Protein AF-A0A966FXX8-F1 (afdb_monomer)

Sequence (445 aa):
MIKAQSLPMSRIPSRKSSFISQIFFTVIFYITLFLYMYPSYINAGVAQNERGQVFLSGISIIVLIVAGGTAFFFDEEFRRLLSGKIAIIYGAVVFIYLLIGWRVYGNSLDIIKGDILVLQSPILGLAMFRLIVKSCYPKLQLLVLIIAATFLVYYSMSQAGVRLHLAAAGIEDRSIDLIGFPWSALLMIPSGIAIGILSRSGWIWAISIWGSILVHVYSVSFLAATRSSTLAILAVVASAILSLSYRVDNGVITNQLSFLRLRRLIPIFFLLCTLLFFAIFSDFIFNLISFLENSLLFGRFFGDGSAQQSSEARIQEATEMIESLQGIDWLLGRGIGANFRSFMAPQAPWPHIGILTFLLKGGLVLFIPCVYVLYIKFPRLFIKAVLKPKTLEPRKRTAILTVLPGVFGWATLLLLSGGYSSSDFFGVGFGLGAYLHIRKYGLNL

Organism: NCBI:txid2685956

pLDDT: mean 79.27, std 18.17, range [28.53, 97.56]

Structure (mmCIF, N/CA/C/O backbone):
data_AF-A0A966FXX8-F1
#
_entry.id   AF-A0A966FXX8-F1
#
loop_
_atom_site.group_PDB
_atom_site.id
_atom_site.type_symbol
_atom_site.label_atom_id
_atom_site.label_alt_id
_atom_site.label_comp_id
_atom_site.label_asym_id
_atom_site.label_entity_id
_atom_site.label_seq_id
_atom_site.pdbx_PDB_ins_code
_atom_site.Cartn_x
_atom_site.Cartn_y
_atom_site.Cartn_z
_atom_site.occupancy
_atom_site.B_iso_or_equiv
_atom_site.auth_seq_id
_atom_site.auth_comp_id
_atom_site.auth_asym_id
_atom_site.auth_atom_id
_atom_site.pdbx_PDB_model_num
ATOM 1 N N . MET A 1 1 ? -48.045 7.776 15.914 1.00 35.38 1 MET A N 1
ATOM 2 C CA . MET A 1 1 ? -47.199 7.052 16.892 1.00 35.38 1 MET A CA 1
ATOM 3 C C . MET A 1 1 ? -47.258 5.567 16.576 1.00 35.38 1 MET A C 1
ATOM 5 O O . MET A 1 1 ? -48.242 4.929 16.910 1.00 35.38 1 MET A O 1
ATOM 9 N N . ILE A 1 2 ? -46.249 5.028 15.889 1.00 30.06 2 ILE A N 1
ATOM 10 C CA . ILE A 1 2 ? -46.131 3.587 15.622 1.00 30.06 2 ILE A CA 1
ATOM 11 C C . ILE A 1 2 ? -44.774 3.154 16.177 1.00 30.06 2 ILE A C 1
ATOM 13 O O . ILE A 1 2 ? -43.730 3.625 15.729 1.00 30.06 2 ILE A O 1
ATOM 17 N N . LYS A 1 3 ? -44.814 2.318 17.221 1.00 28.53 3 LYS A N 1
ATOM 18 C CA . LYS A 1 3 ? -43.656 1.661 17.835 1.00 28.53 3 LYS A CA 1
ATOM 19 C C . LYS A 1 3 ? -43.031 0.728 16.797 1.00 28.53 3 LYS A C 1
ATOM 21 O O . LYS A 1 3 ? -43.619 -0.294 16.460 1.00 28.53 3 LYS A O 1
ATOM 26 N N . ALA A 1 4 ? -41.834 1.059 16.323 1.00 30.41 4 ALA A N 1
ATOM 27 C CA . ALA A 1 4 ? -40.998 0.110 15.603 1.00 30.41 4 ALA A CA 1
ATOM 28 C C . ALA A 1 4 ? -40.466 -0.919 16.613 1.00 30.41 4 ALA A C 1
ATOM 30 O O . ALA A 1 4 ? -39.622 -0.605 17.453 1.00 30.41 4 ALA A O 1
ATOM 31 N N . GLN A 1 5 ? -41.015 -2.131 16.562 1.00 29.33 5 GLN A N 1
ATOM 32 C CA . GLN A 1 5 ? -40.501 -3.284 17.290 1.00 29.33 5 GLN A CA 1
ATOM 33 C C . GLN A 1 5 ? -39.084 -3.597 16.795 1.00 29.33 5 GLN A C 1
ATOM 35 O O . GLN A 1 5 ? -38.845 -3.827 15.610 1.00 29.33 5 GLN A O 1
ATOM 40 N N . SER A 1 6 ? -38.133 -3.573 17.724 1.00 31.42 6 SER A N 1
ATOM 41 C CA . SER A 1 6 ? -36.760 -4.012 17.522 1.00 31.42 6 SER A CA 1
ATOM 42 C C . SER A 1 6 ? -36.736 -5.508 17.211 1.00 31.42 6 SER A C 1
ATOM 44 O O . SER A 1 6 ? -37.062 -6.325 18.073 1.00 31.42 6 SER A O 1
ATOM 46 N N . LEU A 1 7 ? -36.330 -5.866 15.993 1.00 28.88 7 LEU A N 1
ATOM 47 C CA . LEU A 1 7 ? -36.025 -7.248 15.633 1.00 28.88 7 LEU A CA 1
ATOM 48 C C . LEU A 1 7 ? -34.879 -7.783 16.516 1.00 28.88 7 LEU A C 1
ATOM 50 O O . LEU A 1 7 ? -33.909 -7.058 16.767 1.00 28.88 7 LEU A O 1
ATOM 54 N N . PRO A 1 8 ? -34.970 -9.034 16.997 1.00 30.59 8 PRO A N 1
ATOM 55 C CA . PRO A 1 8 ? -33.995 -9.600 17.912 1.00 30.59 8 PRO A CA 1
ATOM 56 C C . PRO A 1 8 ? -32.646 -9.789 17.214 1.00 30.59 8 PRO A C 1
ATOM 58 O O . PRO A 1 8 ? -32.549 -10.356 16.126 1.00 30.59 8 PRO A O 1
ATOM 61 N N . MET A 1 9 ? -31.588 -9.323 17.881 1.00 38.69 9 MET A N 1
ATOM 62 C CA . MET A 1 9 ? -30.204 -9.658 17.563 1.00 38.69 9 MET A CA 1
ATOM 63 C C . MET A 1 9 ? -30.049 -11.180 17.517 1.00 38.69 9 MET A C 1
ATOM 65 O O . MET A 1 9 ? -30.000 -11.834 18.561 1.00 38.69 9 MET A O 1
ATOM 69 N N . SER A 1 10 ? -29.891 -11.745 16.321 1.00 29.09 10 SER A N 1
ATOM 70 C CA . SER A 1 10 ? -29.322 -13.079 16.169 1.00 29.09 10 SER A CA 1
ATOM 71 C C . SER A 1 10 ? -27.875 -13.020 16.669 1.00 29.09 10 SER A C 1
ATOM 73 O O . SER A 1 10 ? -26.962 -12.595 15.954 1.00 29.09 10 SER A O 1
ATOM 75 N N . ARG A 1 11 ? -27.668 -13.398 17.934 1.00 35.06 11 ARG A N 1
ATOM 76 C CA . ARG A 1 11 ? -26.350 -13.705 18.489 1.00 35.06 11 ARG A CA 1
ATOM 77 C C . ARG A 1 11 ? -25.789 -14.896 17.717 1.00 35.06 11 ARG A C 1
ATOM 79 O O . ARG A 1 11 ? -26.070 -16.042 18.042 1.00 35.06 11 ARG A O 1
ATOM 86 N N . ILE A 1 12 ? -24.989 -14.622 16.693 1.00 32.03 12 ILE A N 1
ATOM 87 C CA . ILE A 1 12 ? -24.067 -15.615 16.146 1.00 32.03 12 ILE A CA 1
ATOM 88 C C . ILE A 1 12 ? -22.945 -15.753 17.184 1.00 32.03 12 ILE A C 1
ATOM 90 O O . ILE A 1 12 ? -22.321 -14.739 17.515 1.00 32.03 12 ILE A O 1
ATOM 94 N N . PRO A 1 13 ? -22.679 -16.948 17.737 1.00 30.30 13 PRO A N 1
ATOM 95 C CA . PRO A 1 13 ? -21.610 -17.122 18.704 1.00 30.30 13 PRO A CA 1
ATOM 96 C C . PRO A 1 13 ? -20.274 -16.971 17.974 1.00 30.30 13 PRO A C 1
ATOM 98 O O . PRO A 1 13 ? -19.799 -17.887 17.306 1.00 30.30 13 PRO A O 1
ATOM 101 N N . SER A 1 14 ? -19.640 -15.803 18.085 1.00 38.03 14 SER A N 1
ATOM 102 C CA . SER A 1 14 ? -18.220 -15.696 17.775 1.00 38.03 14 SER A CA 1
ATOM 103 C C . SER A 1 14 ? -17.489 -16.529 18.824 1.00 38.03 14 SER A C 1
ATOM 105 O O . SER A 1 14 ? -17.418 -16.112 19.983 1.00 38.03 14 SER A O 1
ATOM 107 N N . ARG A 1 15 ? -16.973 -17.710 18.458 1.00 39.81 15 ARG A N 1
ATOM 108 C CA . ARG A 1 15 ? -15.966 -18.405 19.271 1.00 39.81 15 ARG A CA 1
ATOM 109 C C . ARG A 1 15 ? -14.888 -17.369 19.596 1.00 39.81 15 ARG A C 1
ATOM 111 O O . ARG A 1 15 ? -14.165 -16.941 18.696 1.00 39.81 15 ARG A O 1
ATOM 118 N N . LYS A 1 16 ? -14.835 -16.896 20.848 1.00 52.88 16 LYS A N 1
ATOM 119 C CA . LYS A 1 16 ? -13.712 -16.087 21.327 1.00 52.88 16 LYS A CA 1
ATOM 120 C C . LYS A 1 16 ? -12.468 -16.925 21.052 1.00 52.88 16 LYS A C 1
ATOM 122 O O . LYS A 1 16 ? -12.408 -18.075 21.482 1.00 52.88 16 LYS A O 1
ATOM 127 N N . SER A 1 17 ? -11.540 -16.380 20.270 1.00 62.06 17 SER A N 1
ATOM 128 C CA . SER A 1 17 ? -10.228 -16.992 20.079 1.00 62.06 17 SER A CA 1
ATOM 129 C C . SER A 1 17 ? -9.659 -17.313 21.456 1.00 62.06 17 SER A C 1
ATOM 131 O O . SER A 1 17 ? -9.682 -16.444 22.329 1.00 62.06 17 SER A O 1
ATOM 133 N N . SER A 1 18 ? -9.182 -18.539 21.672 1.00 81.25 18 SER A N 1
ATOM 134 C CA . SER A 1 18 ? -8.476 -18.844 22.914 1.00 81.25 18 SER A CA 1
ATOM 135 C C . SER A 1 18 ? -7.235 -17.955 23.005 1.00 81.25 18 SER A C 1
ATOM 137 O O . SER A 1 18 ? -6.638 -17.601 21.983 1.00 81.25 18 SER A O 1
ATOM 139 N N . PHE A 1 19 ? -6.840 -17.589 24.222 1.00 86.81 19 PHE A N 1
ATOM 140 C CA . PHE A 1 19 ? -5.639 -16.785 24.459 1.00 86.81 19 PHE A CA 1
ATOM 141 C C . PHE A 1 19 ? -4.386 -17.432 23.837 1.00 86.81 19 PHE A C 1
ATOM 143 O O . PHE A 1 19 ? -3.578 -16.756 23.210 1.00 86.81 19 PHE A O 1
ATOM 150 N N . ILE A 1 20 ? -4.297 -18.766 23.893 1.00 88.38 20 ILE A N 1
ATOM 151 C CA . ILE A 1 20 ? -3.238 -19.559 23.248 1.00 88.38 20 ILE A CA 1
ATOM 152 C C . ILE A 1 20 ? -3.205 -19.315 21.732 1.00 88.38 20 ILE A C 1
ATOM 154 O O . ILE A 1 20 ? -2.139 -19.096 21.162 1.00 88.38 20 ILE A O 1
ATOM 158 N N . SER A 1 21 ? -4.367 -19.291 21.073 1.00 87.81 21 SER A N 1
ATOM 159 C CA . SER A 1 21 ? -4.440 -18.999 19.640 1.00 87.81 21 SER A CA 1
ATOM 160 C C . SER A 1 21 ? -3.991 -17.570 19.326 1.00 87.81 21 SER A C 1
ATOM 162 O O . SER A 1 21 ? -3.327 -17.364 18.315 1.00 87.81 21 SER A O 1
ATOM 164 N N . GLN A 1 22 ? -4.292 -16.595 20.188 1.00 91.38 22 GLN A N 1
ATOM 165 C CA . GLN A 1 22 ? -3.844 -15.210 20.000 1.00 91.38 22 GLN A CA 1
ATOM 166 C C . GLN A 1 22 ? -2.323 -15.073 20.155 1.00 91.38 22 GLN A C 1
ATOM 168 O O . GLN A 1 22 ? -1.694 -14.360 19.370 1.00 91.38 22 GLN A O 1
ATOM 173 N N . ILE A 1 23 ? -1.718 -15.788 21.113 1.00 93.75 23 ILE A N 1
ATOM 174 C CA . ILE A 1 23 ? -0.256 -15.859 21.260 1.00 93.75 23 ILE A CA 1
ATOM 175 C C . ILE A 1 23 ? 0.360 -16.458 19.999 1.00 93.75 23 ILE A C 1
ATOM 177 O O . ILE A 1 23 ? 1.288 -15.877 19.444 1.00 93.75 23 ILE A O 1
ATOM 181 N N . PHE A 1 24 ? -0.190 -17.570 19.507 1.00 94.19 24 PHE A N 1
ATOM 182 C CA . PHE A 1 24 ? 0.279 -18.208 18.280 1.00 94.19 24 PHE A CA 1
ATOM 183 C C . PHE A 1 24 ? 0.273 -17.235 17.089 1.00 94.19 24 PHE A C 1
ATOM 185 O O . PHE A 1 24 ? 1.308 -17.044 16.454 1.00 94.19 24 PHE A O 1
ATOM 192 N N . PHE A 1 25 ? -0.838 -16.534 16.836 1.00 94.12 25 PHE A N 1
ATOM 193 C CA . PHE A 1 25 ? -0.900 -15.523 15.771 1.00 94.12 25 PHE A CA 1
ATOM 194 C C . PHE A 1 25 ? 0.092 -14.372 15.977 1.00 94.12 25 PHE A C 1
ATOM 196 O O . PHE A 1 25 ? 0.684 -13.898 15.009 1.00 94.12 25 PHE A O 1
ATOM 203 N N . THR A 1 26 ? 0.312 -13.964 17.229 1.00 95.81 26 THR A N 1
ATOM 204 C CA . THR A 1 26 ? 1.283 -12.920 17.580 1.00 95.81 26 THR A CA 1
ATOM 205 C C . THR A 1 26 ? 2.710 -13.353 17.238 1.00 95.81 26 THR A C 1
ATOM 207 O O . THR A 1 26 ? 3.446 -12.599 16.608 1.00 95.81 26 THR A O 1
ATOM 210 N N . VAL A 1 27 ? 3.100 -14.578 17.599 1.00 96.19 27 VAL A N 1
ATOM 211 C CA . VAL A 1 27 ? 4.426 -15.133 17.285 1.00 96.19 27 VAL A CA 1
ATOM 212 C C . VAL A 1 27 ? 4.619 -15.242 15.773 1.00 96.19 27 VAL A C 1
ATOM 214 O O . VAL A 1 27 ? 5.633 -14.780 15.251 1.00 96.19 27 VAL A O 1
ATOM 217 N N . ILE A 1 28 ? 3.626 -15.771 15.053 1.00 96.56 28 ILE A N 1
ATOM 218 C CA . ILE A 1 28 ? 3.689 -15.885 13.590 1.00 96.56 28 ILE A CA 1
ATOM 219 C C . ILE A 1 28 ? 3.787 -14.510 12.924 1.00 96.56 28 ILE A C 1
ATOM 221 O O . ILE A 1 28 ? 4.537 -14.363 11.960 1.00 96.56 28 ILE A O 1
ATOM 225 N N . PHE A 1 29 ? 3.094 -13.491 13.441 1.00 96.31 29 PHE A N 1
ATOM 226 C CA . PHE A 1 29 ? 3.241 -12.114 12.967 1.00 96.31 29 PHE A CA 1
ATOM 227 C C . PHE A 1 29 ? 4.694 -11.628 13.075 1.00 96.31 29 PHE A C 1
ATOM 229 O O . PHE A 1 29 ? 5.241 -11.156 12.081 1.00 96.31 29 PHE A O 1
ATOM 236 N N . TYR A 1 30 ? 5.341 -11.784 14.235 1.00 96.19 30 TYR A N 1
ATOM 237 C CA . TYR A 1 30 ? 6.730 -11.345 14.419 1.00 96.19 30 TYR A CA 1
ATOM 238 C C . TYR A 1 30 ? 7.717 -12.129 13.549 1.00 96.19 30 TYR A C 1
ATOM 240 O O . TYR A 1 30 ? 8.594 -11.518 12.944 1.00 96.19 30 TYR A O 1
ATOM 248 N N . ILE A 1 31 ? 7.546 -13.452 13.425 1.00 94.56 31 ILE A N 1
ATOM 249 C CA . ILE A 1 31 ? 8.362 -14.284 12.524 1.00 94.56 31 ILE A CA 1
ATOM 250 C C . ILE A 1 31 ? 8.197 -13.813 11.077 1.00 94.56 31 ILE A C 1
ATOM 252 O O . ILE A 1 31 ? 9.183 -13.612 10.375 1.00 94.56 31 ILE A O 1
ATOM 256 N N . THR A 1 32 ? 6.957 -13.590 10.638 1.00 93.31 32 THR A N 1
ATOM 257 C CA . THR A 1 32 ? 6.663 -13.116 9.280 1.00 93.31 32 THR A CA 1
ATOM 258 C C . THR A 1 32 ? 7.295 -11.752 9.032 1.00 93.31 32 THR A C 1
ATOM 260 O O . THR A 1 32 ? 7.940 -11.559 8.005 1.00 93.31 32 THR A O 1
ATOM 263 N N . LEU A 1 33 ? 7.125 -10.807 9.962 1.00 91.88 33 LEU A N 1
ATOM 264 C CA . LEU A 1 33 ? 7.682 -9.463 9.843 1.00 91.88 33 LEU A CA 1
ATOM 265 C C . LEU A 1 33 ? 9.211 -9.504 9.772 1.00 91.88 33 LEU A C 1
ATOM 267 O O . LEU A 1 33 ? 9.793 -8.867 8.898 1.00 91.88 33 LEU A O 1
ATOM 271 N N . PHE A 1 34 ? 9.847 -10.291 10.643 1.00 90.75 34 PHE A N 1
ATOM 272 C CA . PHE A 1 34 ? 11.293 -10.485 10.636 1.00 90.75 34 PHE A CA 1
ATOM 273 C C . PHE A 1 34 ? 11.770 -11.063 9.303 1.00 90.75 34 PHE A C 1
ATOM 275 O O . PHE A 1 34 ? 12.624 -10.463 8.659 1.00 90.75 34 PHE A O 1
ATOM 282 N N . LEU A 1 35 ? 11.182 -12.172 8.846 1.00 88.75 35 LEU A N 1
ATOM 283 C CA . LEU A 1 35 ? 11.551 -12.804 7.577 1.00 88.75 35 LEU A CA 1
ATOM 284 C C . LEU A 1 35 ? 11.335 -11.870 6.383 1.00 88.75 35 LEU A C 1
ATOM 286 O O . LEU A 1 35 ? 12.125 -11.886 5.448 1.00 88.75 35 LEU A O 1
ATOM 290 N N . TYR A 1 36 ? 10.292 -11.041 6.413 1.00 85.94 36 TYR A N 1
ATOM 291 C CA . TYR A 1 36 ? 10.010 -10.102 5.333 1.00 85.94 36 TYR A CA 1
ATOM 292 C C . TYR A 1 36 ? 11.007 -8.938 5.295 1.00 85.94 36 TYR A C 1
ATOM 294 O O . T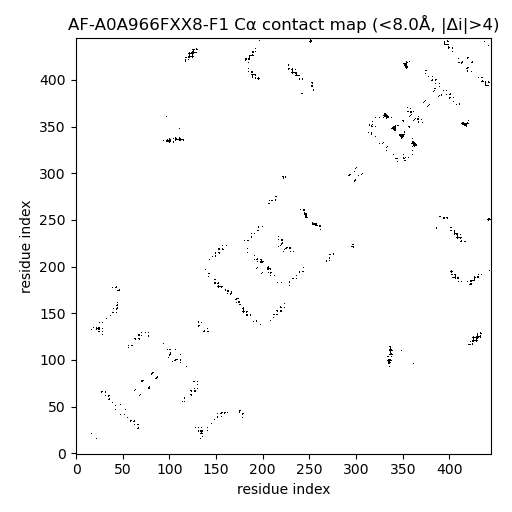YR A 1 36 ? 11.413 -8.507 4.219 1.00 85.94 36 TYR A O 1
ATOM 302 N N . MET A 1 37 ? 11.435 -8.450 6.460 1.00 83.62 37 MET A N 1
ATOM 303 C CA . MET A 1 37 ? 12.336 -7.301 6.575 1.00 83.62 37 MET A CA 1
ATOM 304 C C . MET A 1 37 ? 13.818 -7.649 6.491 1.00 83.62 37 MET A C 1
ATOM 306 O O . MET A 1 37 ? 14.593 -6.875 5.933 1.00 83.62 37 MET A O 1
ATOM 310 N N . TYR A 1 38 ? 14.221 -8.790 7.047 1.00 82.94 38 TYR A N 1
ATOM 311 C CA . TYR A 1 38 ? 15.615 -9.220 7.169 1.00 82.94 38 TYR A CA 1
ATOM 312 C C . TYR A 1 38 ? 16.427 -9.107 5.864 1.00 82.94 38 TYR A C 1
ATOM 314 O O . TYR A 1 38 ? 17.530 -8.556 5.903 1.00 82.94 38 TYR A O 1
ATOM 322 N N . PRO A 1 39 ? 15.903 -9.512 4.689 1.00 78.62 39 PRO A N 1
ATOM 323 C CA . PRO A 1 39 ? 16.652 -9.425 3.439 1.00 78.62 39 PRO A CA 1
ATOM 324 C C . PRO A 1 39 ? 16.899 -7.978 3.027 1.00 78.62 39 PRO A C 1
ATOM 326 O O . PRO A 1 39 ? 17.986 -7.633 2.574 1.00 78.62 39 PRO A O 1
ATOM 329 N N . SER A 1 40 ? 15.890 -7.123 3.180 1.00 78.19 40 SER A N 1
ATOM 330 C CA . SER A 1 40 ? 16.012 -5.701 2.882 1.00 78.19 40 SER A CA 1
ATOM 331 C C . SER A 1 40 ? 16.921 -4.994 3.879 1.00 78.19 40 SER A C 1
ATOM 333 O O . SER A 1 4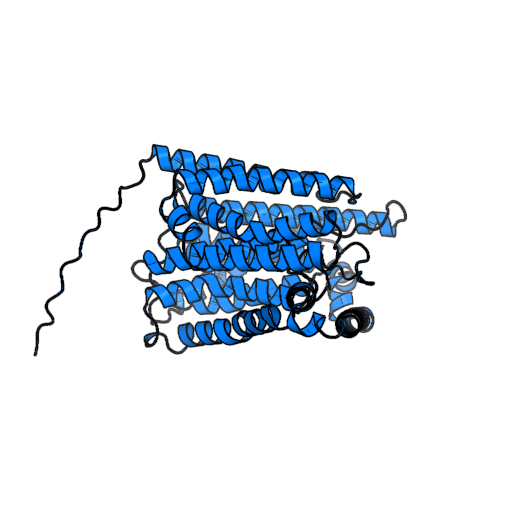0 ? 17.627 -4.081 3.484 1.00 78.19 40 SER A O 1
ATOM 335 N N . TYR A 1 41 ? 16.944 -5.427 5.140 1.00 76.38 41 TYR A N 1
ATOM 336 C CA . TYR A 1 41 ? 17.827 -4.866 6.158 1.00 76.38 41 TYR A CA 1
ATOM 337 C C . TYR A 1 41 ? 19.303 -5.168 5.876 1.00 76.38 41 TYR A C 1
ATOM 339 O O . TYR A 1 41 ? 20.114 -4.251 5.885 1.00 76.38 41 TYR A O 1
ATOM 347 N N . ILE A 1 42 ? 19.653 -6.421 5.561 1.00 74.94 42 ILE A N 1
ATOM 348 C CA . ILE A 1 42 ? 21.048 -6.792 5.250 1.00 74.94 42 ILE A CA 1
ATOM 349 C C . ILE A 1 42 ? 21.540 -6.121 3.972 1.00 74.94 42 ILE A C 1
ATOM 351 O O . ILE A 1 42 ? 22.700 -5.734 3.878 1.00 74.94 42 ILE A O 1
ATOM 355 N N . ASN A 1 43 ? 20.663 -6.003 2.978 1.00 69.38 43 ASN A N 1
ATOM 356 C CA . ASN A 1 43 ? 21.027 -5.407 1.700 1.00 69.38 43 ASN A CA 1
ATOM 357 C C . ASN A 1 43 ? 20.872 -3.880 1.694 1.00 69.38 43 ASN A C 1
ATOM 359 O O . ASN A 1 43 ? 21.164 -3.261 0.672 1.00 69.38 43 ASN A O 1
ATOM 363 N N . ALA A 1 44 ? 20.401 -3.267 2.787 1.00 67.50 44 ALA A N 1
ATOM 364 C CA . ALA A 1 44 ? 20.231 -1.822 2.869 1.00 67.50 44 ALA A CA 1
ATOM 365 C C . ALA A 1 44 ? 21.584 -1.139 2.675 1.00 67.50 44 ALA A C 1
ATOM 367 O O . ALA A 1 44 ? 22.563 -1.444 3.353 1.00 67.50 44 ALA A O 1
ATOM 368 N N . GLY A 1 45 ? 21.636 -0.232 1.705 1.00 54.69 45 GLY A N 1
ATOM 369 C CA . GLY A 1 45 ? 22.873 0.429 1.330 1.00 54.69 45 GLY A CA 1
ATOM 370 C C . GLY A 1 45 ? 23.869 -0.450 0.578 1.00 54.69 45 GLY A C 1
ATOM 371 O O . GLY A 1 45 ? 24.934 0.052 0.296 1.00 54.69 45 GLY A O 1
ATOM 372 N N . VAL A 1 46 ? 23.592 -1.704 0.206 1.00 59.06 46 VAL A N 1
ATOM 373 C CA . VAL A 1 46 ? 24.497 -2.497 -0.651 1.00 59.06 46 VAL A CA 1
ATOM 374 C C . VAL A 1 46 ? 24.170 -2.229 -2.123 1.00 59.06 46 VAL A C 1
ATOM 376 O O . VAL A 1 46 ? 23.011 -2.333 -2.527 1.00 59.06 46 VAL A O 1
ATOM 379 N N . ALA A 1 47 ? 25.180 -1.915 -2.947 1.00 52.34 47 ALA A N 1
ATOM 380 C CA . ALA A 1 47 ? 25.021 -1.845 -4.401 1.00 52.34 47 ALA A CA 1
ATOM 381 C C . ALA A 1 47 ? 24.543 -3.213 -4.916 1.00 52.34 47 ALA A C 1
ATOM 383 O O . ALA A 1 47 ? 25.260 -4.211 -4.818 1.00 52.34 47 ALA A O 1
ATOM 384 N N . GLN A 1 48 ? 23.295 -3.294 -5.382 1.00 51.97 48 GLN A N 1
ATOM 385 C CA . GLN A 1 48 ? 22.741 -4.569 -5.821 1.00 51.97 48 GLN A CA 1
ATOM 386 C C . GLN A 1 48 ? 23.369 -5.004 -7.142 1.00 51.97 48 GLN A C 1
ATOM 388 O O . GLN A 1 48 ? 23.044 -4.473 -8.199 1.00 51.97 48 GLN A O 1
ATOM 393 N N . ASN A 1 49 ? 24.185 -6.051 -7.072 1.00 47.25 49 ASN A N 1
ATOM 394 C CA . ASN A 1 49 ? 24.454 -6.916 -8.215 1.00 47.25 49 ASN A CA 1
ATOM 395 C C . ASN A 1 49 ? 23.290 -7.918 -8.352 1.00 47.25 49 ASN A C 1
ATOM 397 O O . ASN A 1 49 ? 22.608 -8.209 -7.367 1.00 47.25 49 ASN A O 1
ATOM 401 N N . GLU A 1 50 ? 23.082 -8.499 -9.537 1.00 40.88 50 GLU A N 1
ATOM 402 C CA . GLU A 1 50 ? 21.959 -9.403 -9.881 1.00 40.88 50 GLU A CA 1
ATOM 403 C C . GLU A 1 50 ? 21.661 -10.506 -8.832 1.00 40.88 50 GLU A C 1
ATOM 405 O O . GLU A 1 50 ? 20.509 -10.892 -8.624 1.00 40.88 50 GLU A O 1
ATOM 410 N N . ARG A 1 51 ? 22.674 -10.962 -8.075 1.00 32.97 51 ARG A N 1
ATOM 411 C CA . ARG A 1 51 ? 22.530 -11.926 -6.961 1.00 32.97 51 ARG A CA 1
ATOM 412 C C . ARG A 1 51 ? 21.628 -11.437 -5.813 1.00 32.97 51 ARG A C 1
ATOM 414 O O . ARG A 1 51 ? 20.975 -12.258 -5.170 1.00 32.97 51 ARG A O 1
ATOM 421 N N . GLY A 1 52 ? 21.547 -10.128 -5.568 1.00 40.12 52 GLY A N 1
ATOM 422 C CA . GLY A 1 52 ? 20.680 -9.536 -4.540 1.00 40.12 52 GLY A CA 1
ATOM 423 C C . GLY A 1 52 ? 19.186 -9.665 -4.862 1.00 40.12 52 GLY A C 1
ATOM 424 O O . GLY A 1 52 ? 18.376 -9.887 -3.962 1.00 40.12 52 GLY A O 1
ATOM 425 N N . GLN A 1 53 ? 18.817 -9.626 -6.147 1.00 45.72 53 GLN A N 1
ATOM 426 C CA . GLN A 1 53 ? 17.426 -9.787 -6.593 1.00 45.72 53 GLN A CA 1
ATOM 427 C C . GLN A 1 53 ? 16.931 -11.241 -6.452 1.00 45.72 53 GLN A C 1
ATOM 429 O O . GLN A 1 53 ? 15.782 -11.486 -6.067 1.00 45.72 53 GLN A O 1
ATOM 434 N N . VAL A 1 54 ? 17.810 -12.225 -6.679 1.00 40.19 54 VAL A N 1
ATOM 435 C CA . VAL A 1 54 ? 17.509 -13.660 -6.497 1.00 40.19 54 VAL A CA 1
ATOM 436 C C . VAL A 1 54 ? 17.307 -14.017 -5.014 1.00 40.19 54 VAL A C 1
ATOM 438 O O . VAL A 1 54 ? 16.423 -14.800 -4.672 1.00 40.19 54 VAL A O 1
ATOM 441 N N . PHE A 1 55 ? 18.059 -13.397 -4.101 1.00 40.62 55 PHE A N 1
ATOM 442 C CA . PHE A 1 55 ? 17.885 -13.608 -2.658 1.00 40.62 55 PHE A CA 1
ATOM 443 C C . PHE A 1 55 ? 16.585 -12.976 -2.119 1.00 40.62 55 PHE A C 1
ATOM 445 O O . PHE A 1 55 ? 15.853 -13.600 -1.348 1.00 40.62 55 PHE A O 1
ATOM 452 N N . LEU A 1 56 ? 16.247 -11.762 -2.574 1.00 47.50 56 LEU A N 1
ATOM 453 C CA . LEU A 1 56 ? 15.016 -11.055 -2.192 1.00 47.50 56 LEU A CA 1
ATOM 454 C C . LEU A 1 56 ? 13.742 -11.776 -2.659 1.00 47.50 56 LEU A C 1
ATOM 456 O O . LEU A 1 56 ? 12.739 -11.807 -1.941 1.00 47.50 56 LEU A O 1
ATOM 460 N N . SER A 1 57 ? 13.787 -12.393 -3.840 1.00 48.41 57 SER A N 1
ATOM 461 C CA . SER A 1 57 ? 12.663 -13.158 -4.387 1.00 48.41 57 SER A CA 1
ATOM 462 C C . SER A 1 57 ? 12.390 -14.453 -3.613 1.00 48.41 57 SER A C 1
ATOM 464 O O . SER A 1 57 ? 11.233 -14.717 -3.280 1.00 48.41 57 SER A O 1
ATOM 466 N N . GLY A 1 58 ? 13.421 -15.216 -3.233 1.00 48.44 58 GLY A N 1
ATOM 467 C CA . GLY A 1 58 ? 13.259 -16.463 -2.470 1.00 48.44 58 GLY A CA 1
ATOM 468 C C . GLY A 1 58 ? 12.61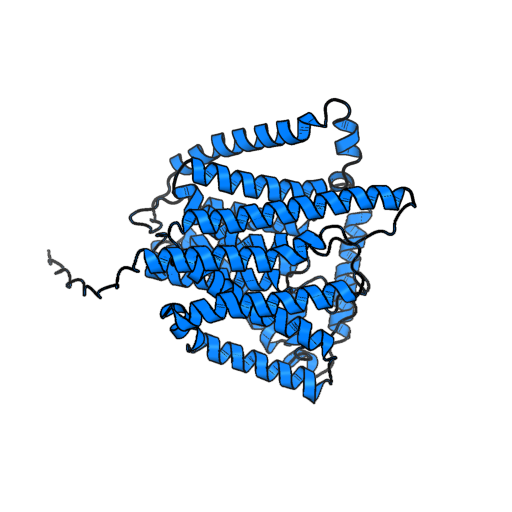5 -16.273 -1.090 1.00 48.44 58 GLY A C 1
ATOM 469 O O . GLY A 1 58 ? 11.753 -17.054 -0.683 1.00 48.44 58 GLY A O 1
ATOM 470 N N . ILE A 1 59 ? 12.959 -15.195 -0.385 1.00 58.59 59 ILE A N 1
ATOM 471 C CA . ILE A 1 59 ? 12.459 -14.959 0.978 1.00 58.59 59 ILE A CA 1
ATOM 472 C C . ILE A 1 59 ? 11.000 -14.490 0.973 1.00 58.59 59 ILE A C 1
ATOM 474 O O . ILE A 1 59 ? 10.227 -14.863 1.855 1.00 58.59 59 ILE A O 1
ATOM 478 N N . SER A 1 60 ? 10.566 -13.786 -0.075 1.00 65.69 60 SER A N 1
ATOM 479 C CA . SER A 1 60 ? 9.160 -13.393 -0.233 1.00 65.69 60 SER A CA 1
ATOM 480 C C . SER A 1 60 ? 8.195 -14.590 -0.343 1.00 65.69 60 SER A C 1
ATOM 482 O O . SER A 1 60 ? 7.072 -14.520 0.160 1.00 65.69 60 SER A O 1
ATOM 484 N N . ILE A 1 61 ? 8.642 -15.716 -0.916 1.00 74.12 61 ILE A N 1
ATOM 485 C CA . ILE A 1 61 ? 7.854 -16.956 -1.014 1.00 74.12 61 ILE A CA 1
ATOM 486 C C . ILE A 1 61 ? 7.733 -17.625 0.358 1.00 74.12 61 ILE A C 1
ATOM 488 O O . ILE A 1 61 ? 6.639 -18.023 0.752 1.00 74.12 61 ILE A O 1
ATOM 492 N N . ILE A 1 62 ? 8.829 -17.705 1.119 1.00 82.25 62 ILE A N 1
ATOM 493 C CA . ILE A 1 62 ? 8.818 -18.265 2.480 1.00 82.25 62 ILE A CA 1
ATOM 494 C C . ILE A 1 62 ? 7.870 -17.459 3.375 1.00 82.25 62 ILE A C 1
ATOM 496 O O . ILE A 1 62 ? 7.042 -18.030 4.081 1.00 82.25 62 ILE A O 1
ATOM 500 N N . VAL A 1 63 ? 7.941 -16.129 3.299 1.00 84.69 63 VAL A N 1
ATOM 501 C CA . VAL A 1 63 ? 7.057 -15.215 4.036 1.00 84.69 63 VAL A CA 1
ATOM 502 C C . VAL A 1 63 ? 5.587 -15.464 3.680 1.00 84.69 63 VAL A C 1
ATOM 504 O O . VAL A 1 63 ? 4.741 -15.538 4.574 1.00 84.69 63 VAL A O 1
ATOM 507 N N . LEU A 1 64 ? 5.275 -15.651 2.392 1.00 86.62 64 LEU A N 1
ATOM 508 C CA . LEU A 1 64 ? 3.926 -16.002 1.945 1.00 86.62 64 LEU A CA 1
ATOM 509 C C . LEU A 1 64 ? 3.477 -17.370 2.472 1.00 86.62 64 LEU A C 1
ATOM 511 O O . LEU A 1 64 ? 2.335 -17.492 2.905 1.00 86.62 64 LEU A O 1
ATOM 515 N N . ILE A 1 65 ? 4.344 -18.383 2.476 1.00 89.12 65 ILE A N 1
ATOM 516 C CA . ILE A 1 65 ? 4.013 -19.713 3.008 1.00 89.12 65 ILE A CA 1
ATOM 517 C C . ILE A 1 65 ? 3.718 -19.630 4.508 1.00 89.12 65 ILE A C 1
ATOM 519 O O . ILE A 1 65 ? 2.699 -20.151 4.958 1.00 89.12 65 ILE A O 1
ATOM 523 N N . VAL A 1 66 ? 4.557 -18.937 5.280 1.00 91.88 66 VAL A N 1
ATOM 524 C CA . VAL A 1 66 ? 4.378 -18.804 6.732 1.00 91.88 66 VAL A CA 1
ATOM 525 C C . VAL A 1 66 ? 3.095 -18.034 7.047 1.00 91.88 66 VAL A C 1
ATOM 527 O O . VAL A 1 66 ? 2.226 -18.552 7.749 1.00 91.88 66 VAL A O 1
ATOM 530 N N . ALA A 1 67 ? 2.926 -16.826 6.508 1.00 92.12 67 ALA A N 1
ATOM 531 C CA . ALA A 1 67 ? 1.771 -15.991 6.830 1.00 92.12 67 ALA A CA 1
ATOM 532 C C . ALA A 1 67 ? 0.487 -16.460 6.146 1.00 92.12 67 ALA A C 1
ATOM 534 O O . ALA A 1 67 ? -0.548 -16.616 6.796 1.00 92.12 67 ALA A O 1
ATOM 535 N N . GLY A 1 68 ? 0.557 -16.693 4.837 1.00 90.25 68 GLY A N 1
ATOM 536 C CA . GLY A 1 68 ? -0.556 -17.152 4.014 1.00 90.25 68 GLY A CA 1
ATOM 537 C C . GLY A 1 68 ? -1.003 -18.554 4.398 1.00 90.25 68 GLY A C 1
ATOM 538 O O . GLY A 1 68 ? -2.199 -18.766 4.583 1.00 90.25 68 GLY A O 1
ATOM 539 N N . GLY A 1 69 ? -0.068 -19.484 4.609 1.00 91.19 69 GLY A N 1
ATOM 540 C CA . GLY A 1 69 ? -0.371 -20.830 5.093 1.00 91.19 69 GLY A CA 1
ATOM 541 C C . GLY A 1 69 ? -1.029 -20.795 6.470 1.00 91.19 69 GLY A C 1
ATOM 542 O O . GLY A 1 69 ? -2.120 -21.336 6.638 1.00 91.19 69 GLY A O 1
ATOM 543 N N . THR A 1 70 ? -0.448 -20.076 7.437 1.00 91.56 70 THR A N 1
ATOM 544 C CA . THR A 1 70 ? -1.046 -19.955 8.779 1.00 91.56 70 THR A CA 1
ATOM 545 C C . THR A 1 70 ? -2.451 -19.353 8.724 1.00 91.56 70 THR A C 1
ATOM 547 O O . THR A 1 70 ? -3.386 -19.904 9.310 1.00 91.56 70 THR A O 1
ATOM 550 N N . ALA A 1 71 ? -2.639 -18.248 7.995 1.00 90.12 71 ALA A N 1
ATOM 551 C CA . ALA A 1 71 ? -3.954 -17.635 7.837 1.00 90.12 71 ALA A CA 1
ATOM 552 C C . ALA A 1 71 ? -4.942 -18.590 7.144 1.00 90.12 71 ALA A C 1
ATOM 554 O O . ALA A 1 71 ? -6.097 -18.684 7.552 1.00 90.12 71 ALA A O 1
ATOM 555 N N . PHE A 1 72 ? -4.496 -19.358 6.149 1.00 91.88 72 PHE A N 1
ATOM 556 C CA . PHE A 1 72 ? -5.326 -20.346 5.466 1.00 91.88 72 PHE A CA 1
ATOM 557 C C . PHE A 1 72 ? -5.772 -21.479 6.393 1.00 91.88 72 PHE A C 1
ATOM 559 O O . PHE A 1 72 ? -6.958 -21.808 6.427 1.00 91.88 72 PHE A O 1
ATOM 566 N N . PHE A 1 73 ? -4.878 -22.053 7.196 1.00 91.50 73 PHE A N 1
ATOM 567 C CA . PHE A 1 73 ? -5.234 -23.160 8.088 1.00 91.50 73 PHE A CA 1
ATOM 568 C C . PHE A 1 73 ? -6.079 -22.709 9.287 1.00 91.50 73 PHE A C 1
ATOM 570 O O . PHE A 1 73 ? -7.054 -23.380 9.641 1.00 91.50 73 PHE A O 1
ATOM 577 N N . PHE A 1 74 ? -5.786 -21.545 9.872 1.00 89.62 74 PHE A N 1
ATOM 578 C CA . PHE A 1 74 ? -6.357 -21.154 11.166 1.00 89.62 74 PHE A CA 1
ATOM 579 C C . PHE A 1 74 ? -7.380 -20.008 11.117 1.00 89.62 74 PHE A C 1
ATOM 581 O O . PHE A 1 74 ? -8.111 -19.823 12.092 1.00 89.62 74 PHE A O 1
ATOM 588 N N . ASP A 1 75 ? -7.506 -19.262 10.013 1.00 89.81 75 ASP A N 1
ATOM 589 C CA . ASP A 1 75 ? -8.485 -18.173 9.883 1.00 89.81 75 ASP A CA 1
ATOM 590 C C . ASP A 1 75 ? -9.547 -18.452 8.808 1.00 89.81 75 ASP A C 1
ATOM 592 O O . ASP A 1 75 ? -9.324 -18.385 7.599 1.00 89.81 75 ASP A O 1
ATOM 596 N N . GLU A 1 76 ? -10.769 -18.721 9.267 1.00 89.62 76 GLU A N 1
ATOM 597 C CA . GLU A 1 76 ? -11.895 -19.028 8.387 1.00 89.62 76 GLU A CA 1
ATOM 598 C C . GLU A 1 76 ? -12.272 -17.856 7.469 1.00 89.62 76 GLU A C 1
ATOM 600 O O . GLU A 1 76 ? -12.650 -18.071 6.317 1.00 89.62 76 GLU A O 1
ATOM 605 N N . GLU A 1 77 ? -12.166 -16.611 7.946 1.00 89.56 77 GLU A N 1
ATOM 606 C CA . GLU A 1 77 ? -12.478 -15.451 7.105 1.00 89.56 77 GLU A CA 1
ATOM 607 C C . GLU A 1 77 ? -11.473 -15.321 5.957 1.00 89.56 77 GLU A C 1
ATOM 609 O O . GLU A 1 77 ? -11.894 -15.070 4.832 1.00 89.56 77 GLU A O 1
ATOM 614 N N . PHE A 1 78 ? -10.180 -15.565 6.198 1.00 91.75 78 PHE A N 1
ATOM 615 C CA . PHE A 1 78 ? -9.172 -15.602 5.140 1.00 91.75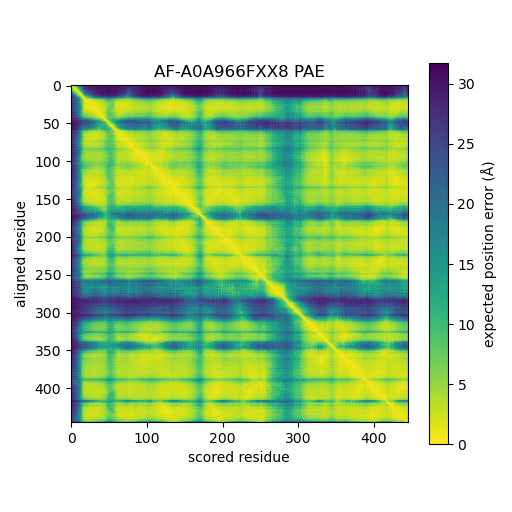 78 PHE A CA 1
ATOM 616 C C . PHE A 1 78 ? -9.482 -16.673 4.086 1.00 91.75 78 PHE A C 1
ATOM 618 O O . PHE A 1 78 ? -9.512 -16.360 2.895 1.00 91.75 78 PHE A O 1
ATOM 625 N N . ARG A 1 79 ? -9.829 -17.903 4.501 1.00 93.06 79 ARG A N 1
ATOM 626 C CA . ARG A 1 79 ? -10.250 -18.963 3.561 1.00 93.06 79 ARG A CA 1
ATOM 627 C C . ARG A 1 79 ? -11.454 -18.558 2.725 1.00 93.06 79 ARG A C 1
ATOM 629 O O . ARG A 1 79 ? -11.426 -18.712 1.510 1.00 93.06 79 ARG A O 1
ATOM 636 N N . ARG A 1 80 ? -12.498 -18.018 3.362 1.00 90.69 80 ARG A N 1
ATOM 637 C CA . ARG A 1 80 ? -13.718 -17.566 2.673 1.00 90.69 80 ARG A CA 1
ATOM 638 C C . ARG A 1 80 ? -13.436 -16.445 1.669 1.00 90.69 80 ARG A C 1
ATOM 640 O O . ARG A 1 80 ? -14.145 -16.333 0.674 1.00 90.69 80 ARG A O 1
ATOM 647 N N . LEU A 1 81 ? -12.432 -15.604 1.926 1.00 89.69 81 LEU A N 1
ATOM 648 C CA . LEU A 1 81 ? -12.013 -14.565 0.985 1.00 89.69 81 LEU A CA 1
ATOM 649 C C . LEU A 1 81 ? -11.261 -15.148 -0.211 1.00 89.69 81 LEU A C 1
ATOM 651 O O . LEU A 1 81 ? -11.560 -14.761 -1.340 1.00 89.69 81 LEU A O 1
ATOM 655 N N . LEU A 1 82 ? -10.351 -16.098 0.021 1.00 89.31 82 LEU A N 1
ATOM 656 C CA . LEU A 1 82 ? -9.590 -16.760 -1.043 1.00 89.31 82 LEU A CA 1
ATOM 657 C C . LEU A 1 82 ? -10.426 -17.719 -1.899 1.00 89.31 82 LEU A C 1
ATOM 659 O O . LEU A 1 82 ? -10.144 -17.868 -3.082 1.00 89.31 82 LEU A O 1
ATOM 663 N N . SER A 1 83 ? -11.475 -18.329 -1.348 1.00 88.75 83 SER A N 1
ATOM 664 C CA . SER A 1 83 ? -12.441 -19.124 -2.123 1.00 88.75 83 SER A CA 1
ATOM 665 C C . SER A 1 83 ? -13.593 -18.290 -2.697 1.00 88.75 83 SER A C 1
ATOM 667 O O . SER A 1 83 ? -14.493 -18.814 -3.352 1.00 88.75 83 SER A O 1
ATOM 669 N N . GLY A 1 84 ? -13.594 -16.978 -2.446 1.00 89.06 84 GLY A N 1
ATOM 670 C CA . GLY A 1 84 ? -14.632 -16.069 -2.906 1.00 89.06 84 GLY A CA 1
ATOM 671 C C . GLY A 1 84 ? -14.511 -15.716 -4.390 1.00 89.06 84 GLY A C 1
ATOM 672 O O . GLY A 1 84 ? -13.448 -15.802 -5.001 1.00 89.06 84 GLY A O 1
ATOM 673 N N . LYS A 1 85 ? -15.607 -15.198 -4.961 1.00 89.62 85 LYS A N 1
ATOM 674 C CA . LYS A 1 85 ? -15.681 -14.786 -6.377 1.00 89.62 85 LYS A CA 1
ATOM 675 C C . LYS A 1 85 ? -14.558 -13.829 -6.794 1.00 89.62 85 LYS A C 1
ATOM 677 O O . LYS A 1 85 ? -14.044 -13.944 -7.897 1.00 89.62 85 LYS A O 1
ATOM 682 N N . ILE A 1 86 ? -14.173 -12.895 -5.919 1.00 85.69 86 ILE A N 1
ATOM 683 C CA . ILE A 1 86 ? -13.124 -11.903 -6.210 1.00 85.69 86 ILE A CA 1
ATOM 684 C C . ILE A 1 86 ? -11.767 -12.586 -6.400 1.00 85.69 86 ILE A C 1
ATOM 686 O O . ILE A 1 86 ? -11.060 -12.256 -7.344 1.00 85.69 86 ILE A O 1
ATOM 690 N N . ALA A 1 87 ? -11.422 -13.545 -5.539 1.00 88.44 87 ALA A N 1
ATOM 691 C CA . ALA A 1 87 ? -10.161 -14.271 -5.628 1.00 88.44 87 ALA A CA 1
ATOM 692 C C . ALA A 1 87 ? -10.125 -15.212 -6.841 1.00 88.44 87 ALA A C 1
ATOM 694 O O . ALA A 1 87 ? -9.101 -15.291 -7.511 1.00 88.44 87 ALA A O 1
ATOM 695 N N . ILE A 1 88 ? -11.254 -15.845 -7.185 1.00 90.50 88 ILE A N 1
ATOM 696 C CA . ILE A 1 88 ? -11.372 -16.664 -8.403 1.00 90.50 88 ILE A CA 1
ATOM 697 C C . ILE A 1 88 ? -11.170 -15.803 -9.656 1.00 90.50 88 ILE A C 1
ATOM 699 O O . ILE A 1 88 ? -10.382 -16.164 -10.524 1.00 90.50 88 ILE A O 1
ATOM 703 N N . ILE A 1 89 ? -11.835 -14.644 -9.738 1.00 91.25 89 ILE A N 1
ATOM 704 C CA . ILE A 1 89 ? -11.662 -13.708 -10.861 1.00 91.25 89 ILE A CA 1
ATOM 705 C C . ILE A 1 89 ? -10.217 -13.208 -10.918 1.00 91.25 89 ILE A C 1
ATOM 707 O O . ILE A 1 89 ? -9.628 -13.180 -11.992 1.00 91.25 89 ILE A O 1
ATOM 711 N N . TYR A 1 90 ? -9.634 -12.850 -9.773 1.00 91.56 90 TYR A N 1
ATOM 712 C CA . TYR A 1 90 ? -8.240 -12.425 -9.691 1.00 91.56 90 TYR A CA 1
ATOM 713 C C . TYR A 1 90 ? -7.286 -13.504 -10.222 1.00 91.56 90 TYR A C 1
ATOM 715 O O . TYR A 1 90 ? -6.475 -13.220 -11.098 1.00 91.56 90 TYR A O 1
ATOM 723 N N . GLY A 1 91 ? -7.433 -14.748 -9.757 1.00 93.00 91 GLY A N 1
ATOM 724 C CA . GLY A 1 91 ? -6.627 -15.881 -10.210 1.00 93.00 91 GLY A CA 1
ATOM 725 C C . GLY A 1 91 ? -6.804 -16.176 -11.699 1.00 93.00 91 GLY A C 1
ATOM 726 O O . GLY A 1 91 ? -5.817 -16.398 -12.392 1.00 93.00 91 GLY A O 1
ATOM 727 N N . ALA A 1 92 ? -8.036 -16.104 -12.212 1.00 93.88 92 ALA A N 1
ATOM 728 C CA . ALA A 1 92 ? -8.314 -16.279 -13.635 1.00 93.88 92 ALA A CA 1
ATOM 729 C C . ALA A 1 92 ? -7.643 -15.191 -14.486 1.00 93.88 92 ALA A C 1
ATOM 731 O O . ALA A 1 92 ? -7.003 -15.510 -15.482 1.00 93.88 92 ALA A O 1
ATOM 732 N N . VAL A 1 93 ? -7.730 -13.920 -14.074 1.00 93.56 93 VAL A N 1
ATOM 733 C CA . VAL A 1 93 ? -7.049 -12.806 -14.752 1.00 93.56 93 VAL A CA 1
ATOM 734 C C . VAL A 1 93 ? -5.537 -13.032 -14.744 1.00 93.56 93 VAL A C 1
ATOM 736 O O . VAL A 1 93 ? -4.926 -13.033 -15.807 1.00 93.56 93 VAL A O 1
ATOM 739 N N . VAL A 1 94 ? -4.932 -13.302 -13.584 1.00 94.25 94 VAL A N 1
ATOM 740 C CA . VAL A 1 94 ? -3.486 -13.571 -13.485 1.00 94.25 94 VAL A CA 1
ATOM 741 C C . VAL A 1 94 ? -3.072 -14.729 -14.395 1.00 94.25 94 VAL A C 1
ATOM 743 O O . VAL A 1 94 ? -2.097 -14.607 -15.129 1.00 94.25 94 VAL A O 1
ATOM 746 N N . PHE A 1 95 ? -3.833 -15.825 -14.408 1.00 94.94 95 PHE A N 1
ATOM 747 C CA . PHE A 1 95 ? -3.550 -16.980 -15.256 1.00 94.94 95 PHE A CA 1
ATOM 748 C C . PHE A 1 95 ? -3.650 -16.655 -16.753 1.00 94.94 95 PHE A C 1
ATOM 750 O O . PHE A 1 95 ? -2.764 -17.026 -17.519 1.00 94.94 95 PHE A O 1
ATOM 757 N N . ILE A 1 96 ? -4.679 -15.916 -17.177 1.00 94.94 96 ILE A N 1
ATOM 758 C CA . ILE A 1 96 ? -4.841 -15.493 -18.575 1.00 94.94 96 ILE A CA 1
ATOM 759 C C . ILE A 1 96 ? -3.656 -14.626 -19.012 1.00 94.94 96 ILE A C 1
ATOM 761 O O . ILE A 1 96 ? -3.039 -14.908 -20.036 1.00 94.94 96 ILE A O 1
ATOM 765 N N . TYR A 1 97 ? -3.287 -13.612 -18.226 1.00 94.81 97 TYR A N 1
ATOM 766 C CA . TYR A 1 97 ? -2.171 -12.729 -18.575 1.00 94.81 97 TYR A CA 1
ATOM 767 C C . TYR A 1 97 ? -0.805 -13.420 -18.460 1.00 94.81 97 TYR A C 1
ATOM 769 O O . TYR A 1 97 ? 0.126 -13.031 -19.167 1.00 94.81 97 TYR A O 1
ATOM 777 N N . LEU A 1 98 ? -0.682 -14.474 -17.645 1.00 94.81 98 LEU A N 1
ATOM 778 C CA . LEU A 1 98 ? 0.479 -15.366 -17.646 1.00 94.81 98 LEU A CA 1
ATOM 779 C C . LEU A 1 98 ? 0.577 -16.145 -18.957 1.00 94.81 98 LEU A C 1
ATOM 781 O O . LEU A 1 98 ? 1.657 -16.219 -19.535 1.00 94.81 98 LEU A O 1
ATOM 785 N N . LEU A 1 99 ? -0.536 -16.693 -19.451 1.00 94.19 99 LEU A N 1
ATOM 786 C CA . LEU A 1 99 ? -0.564 -17.394 -20.733 1.00 94.19 99 LEU A CA 1
ATOM 787 C C . LEU A 1 99 ? -0.278 -16.456 -21.906 1.00 94.19 99 LEU A C 1
ATOM 789 O O . LEU A 1 99 ? 0.509 -16.824 -22.772 1.00 94.19 99 LEU A O 1
ATOM 793 N N . ILE A 1 100 ? -0.853 -15.249 -21.918 1.00 93.56 100 ILE A N 1
ATOM 794 C CA . ILE A 1 100 ? -0.540 -14.229 -22.932 1.00 93.56 100 ILE A CA 1
ATOM 795 C C . ILE A 1 100 ? 0.964 -13.944 -22.914 1.00 93.56 100 ILE A C 1
ATOM 797 O O . ILE A 1 100 ? 1.640 -14.089 -23.930 1.00 93.56 100 ILE A O 1
ATOM 801 N N . GLY A 1 101 ? 1.515 -13.629 -21.744 1.00 92.50 101 GLY A N 1
ATOM 802 C CA . GLY A 1 101 ? 2.926 -13.283 -21.632 1.00 92.50 101 GLY A CA 1
ATOM 803 C C . GLY A 1 101 ? 3.873 -14.424 -22.001 1.00 92.50 101 GLY A C 1
ATOM 804 O O . GLY A 1 101 ? 4.835 -14.222 -22.737 1.00 92.50 101 GLY A O 1
ATOM 805 N N . TRP A 1 102 ? 3.591 -15.641 -21.534 1.00 91.69 102 TRP A N 1
ATOM 806 C CA . TRP A 1 102 ? 4.459 -16.794 -21.763 1.00 91.69 102 TRP A CA 1
ATOM 807 C C . TRP A 1 102 ? 4.298 -17.399 -23.160 1.00 91.69 102 TRP A C 1
ATOM 809 O O . TRP A 1 102 ? 5.291 -17.654 -23.834 1.00 91.69 102 TRP A O 1
ATOM 819 N N . ARG A 1 103 ? 3.064 -17.666 -23.601 1.00 90.69 103 ARG A N 1
ATOM 820 C CA . ARG A 1 103 ? 2.799 -18.427 -24.833 1.00 90.69 103 ARG A CA 1
ATOM 821 C C . ARG A 1 103 ? 2.638 -17.557 -26.070 1.00 90.69 103 ARG A C 1
ATOM 823 O O . ARG A 1 103 ? 3.003 -18.022 -27.141 1.00 90.69 103 ARG A O 1
ATOM 830 N N . VAL A 1 104 ? 2.093 -16.347 -25.937 1.00 89.12 104 VAL A N 1
ATOM 831 C CA . VAL A 1 104 ? 1.870 -15.459 -27.091 1.00 89.12 104 VAL A CA 1
ATOM 832 C C . VAL A 1 104 ? 3.103 -14.598 -27.348 1.00 89.12 104 VAL A C 1
ATOM 834 O O . VAL A 1 104 ? 3.575 -14.548 -28.477 1.00 89.12 104 VAL A O 1
ATOM 837 N N . TYR A 1 105 ? 3.659 -13.977 -26.303 1.00 88.44 105 TYR A N 1
ATOM 838 C CA . TYR A 1 105 ? 4.791 -13.046 -26.439 1.00 88.44 105 TYR A CA 1
ATOM 839 C C . TYR A 1 105 ? 6.159 -13.649 -26.098 1.00 88.44 105 TYR A C 1
ATOM 841 O O . TYR A 1 105 ? 7.178 -13.017 -26.363 1.00 88.44 105 TYR A O 1
ATOM 849 N N . GLY A 1 106 ? 6.217 -14.857 -25.523 1.00 89.25 106 GLY A N 1
ATOM 850 C CA . GLY A 1 106 ? 7.492 -15.509 -25.201 1.00 89.25 106 GLY A CA 1
ATOM 851 C C . GLY A 1 106 ? 8.340 -14.739 -24.182 1.00 89.25 106 GLY A C 1
ATOM 852 O O . GLY A 1 106 ? 9.566 -14.766 -24.264 1.00 89.25 106 GLY A O 1
ATOM 853 N N . ASN A 1 107 ? 7.705 -14.028 -23.242 1.00 89.69 107 ASN A N 1
ATOM 854 C CA . ASN A 1 107 ? 8.394 -13.171 -22.277 1.00 89.69 107 ASN A CA 1
ATOM 855 C C . ASN A 1 107 ? 9.399 -13.954 -21.409 1.00 89.69 107 ASN A C 1
ATOM 857 O O . ASN A 1 107 ? 9.194 -15.125 -21.080 1.00 89.69 107 ASN A O 1
ATOM 861 N N . SER A 1 108 ? 10.468 -13.272 -20.977 1.00 86.06 108 SER A N 1
ATOM 862 C CA . SER A 1 108 ? 11.512 -13.869 -20.134 1.00 86.06 108 SER A CA 1
ATOM 863 C C . SER A 1 108 ? 10.947 -14.415 -18.822 1.00 86.06 108 SER A C 1
ATOM 865 O O . SER A 1 108 ? 10.246 -13.713 -18.086 1.00 86.06 108 SER A O 1
ATOM 867 N N . LEU A 1 109 ? 11.329 -15.652 -18.489 1.00 83.56 109 LEU A N 1
ATOM 868 C CA . LEU A 1 109 ? 10.935 -16.312 -17.245 1.00 83.56 109 LEU A CA 1
ATOM 869 C C . LEU A 1 109 ? 11.365 -15.529 -16.002 1.00 83.56 109 LEU A C 1
ATOM 871 O O . LEU A 1 109 ? 10.662 -15.573 -14.998 1.00 83.56 109 LEU A O 1
ATOM 875 N N . ASP A 1 110 ? 12.477 -14.798 -16.048 1.00 80.06 110 ASP A N 1
ATOM 876 C CA . ASP A 1 110 ? 12.951 -14.048 -14.882 1.00 80.06 110 ASP A CA 1
ATOM 877 C C . ASP A 1 110 ? 12.079 -12.821 -14.593 1.00 80.06 110 ASP A C 1
ATOM 879 O O . ASP A 1 110 ? 11.767 -12.535 -13.437 1.00 80.06 110 ASP A O 1
ATOM 883 N N . ILE A 1 111 ? 11.565 -12.169 -15.637 1.00 80.50 111 ILE A N 1
ATOM 884 C CA . ILE A 1 111 ? 10.621 -11.051 -15.494 1.00 80.50 111 ILE A CA 1
ATOM 885 C C . ILE A 1 111 ? 9.236 -11.575 -15.101 1.00 80.50 111 ILE A C 1
ATOM 887 O O . ILE A 1 111 ? 8.574 -10.988 -14.246 1.00 80.50 111 ILE A O 1
ATOM 891 N N . ILE A 1 112 ? 8.819 -12.720 -15.659 1.00 86.88 112 ILE A N 1
ATOM 892 C CA . ILE A 1 112 ? 7.592 -13.417 -15.243 1.00 86.88 112 ILE A CA 1
ATOM 893 C C . ILE A 1 112 ? 7.646 -13.746 -13.747 1.00 86.88 112 ILE A C 1
ATOM 895 O O . ILE A 1 112 ? 6.682 -13.470 -13.033 1.00 86.88 112 ILE A O 1
ATOM 899 N N . LYS A 1 113 ? 8.765 -14.292 -13.248 1.00 83.62 113 LYS A N 1
ATOM 900 C CA . LYS A 1 113 ? 8.957 -14.542 -11.811 1.00 83.62 113 LYS A CA 1
ATOM 901 C C . LYS A 1 113 ? 8.776 -13.250 -11.019 1.00 83.62 113 LYS A C 1
ATOM 903 O O . LYS A 1 113 ? 7.988 -13.246 -10.081 1.00 83.62 113 LYS A O 1
ATOM 908 N N . GLY A 1 114 ? 9.437 -12.160 -11.419 1.00 80.44 114 GLY A N 1
ATOM 909 C CA . GLY A 1 114 ? 9.303 -10.851 -10.770 1.00 80.44 114 GLY A CA 1
ATOM 910 C C . GLY A 1 114 ? 7.851 -10.372 -10.670 1.00 80.44 114 GLY A C 1
ATOM 911 O O . GLY A 1 114 ? 7.389 -10.022 -9.586 1.00 80.44 114 GLY A O 1
ATOM 912 N N . ASP A 1 115 ? 7.095 -10.439 -11.763 1.00 87.06 115 ASP A N 1
ATOM 913 C CA . ASP A 1 115 ? 5.678 -10.063 -11.782 1.00 87.06 115 ASP A CA 1
ATOM 914 C C . ASP A 1 115 ? 4.802 -10.977 -10.915 1.00 87.06 115 ASP A C 1
ATOM 916 O O . ASP A 1 115 ? 3.898 -10.496 -10.232 1.00 87.06 115 ASP A O 1
ATOM 920 N N . ILE A 1 116 ? 5.060 -12.290 -10.897 1.00 87.94 116 ILE A N 1
ATOM 921 C CA . ILE A 1 116 ? 4.340 -13.225 -10.019 1.00 87.94 116 ILE A CA 1
ATOM 922 C C . ILE A 1 116 ? 4.545 -12.833 -8.551 1.00 87.94 116 ILE A C 1
ATOM 924 O O . ILE A 1 116 ? 3.586 -12.867 -7.779 1.00 87.94 116 ILE A O 1
ATOM 928 N N . LEU A 1 117 ? 5.749 -12.390 -8.167 1.00 85.19 117 LEU A N 1
ATOM 929 C CA . LEU A 1 117 ? 6.003 -11.881 -6.816 1.00 85.19 117 LEU A CA 1
ATOM 930 C C . LEU A 1 117 ? 5.167 -10.633 -6.505 1.00 85.19 117 LEU A C 1
ATOM 932 O O . LEU A 1 117 ? 4.641 -10.512 -5.400 1.00 85.19 117 LEU A O 1
ATOM 936 N N . VAL A 1 118 ? 5.009 -9.721 -7.469 1.00 87.00 118 VAL A N 1
ATOM 937 C CA . VAL A 1 118 ? 4.132 -8.546 -7.324 1.00 87.00 118 VAL A CA 1
ATOM 938 C C . VAL A 1 118 ? 2.674 -8.975 -7.145 1.00 87.00 118 VAL A C 1
ATOM 940 O O . VAL A 1 118 ? 1.977 -8.467 -6.269 1.00 87.00 118 VAL A O 1
ATOM 943 N N . LEU A 1 119 ? 2.212 -9.946 -7.932 1.00 90.12 119 LEU A N 1
ATOM 944 C CA . LEU A 1 119 ? 0.820 -10.400 -7.953 1.00 90.12 119 LEU A CA 1
ATOM 945 C C . LEU A 1 119 ? 0.447 -11.306 -6.767 1.00 90.12 119 LEU A C 1
ATOM 947 O O . LEU A 1 119 ? -0.710 -11.354 -6.362 1.00 90.12 119 LEU A O 1
ATOM 951 N N . GLN A 1 120 ? 1.393 -11.994 -6.132 1.00 89.56 120 GLN A N 1
ATOM 952 C CA . GLN A 1 120 ? 1.101 -12.717 -4.886 1.00 89.56 120 GLN A CA 1
ATOM 953 C C . GLN A 1 120 ? 1.089 -11.798 -3.652 1.00 89.56 120 GLN A C 1
ATOM 955 O O . GLN A 1 120 ? 0.468 -12.128 -2.638 1.00 89.56 120 GLN A O 1
ATOM 960 N N . SER A 1 121 ? 1.724 -10.623 -3.715 1.00 89.75 121 SER A N 1
ATOM 961 C CA . SER A 1 121 ? 1.810 -9.706 -2.574 1.00 89.75 121 SER A CA 1
ATOM 962 C C . SER A 1 121 ? 0.474 -9.242 -1.984 1.00 89.75 121 SER A C 1
ATOM 964 O O . SER A 1 121 ? 0.403 -9.125 -0.761 1.00 89.75 121 SER A O 1
ATOM 966 N N . PRO A 1 122 ? -0.618 -9.021 -2.745 1.00 92.19 122 PRO A N 1
ATOM 967 C CA . PRO A 1 122 ? -1.919 -8.726 -2.153 1.00 92.19 122 PRO A CA 1
ATOM 968 C C . PRO A 1 122 ? -2.431 -9.864 -1.258 1.00 92.19 122 PRO A C 1
ATOM 970 O O . PRO A 1 122 ? -3.094 -9.612 -0.253 1.00 92.19 122 PRO A O 1
ATOM 973 N N . ILE A 1 123 ? -2.105 -11.122 -1.570 1.00 93.00 123 ILE A N 1
ATOM 974 C CA . ILE A 1 123 ? -2.449 -12.260 -0.707 1.00 93.00 123 ILE A CA 1
ATOM 975 C C . ILE A 1 123 ? -1.647 -12.172 0.590 1.00 93.00 123 ILE A C 1
ATOM 977 O O . ILE A 1 123 ? -2.224 -12.301 1.670 1.00 93.00 123 ILE A O 1
ATOM 981 N N . LEU A 1 124 ? -0.346 -11.881 0.497 1.00 92.19 124 LEU A N 1
ATOM 982 C CA . LEU A 1 124 ? 0.516 -11.695 1.663 1.00 92.19 124 LEU A CA 1
ATOM 983 C C . LEU A 1 124 ? 0.043 -10.533 2.552 1.00 92.19 124 LEU A C 1
ATOM 985 O O . LEU A 1 124 ? -0.085 -10.700 3.763 1.00 92.19 124 LEU A O 1
ATOM 989 N N . GLY A 1 125 ? -0.270 -9.376 1.968 1.00 93.88 125 GLY A N 1
ATOM 990 C CA . GLY A 1 125 ? -0.775 -8.214 2.702 1.00 93.88 125 GLY A CA 1
ATOM 991 C C . GLY A 1 125 ? -2.103 -8.487 3.402 1.00 93.88 125 GLY A C 1
ATOM 992 O O . GLY A 1 125 ? -2.290 -8.106 4.561 1.00 93.88 125 GLY A O 1
ATOM 993 N N . LEU A 1 126 ? -3.008 -9.210 2.732 1.00 95.19 126 LEU A N 1
ATOM 994 C CA . LEU A 1 126 ? -4.248 -9.682 3.340 1.00 95.19 126 LEU A CA 1
ATOM 995 C C . LEU A 1 126 ? -3.950 -10.610 4.524 1.00 95.19 126 LEU A C 1
ATOM 997 O O . LEU A 1 126 ? -4.497 -10.394 5.605 1.00 95.19 126 LEU A O 1
ATOM 1001 N N . ALA A 1 127 ? -3.074 -11.602 4.349 1.00 95.31 127 ALA A N 1
ATOM 1002 C CA . ALA A 1 127 ? -2.687 -12.531 5.410 1.00 95.31 127 ALA A CA 1
ATOM 1003 C C . ALA A 1 127 ? -2.083 -11.791 6.610 1.00 95.31 127 ALA A C 1
ATOM 1005 O O . ALA A 1 127 ? -2.521 -12.009 7.738 1.00 95.31 127 ALA A O 1
ATOM 1006 N N . MET A 1 128 ? -1.162 -10.851 6.375 1.00 95.31 128 MET A N 1
ATOM 1007 C CA . MET A 1 128 ? -0.550 -10.050 7.435 1.00 95.31 128 MET A CA 1
ATOM 1008 C C . MET A 1 128 ? -1.602 -9.273 8.233 1.00 95.31 128 MET A C 1
ATOM 1010 O O . MET A 1 128 ? -1.591 -9.299 9.463 1.00 95.31 128 MET A O 1
ATOM 1014 N N . PHE A 1 129 ? -2.561 -8.630 7.560 1.00 96.62 129 PHE A N 1
ATOM 1015 C CA . PHE A 1 129 ? -3.649 -7.944 8.255 1.00 96.62 129 PHE A CA 1
ATOM 1016 C C . PHE A 1 129 ? -4.481 -8.910 9.120 1.00 96.62 129 PHE A C 1
ATOM 1018 O O . PHE A 1 129 ? -4.858 -8.580 10.246 1.00 96.62 129 PHE A O 1
ATOM 1025 N N . ARG A 1 130 ? -4.752 -10.124 8.625 1.00 94.88 130 ARG A N 1
ATOM 1026 C CA . ARG A 1 130 ? -5.491 -11.150 9.378 1.00 94.88 130 ARG A CA 1
ATOM 1027 C C . ARG A 1 130 ? -4.723 -11.651 10.599 1.00 94.88 130 ARG A C 1
ATOM 1029 O O . ARG A 1 130 ? -5.335 -11.785 11.658 1.00 94.88 130 ARG A O 1
ATOM 1036 N N . LEU A 1 131 ? -3.408 -11.851 10.485 1.00 95.44 131 LEU A N 1
ATOM 1037 C CA . LEU A 1 131 ? -2.545 -12.174 11.626 1.00 95.44 131 LEU A CA 1
ATOM 1038 C C . LEU A 1 131 ? -2.625 -11.079 12.698 1.00 95.44 131 LEU A C 1
ATOM 1040 O O . LEU A 1 131 ? -2.838 -11.391 13.868 1.00 95.44 131 LEU A O 1
ATOM 1044 N N . ILE A 1 132 ? -2.548 -9.801 12.301 1.00 96.19 132 ILE A N 1
ATOM 1045 C CA . ILE A 1 132 ? -2.659 -8.657 13.221 1.00 96.19 132 ILE A CA 1
ATOM 1046 C C . ILE A 1 132 ? -3.991 -8.686 13.971 1.00 96.19 132 ILE A C 1
ATOM 1048 O O . ILE A 1 132 ? -3.995 -8.659 15.194 1.00 96.19 132 ILE A O 1
ATOM 1052 N N . VAL A 1 133 ? -5.122 -8.795 13.266 1.00 95.12 13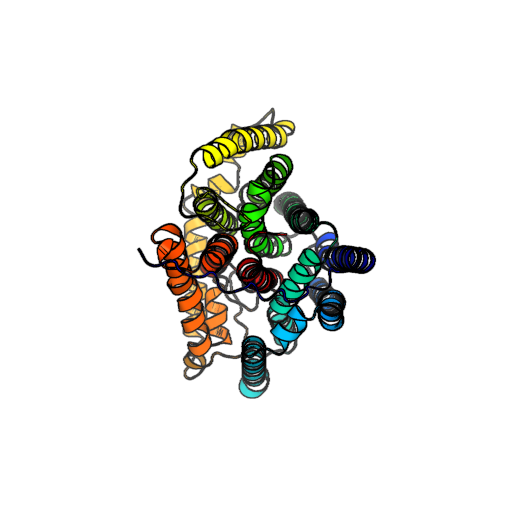3 VAL A N 1
ATOM 1053 C CA . VAL A 1 133 ? -6.462 -8.795 13.889 1.00 95.12 133 VAL A CA 1
ATOM 1054 C C . VAL A 1 133 ? -6.652 -9.951 14.877 1.00 95.12 133 VAL A C 1
ATOM 1056 O O . VAL A 1 133 ? -7.418 -9.832 15.831 1.00 95.12 133 VAL A O 1
ATOM 1059 N N . LYS A 1 134 ? -5.988 -11.086 14.646 1.00 93.56 134 LYS A N 1
ATOM 1060 C CA . LYS A 1 134 ? -6.087 -12.280 15.497 1.00 93.56 134 LYS A CA 1
ATOM 1061 C C . LYS A 1 134 ? -5.054 -12.327 16.625 1.00 93.56 134 LYS A C 1
ATOM 1063 O O . LYS A 1 134 ? -5.146 -13.211 17.474 1.00 93.56 134 LYS A O 1
ATOM 1068 N N . SER A 1 135 ? -4.094 -11.408 16.635 1.00 94.12 135 SER A N 1
ATOM 1069 C CA . SER A 1 135 ? -3.038 -11.330 17.646 1.00 94.12 135 SER A CA 1
ATOM 1070 C C . SER A 1 135 ? -3.564 -10.823 18.996 1.00 94.12 135 SER A C 1
ATOM 1072 O O . SER A 1 135 ? -4.694 -10.350 19.105 1.00 94.12 135 SER A O 1
ATOM 1074 N N . CYS A 1 136 ? -2.740 -10.908 20.045 1.00 91.44 136 CYS A N 1
ATOM 1075 C CA . CYS A 1 136 ? -3.123 -10.489 21.399 1.00 91.44 136 CYS A CA 1
ATOM 1076 C C . CYS A 1 136 ? -3.377 -8.980 21.515 1.00 91.44 136 CYS A C 1
ATOM 1078 O O . CYS A 1 136 ? -4.229 -8.560 22.293 1.00 91.44 136 CYS A O 1
ATOM 1080 N N . TYR A 1 137 ? -2.634 -8.162 20.760 1.00 93.25 137 TYR A N 1
ATOM 1081 C CA . TYR A 1 137 ? -2.651 -6.701 20.889 1.00 93.25 137 TYR A CA 1
ATOM 1082 C C . TYR A 1 137 ? -2.681 -6.000 19.524 1.00 93.25 137 TYR A C 1
ATOM 1084 O O . TYR A 1 137 ? -1.731 -5.283 19.205 1.00 93.25 137 TYR A O 1
ATOM 1092 N N . PRO A 1 138 ? -3.737 -6.165 18.703 1.00 95.06 138 PRO A N 1
ATOM 1093 C CA . PRO A 1 138 ? -3.702 -5.834 17.270 1.00 95.06 138 PRO A CA 1
ATOM 1094 C C . PRO A 1 138 ? -3.237 -4.405 16.948 1.00 95.06 138 PRO A C 1
ATOM 1096 O O . PRO A 1 138 ? -2.539 -4.168 15.963 1.00 95.06 138 PRO A O 1
ATOM 1099 N N . LYS A 1 139 ? -3.555 -3.437 17.818 1.00 96.06 139 LYS A N 1
ATOM 1100 C CA . LYS A 1 139 ? -3.068 -2.049 17.720 1.00 96.06 139 LYS A CA 1
ATOM 1101 C C . LYS A 1 139 ? -1.544 -1.936 17.827 1.00 96.06 139 LYS A C 1
ATOM 1103 O O . LYS A 1 139 ? -0.941 -1.174 17.075 1.00 96.06 139 LYS A O 1
ATOM 1108 N N . LEU A 1 140 ? -0.935 -2.698 18.736 1.00 95.81 140 LEU A N 1
ATOM 1109 C CA . LEU A 1 140 ? 0.513 -2.782 18.894 1.00 95.81 140 LEU A CA 1
ATOM 1110 C C . LEU A 1 140 ? 1.152 -3.438 17.672 1.00 95.81 140 LEU A C 1
ATOM 1112 O O . LEU A 1 140 ? 2.111 -2.886 17.150 1.00 95.81 140 LEU A O 1
ATOM 1116 N N . GLN A 1 141 ? 0.618 -4.561 17.175 1.00 96.81 141 GLN A N 1
ATOM 1117 C CA . GLN A 1 141 ? 1.192 -5.212 15.988 1.00 96.81 141 GLN A CA 1
ATOM 1118 C C . GLN A 1 141 ? 1.108 -4.316 14.740 1.00 96.81 141 GLN A C 1
ATOM 1120 O O . GLN A 1 141 ? 2.074 -4.232 13.983 1.00 96.81 141 GLN A O 1
ATOM 1125 N N . LEU A 1 142 ? 0.006 -3.577 14.559 1.00 97.19 142 LEU A N 1
ATOM 1126 C CA . LEU A 1 142 ? -0.098 -2.565 13.502 1.00 97.19 142 LEU A CA 1
ATOM 1127 C C . LEU A 1 142 ? 0.971 -1.471 13.644 1.00 97.19 142 LEU A C 1
ATOM 1129 O O . LEU A 1 142 ? 1.594 -1.093 12.655 1.00 97.19 142 LEU A O 1
ATOM 1133 N N . LEU A 1 143 ? 1.190 -0.970 14.863 1.00 96.62 143 LEU A N 1
ATOM 1134 C CA . LEU A 1 143 ? 2.214 0.038 15.125 1.00 96.62 143 LEU A CA 1
ATOM 1135 C C . LEU A 1 143 ? 3.628 -0.506 14.871 1.00 96.62 143 LEU A C 1
ATOM 1137 O O . LEU A 1 143 ? 4.433 0.184 14.257 1.00 96.62 143 LEU A O 1
ATOM 1141 N N . VAL A 1 144 ? 3.920 -1.738 15.297 1.00 96.81 144 VAL A N 1
ATOM 1142 C CA . VAL A 1 144 ? 5.221 -2.393 15.088 1.00 96.81 144 VAL A CA 1
ATOM 1143 C C . VAL A 1 144 ? 5.535 -2.535 13.602 1.00 96.81 144 VAL A C 1
ATOM 1145 O O . VAL A 1 144 ? 6.643 -2.200 13.200 1.00 96.81 144 VAL A O 1
ATOM 1148 N N . LEU A 1 145 ? 4.570 -2.971 12.782 1.00 95.44 145 LEU A N 1
ATOM 1149 C CA . LEU A 1 145 ? 4.743 -3.047 11.326 1.00 95.44 145 LEU A CA 1
ATOM 1150 C C . LEU A 1 145 ? 5.180 -1.692 10.746 1.00 95.44 145 LEU A C 1
ATOM 1152 O O . LEU A 1 145 ? 6.099 -1.636 9.933 1.00 95.44 145 LEU A O 1
ATOM 1156 N N . ILE A 1 146 ? 4.535 -0.607 11.184 1.00 96.12 146 ILE A N 1
ATOM 1157 C CA . ILE A 1 146 ? 4.818 0.749 10.703 1.00 96.12 146 ILE A CA 1
ATOM 1158 C C . ILE A 1 146 ? 6.177 1.234 11.195 1.00 96.12 146 ILE A C 1
ATOM 1160 O O . ILE A 1 146 ? 6.972 1.690 10.386 1.00 96.12 146 ILE A O 1
ATOM 1164 N N . ILE A 1 147 ? 6.476 1.107 12.491 1.00 94.88 147 ILE A N 1
ATOM 1165 C CA . ILE A 1 147 ? 7.763 1.536 13.057 1.00 94.88 147 ILE A CA 1
ATOM 1166 C C . ILE A 1 147 ? 8.915 0.791 12.386 1.00 94.88 147 ILE A C 1
ATOM 1168 O O . ILE A 1 147 ? 9.896 1.418 11.998 1.00 94.88 147 ILE A O 1
ATOM 1172 N N . ALA A 1 148 ? 8.793 -0.526 12.221 1.00 92.81 148 ALA A N 1
ATOM 1173 C CA . ALA A 1 148 ? 9.848 -1.336 11.638 1.00 92.81 148 ALA A CA 1
ATOM 1174 C C . ALA A 1 148 ? 10.091 -0.950 10.166 1.00 92.81 148 ALA A C 1
ATOM 1176 O O . ALA A 1 148 ? 11.230 -0.688 9.778 1.00 92.81 148 ALA A O 1
ATOM 1177 N N . ALA A 1 149 ? 9.030 -0.811 9.365 1.00 91.50 149 ALA A N 1
ATOM 1178 C CA . ALA A 1 149 ? 9.152 -0.346 7.985 1.00 91.50 149 ALA A CA 1
ATOM 1179 C C . ALA A 1 149 ? 9.710 1.089 7.897 1.00 91.50 149 ALA A C 1
ATOM 1181 O O . ALA A 1 149 ? 10.607 1.339 7.098 1.00 91.50 149 ALA A O 1
ATOM 1182 N N . THR A 1 150 ? 9.255 2.018 8.744 1.00 92.88 150 THR A N 1
ATOM 1183 C CA . THR A 1 150 ? 9.777 3.396 8.799 1.00 92.88 150 THR A CA 1
ATOM 1184 C C . THR A 1 150 ? 11.257 3.424 9.166 1.00 92.88 150 THR A C 1
ATOM 1186 O O . THR A 1 150 ? 12.023 4.165 8.553 1.00 92.88 150 THR A O 1
ATOM 1189 N N . PHE A 1 151 ? 11.678 2.605 10.131 1.00 90.31 151 PHE A N 1
ATOM 1190 C CA . PHE A 1 151 ? 13.082 2.482 10.513 1.00 90.31 151 PHE A CA 1
ATOM 1191 C C . PHE A 1 151 ? 13.935 1.968 9.352 1.00 90.31 151 PHE A C 1
ATOM 1193 O O . PHE A 1 151 ? 15.006 2.509 9.099 1.00 90.31 151 PHE A O 1
ATOM 1200 N N . LEU A 1 152 ? 13.449 0.974 8.607 1.00 86.38 152 LEU A N 1
ATOM 1201 C CA . LEU A 1 152 ? 14.150 0.458 7.435 1.00 86.38 152 LEU A CA 1
ATOM 1202 C C . LEU A 1 152 ? 14.260 1.504 6.316 1.00 86.38 152 LEU A C 1
ATOM 1204 O O . LEU A 1 152 ? 15.317 1.614 5.702 1.00 86.38 152 LEU A O 1
ATOM 1208 N N . VAL A 1 153 ? 13.211 2.302 6.081 1.00 86.38 153 VAL A N 1
ATOM 1209 C CA . VAL A 1 153 ? 13.261 3.434 5.138 1.00 86.38 153 VAL A CA 1
ATOM 1210 C C . VAL A 1 153 ? 14.313 4.448 5.578 1.00 86.38 153 VAL A C 1
ATOM 1212 O O . VAL A 1 153 ? 15.159 4.828 4.774 1.00 86.38 153 VAL A O 1
ATOM 1215 N N . TYR A 1 154 ? 14.288 4.859 6.847 1.00 86.06 154 TYR A N 1
ATOM 1216 C CA . TYR A 1 154 ? 15.272 5.784 7.407 1.00 86.06 154 TYR A CA 1
ATOM 1217 C C . TYR A 1 154 ? 16.700 5.251 7.254 1.00 86.06 154 TYR A C 1
ATOM 1219 O O . TYR A 1 154 ? 17.566 5.941 6.719 1.00 86.06 154 TYR A O 1
ATOM 1227 N N . TYR A 1 155 ? 16.927 4.004 7.671 1.00 82.69 155 TYR A N 1
ATOM 1228 C CA . TYR A 1 155 ? 18.230 3.355 7.612 1.00 82.69 155 TYR A CA 1
ATOM 1229 C C . TYR A 1 155 ? 18.743 3.247 6.171 1.00 82.69 155 TYR A C 1
ATOM 1231 O O . TYR A 1 155 ? 19.861 3.672 5.895 1.00 82.69 155 TYR A O 1
ATOM 1239 N N . SER A 1 156 ? 17.915 2.763 5.239 1.00 78.81 156 SER A N 1
ATOM 1240 C CA . SER A 1 156 ? 18.278 2.633 3.821 1.00 78.81 156 SER A CA 1
ATOM 1241 C C . SER A 1 156 ? 18.650 3.977 3.196 1.00 78.81 156 SER A C 1
ATOM 1243 O O . SER A 1 156 ? 19.695 4.100 2.559 1.00 78.81 156 SER A O 1
ATOM 1245 N N . MET A 1 157 ? 17.835 5.007 3.438 1.00 76.50 157 MET A N 1
ATOM 1246 C CA . MET A 1 157 ? 18.046 6.341 2.871 1.00 76.50 157 MET A CA 1
ATOM 1247 C C . MET A 1 157 ? 19.265 7.040 3.488 1.00 76.50 157 MET A C 1
ATOM 1249 O O . MET A 1 157 ? 19.989 7.745 2.789 1.00 76.50 157 MET A O 1
ATOM 1253 N N . SER A 1 158 ? 19.536 6.813 4.777 1.00 74.94 158 SER A N 1
ATOM 1254 C CA . SER A 1 158 ? 20.751 7.293 5.444 1.00 74.94 158 SER A CA 1
ATOM 1255 C C . SER A 1 158 ? 22.011 6.658 4.845 1.00 74.94 158 SER A C 1
ATOM 1257 O O . SER A 1 158 ? 22.945 7.377 4.493 1.00 74.94 158 SER A O 1
ATOM 1259 N N . GLN A 1 159 ? 22.016 5.335 4.643 1.00 71.81 159 GLN A N 1
ATOM 1260 C CA . GLN A 1 159 ? 23.139 4.634 4.008 1.00 71.81 159 GLN A CA 1
ATOM 1261 C C . GLN A 1 159 ? 23.355 5.088 2.556 1.00 71.81 159 GLN A C 1
ATOM 1263 O O . GLN A 1 159 ? 24.491 5.307 2.135 1.00 71.81 159 GLN A O 1
ATOM 1268 N N . ALA A 1 160 ? 22.274 5.291 1.798 1.00 66.25 160 ALA A N 1
ATOM 1269 C CA . ALA A 1 160 ? 22.350 5.824 0.440 1.00 66.25 160 ALA A CA 1
ATOM 1270 C C . ALA A 1 160 ? 22.961 7.238 0.406 1.00 66.25 160 ALA A C 1
ATOM 1272 O O . ALA A 1 160 ? 23.779 7.533 -0.464 1.00 66.25 160 ALA A O 1
ATOM 1273 N N . GLY A 1 161 ? 22.615 8.094 1.376 1.00 63.47 161 GLY A N 1
ATOM 1274 C CA . GLY A 1 161 ? 23.207 9.425 1.536 1.00 63.47 161 GLY A CA 1
ATOM 1275 C C . GLY A 1 161 ? 24.724 9.381 1.741 1.00 63.47 161 GLY A C 1
ATOM 1276 O O . GLY A 1 161 ? 25.457 10.059 1.025 1.00 63.47 161 GLY A O 1
ATOM 1277 N N . VAL A 1 162 ? 25.211 8.524 2.646 1.00 64.12 162 VAL A N 1
ATOM 1278 C CA . VAL A 1 162 ? 26.657 8.334 2.890 1.00 64.12 162 VAL A CA 1
ATOM 1279 C C . VAL A 1 162 ? 27.387 7.929 1.606 1.00 64.12 162 VAL A C 1
ATOM 1281 O O . VAL A 1 162 ? 28.425 8.498 1.271 1.00 64.12 162 VAL A O 1
ATOM 1284 N N . ARG A 1 163 ? 26.820 6.999 0.833 1.00 62.81 163 ARG A N 1
ATOM 1285 C CA . ARG A 1 163 ? 27.428 6.537 -0.422 1.00 62.81 163 ARG A CA 1
ATOM 1286 C C . ARG A 1 163 ? 27.412 7.569 -1.534 1.00 62.81 163 ARG A C 1
ATOM 1288 O O . ARG A 1 163 ? 28.348 7.614 -2.320 1.00 62.81 163 ARG A O 1
ATOM 1295 N N . LEU A 1 164 ? 26.389 8.420 -1.607 1.00 62.50 164 LEU A N 1
ATOM 1296 C CA . LEU A 1 164 ? 26.381 9.535 -2.557 1.00 62.50 164 LEU A CA 1
ATOM 1297 C C . LEU A 1 164 ? 27.547 10.496 -2.302 1.00 62.50 164 LEU A C 1
ATOM 1299 O O . LEU A 1 164 ? 28.157 10.966 -3.259 1.00 62.50 164 LEU A O 1
ATOM 1303 N N . HIS A 1 165 ? 27.896 10.740 -1.036 1.00 59.09 165 HIS A N 1
ATOM 1304 C CA . HIS A 1 165 ? 29.074 11.534 -0.686 1.00 59.09 165 HIS A CA 1
ATOM 1305 C C . HIS A 1 165 ? 30.384 10.834 -1.069 1.00 59.09 165 HIS A C 1
ATOM 1307 O O . HIS A 1 165 ? 31.265 11.474 -1.641 1.00 59.09 165 HIS A O 1
ATOM 1313 N N . LEU A 1 166 ? 30.498 9.524 -0.827 1.00 57.00 166 LEU A N 1
ATOM 1314 C CA . LEU A 1 166 ? 31.664 8.735 -1.249 1.00 57.00 166 LEU A CA 1
ATOM 1315 C C . LEU A 1 166 ? 31.805 8.683 -2.778 1.00 57.00 166 LEU A C 1
ATOM 1317 O O . LEU A 1 166 ? 32.913 8.800 -3.298 1.00 57.00 166 LEU A O 1
ATOM 1321 N N . ALA A 1 167 ? 30.693 8.584 -3.507 1.00 55.28 167 ALA A N 1
ATOM 1322 C CA . ALA A 1 167 ? 30.685 8.589 -4.965 1.00 55.28 167 ALA A CA 1
ATOM 1323 C C . ALA A 1 167 ? 31.035 9.955 -5.559 1.00 55.28 167 ALA A C 1
ATOM 1325 O O . ALA A 1 167 ? 31.788 10.034 -6.525 1.00 55.28 167 ALA A O 1
ATOM 1326 N N . ALA A 1 168 ? 30.557 11.044 -4.952 1.00 57.31 168 ALA A N 1
ATOM 1327 C CA . ALA A 1 168 ? 30.975 12.395 -5.322 1.00 57.31 168 ALA A CA 1
ATOM 1328 C C . ALA A 1 168 ? 32.480 12.626 -5.084 1.00 57.31 168 ALA A C 1
ATOM 1330 O O . ALA A 1 168 ? 33.101 13.404 -5.802 1.00 57.31 168 ALA A O 1
ATOM 1331 N N . ALA A 1 169 ? 33.071 11.919 -4.116 1.00 57.06 169 ALA A N 1
ATOM 1332 C CA . ALA A 1 169 ? 34.511 11.898 -3.867 1.00 57.06 169 ALA A CA 1
ATOM 1333 C C . ALA A 1 169 ? 35.287 10.907 -4.765 1.00 57.06 169 ALA A C 1
ATOM 1335 O O . ALA A 1 169 ? 36.500 10.781 -4.617 1.00 57.06 169 ALA A O 1
ATOM 1336 N N . GLY A 1 170 ? 34.614 10.197 -5.681 1.00 50.50 170 GLY A N 1
ATOM 1337 C CA . GLY A 1 170 ? 35.227 9.208 -6.576 1.00 50.50 170 GLY A CA 1
ATOM 1338 C C . GLY A 1 170 ? 35.673 7.910 -5.892 1.00 50.50 170 GLY A C 1
ATOM 1339 O O . GLY A 1 170 ? 36.455 7.162 -6.470 1.00 50.50 170 GLY A O 1
ATOM 1340 N N . ILE A 1 171 ? 35.214 7.654 -4.662 1.00 46.19 171 ILE A N 1
ATOM 1341 C CA . ILE A 1 171 ? 35.621 6.503 -3.837 1.00 46.19 171 ILE A CA 1
ATOM 1342 C C . ILE A 1 171 ? 34.743 5.274 -4.123 1.00 46.19 171 ILE A C 1
ATOM 1344 O O . ILE A 1 171 ? 35.222 4.145 -4.059 1.00 46.19 171 ILE A O 1
ATOM 1348 N N . GLU A 1 172 ? 33.466 5.484 -4.450 1.00 51.56 172 GLU A N 1
ATOM 1349 C CA . GLU A 1 172 ? 32.507 4.418 -4.762 1.00 51.56 172 GLU A CA 1
ATOM 1350 C C . GLU A 1 172 ? 31.657 4.754 -5.995 1.00 51.56 172 GLU A C 1
ATOM 1352 O O . GLU A 1 172 ? 31.466 5.917 -6.342 1.00 51.56 172 GLU A O 1
ATOM 1357 N N . ASP A 1 173 ? 31.074 3.740 -6.633 1.00 45.34 173 ASP A N 1
ATOM 1358 C CA . ASP A 1 173 ? 30.060 3.959 -7.665 1.00 45.34 173 ASP A CA 1
ATOM 1359 C C . ASP A 1 173 ? 28.738 4.449 -7.056 1.00 45.34 173 ASP A C 1
ATOM 1361 O O . ASP A 1 173 ? 28.289 4.008 -5.991 1.00 45.34 173 ASP A O 1
ATOM 1365 N N . ARG A 1 174 ? 28.051 5.342 -7.777 1.00 46.19 174 ARG A N 1
ATOM 1366 C CA . ARG A 1 174 ? 26.723 5.830 -7.388 1.00 46.19 174 ARG A CA 1
ATOM 1367 C C . ARG A 1 174 ? 25.721 4.670 -7.359 1.00 46.19 174 ARG A C 1
ATOM 1369 O O . ARG A 1 174 ? 25.370 4.120 -8.398 1.00 46.19 174 ARG A O 1
ATOM 1376 N N . SER A 1 175 ? 25.186 4.358 -6.179 1.00 47.94 175 SER A N 1
ATOM 1377 C CA . SER A 1 175 ? 24.130 3.352 -6.006 1.00 47.94 175 SER A CA 1
ATOM 1378 C C . SER A 1 175 ? 22.735 3.993 -5.964 1.00 47.94 175 SER A C 1
ATOM 1380 O O . SER A 1 175 ? 22.529 5.051 -5.370 1.00 47.94 175 SER A O 1
ATOM 1382 N N . ILE A 1 176 ? 21.766 3.369 -6.640 1.00 54.66 176 ILE A N 1
ATOM 1383 C CA . ILE A 1 176 ? 20.346 3.750 -6.588 1.00 54.66 176 ILE A CA 1
ATOM 1384 C C . ILE A 1 176 ? 19.734 3.081 -5.353 1.00 54.66 176 ILE A C 1
ATOM 1386 O O . ILE A 1 176 ? 19.902 1.874 -5.176 1.00 54.66 176 ILE A O 1
ATOM 1390 N N . ASP A 1 177 ? 19.007 3.828 -4.511 1.00 58.81 177 ASP A N 1
ATOM 1391 C CA . ASP A 1 177 ? 18.287 3.213 -3.389 1.00 58.81 177 ASP A CA 1
ATOM 1392 C C . ASP A 1 177 ? 17.087 2.396 -3.898 1.00 58.81 177 ASP A C 1
ATOM 1394 O O . ASP A 1 177 ? 16.003 2.918 -4.168 1.00 58.81 177 ASP A O 1
ATOM 1398 N N . LEU A 1 178 ? 17.306 1.089 -4.024 1.00 62.34 178 LEU A N 1
ATOM 1399 C CA . LEU A 1 178 ? 16.318 0.101 -4.455 1.00 62.34 178 LEU A CA 1
ATOM 1400 C C . LEU A 1 178 ? 15.523 -0.505 -3.287 1.00 62.34 178 LEU A C 1
ATOM 1402 O O . LEU A 1 178 ? 14.659 -1.351 -3.515 1.00 62.34 178 LEU A O 1
ATOM 1406 N N . ILE A 1 179 ? 15.794 -0.102 -2.041 1.00 70.56 179 ILE A N 1
ATOM 1407 C CA . ILE A 1 179 ? 15.202 -0.706 -0.841 1.00 70.56 179 ILE A CA 1
ATOM 1408 C C . ILE A 1 179 ? 14.294 0.288 -0.124 1.00 70.56 179 ILE A C 1
ATOM 1410 O O . ILE A 1 179 ? 13.125 -0.018 0.119 1.00 70.56 179 ILE A O 1
ATOM 1414 N N . GLY A 1 180 ? 14.769 1.494 0.178 1.00 72.31 180 GLY A N 1
ATOM 1415 C CA . GLY A 1 180 ? 13.981 2.461 0.938 1.00 72.31 180 GLY A CA 1
ATOM 1416 C C . GLY A 1 180 ? 12.724 2.922 0.189 1.00 72.31 180 GLY A C 1
ATOM 1417 O O . GLY A 1 180 ? 11.684 3.153 0.810 1.00 72.31 180 GLY A O 1
ATOM 1418 N N . PHE A 1 181 ? 12.762 2.989 -1.148 1.00 75.50 181 PHE A N 1
ATOM 1419 C CA . PHE A 1 181 ? 11.607 3.407 -1.949 1.00 75.50 181 PHE A CA 1
ATOM 1420 C C . PHE A 1 181 ? 10.435 2.396 -1.908 1.00 75.50 181 PHE A C 1
ATOM 1422 O O . PHE A 1 181 ? 9.333 2.809 -1.532 1.00 75.50 181 PHE A O 1
ATOM 1429 N N . PRO A 1 182 ? 10.619 1.085 -2.183 1.00 79.06 182 PRO A N 1
ATOM 1430 C CA . PRO A 1 182 ? 9.545 0.095 -2.028 1.00 79.06 182 PRO A CA 1
ATOM 1431 C C . PRO A 1 182 ? 8.926 0.044 -0.623 1.00 79.06 182 PRO A C 1
ATOM 1433 O O . PRO A 1 182 ? 7.710 -0.090 -0.486 1.00 79.06 182 PRO A O 1
ATOM 1436 N N . TRP A 1 183 ? 9.731 0.179 0.436 1.00 83.88 183 TRP A N 1
ATOM 1437 C CA . TRP A 1 183 ? 9.228 0.179 1.818 1.00 83.88 183 TRP A CA 1
ATOM 1438 C C . TRP A 1 183 ? 8.470 1.459 2.178 1.00 83.88 183 TRP A C 1
ATOM 1440 O O . TRP A 1 183 ? 7.446 1.400 2.862 1.00 83.88 183 TRP A O 1
ATOM 1450 N N . SER A 1 184 ? 8.909 2.606 1.656 1.00 86.31 184 SER A N 1
ATOM 1451 C CA . SER A 1 184 ? 8.149 3.856 1.730 1.00 86.31 184 SER A CA 1
ATOM 1452 C C . SER A 1 184 ? 6.770 3.689 1.093 1.00 86.31 184 SER A C 1
ATOM 1454 O O . SER A 1 184 ? 5.758 4.105 1.657 1.00 86.31 184 SER A O 1
ATOM 1456 N N . ALA A 1 185 ? 6.712 3.027 -0.057 1.00 83.19 185 ALA A N 1
ATOM 1457 C CA . ALA A 1 185 ? 5.471 2.826 -0.777 1.00 83.19 185 ALA A CA 1
ATOM 1458 C C . ALA A 1 185 ? 4.522 1.833 -0.075 1.00 83.19 185 ALA A C 1
ATOM 1460 O O . ALA A 1 185 ? 3.320 2.100 0.039 1.00 83.19 185 ALA A O 1
ATOM 1461 N N . LEU A 1 186 ? 5.066 0.765 0.524 1.00 88.94 186 LEU A N 1
ATOM 1462 C CA . LEU A 1 186 ? 4.322 -0.155 1.394 1.00 88.94 186 LEU A CA 1
ATOM 1463 C C . LEU A 1 186 ? 3.611 0.578 2.531 1.00 88.94 186 LEU A C 1
ATOM 1465 O O . LEU A 1 186 ? 2.466 0.253 2.845 1.00 88.94 186 LEU A O 1
ATOM 1469 N N . LEU A 1 187 ? 4.269 1.568 3.143 1.00 91.88 187 LEU A N 1
ATOM 1470 C CA . LEU A 1 187 ? 3.755 2.302 4.300 1.00 91.88 187 LEU A CA 1
ATOM 1471 C C . LEU A 1 187 ? 2.496 3.127 4.007 1.00 91.88 187 LEU A C 1
ATOM 1473 O O . LEU A 1 187 ? 1.775 3.434 4.957 1.00 91.88 187 LEU A O 1
ATOM 1477 N N . MET A 1 188 ? 2.185 3.459 2.747 1.00 93.56 188 MET A N 1
ATOM 1478 C CA . MET A 1 188 ? 1.061 4.347 2.404 1.00 93.56 188 MET A CA 1
ATOM 1479 C C . MET A 1 188 ? -0.269 3.845 2.980 1.00 93.56 188 MET A C 1
ATOM 1481 O O . MET A 1 188 ? -0.968 4.566 3.701 1.00 93.56 188 MET A O 1
ATOM 1485 N N . ILE A 1 189 ? -0.611 2.583 2.703 1.00 95.69 189 ILE A N 1
ATOM 1486 C CA . ILE A 1 189 ? -1.900 2.005 3.100 1.00 95.69 189 ILE A CA 1
ATOM 1487 C C . ILE A 1 189 ? -1.970 1.714 4.612 1.00 95.69 189 ILE A C 1
ATOM 1489 O O . ILE A 1 189 ? -2.906 2.207 5.255 1.00 95.69 189 ILE A O 1
ATOM 1493 N N . PRO A 1 190 ? -1.005 0.996 5.221 1.00 96.25 190 PRO A N 1
ATOM 1494 C CA . PRO A 1 190 ? -0.969 0.761 6.663 1.00 96.25 190 PRO A CA 1
ATOM 1495 C C . PRO A 1 190 ? -0.952 2.053 7.484 1.00 96.25 190 PRO A C 1
ATOM 1497 O O . PRO A 1 190 ? -1.691 2.141 8.465 1.00 96.25 190 PRO A O 1
ATOM 1500 N N . SER A 1 191 ? -0.198 3.079 7.068 1.00 95.31 191 SER A N 1
ATOM 1501 C CA . SER A 1 191 ? -0.157 4.370 7.771 1.00 95.31 191 SER A CA 1
ATOM 1502 C C . SER A 1 191 ? -1.504 5.081 7.722 1.00 95.31 191 SER A C 1
ATOM 1504 O O . SER A 1 191 ? -1.989 5.525 8.758 1.00 95.31 191 SER A O 1
ATOM 1506 N N . GLY A 1 192 ? -2.175 5.121 6.563 1.00 95.38 192 GLY A N 1
ATOM 1507 C CA . GLY A 1 192 ? -3.524 5.690 6.458 1.00 95.38 192 GLY A CA 1
ATOM 1508 C C . GLY A 1 192 ? -4.530 5.015 7.403 1.00 95.38 192 GLY A C 1
ATOM 1509 O O . GLY A 1 192 ? -5.271 5.691 8.124 1.00 95.38 192 GLY A O 1
ATOM 1510 N N . ILE A 1 193 ? -4.496 3.680 7.469 1.00 96.69 193 ILE A N 1
ATOM 1511 C CA . ILE A 1 193 ? -5.336 2.886 8.378 1.00 96.69 193 ILE A CA 1
ATOM 1512 C C . ILE A 1 193 ? -4.990 3.182 9.842 1.00 96.69 193 ILE A C 1
ATOM 1514 O O . ILE A 1 193 ? -5.886 3.405 10.662 1.00 96.69 193 ILE A O 1
ATOM 1518 N N . ALA A 1 194 ? -3.701 3.213 10.178 1.00 96.00 194 ALA A N 1
ATOM 1519 C CA . ALA A 1 194 ? -3.225 3.460 11.530 1.00 96.00 194 ALA A CA 1
ATOM 1520 C C . ALA A 1 194 ? -3.540 4.876 12.015 1.00 96.00 194 ALA A C 1
ATOM 1522 O O . ALA A 1 194 ? -3.982 5.017 13.150 1.00 96.00 194 ALA A O 1
ATOM 1523 N N . ILE A 1 195 ? -3.437 5.908 11.173 1.00 94.06 195 ILE A N 1
ATOM 1524 C CA . ILE A 1 195 ? -3.915 7.257 11.516 1.00 94.06 195 ILE A CA 1
ATOM 1525 C C . ILE A 1 195 ? -5.407 7.196 11.872 1.00 94.06 195 ILE A C 1
ATOM 1527 O O . ILE A 1 195 ? -5.842 7.712 12.902 1.00 94.06 195 ILE A O 1
ATOM 1531 N N . GLY A 1 196 ? -6.209 6.497 11.064 1.00 91.38 196 GLY A N 1
ATOM 1532 C CA . GLY A 1 196 ? -7.638 6.336 11.323 1.00 91.38 196 GLY A CA 1
ATOM 1533 C C . GLY A 1 196 ? -7.965 5.610 12.639 1.00 91.38 196 GLY A C 1
ATOM 1534 O O . GLY A 1 196 ? -8.988 5.910 13.258 1.00 91.38 196 GLY A O 1
ATOM 1535 N N . ILE A 1 197 ? -7.133 4.676 13.100 1.00 93.69 197 ILE A N 1
ATOM 1536 C CA . ILE A 1 197 ? -7.438 3.837 14.275 1.00 93.69 197 ILE A CA 1
ATOM 1537 C C . ILE A 1 197 ? -6.648 4.266 15.520 1.00 93.69 197 ILE A C 1
ATOM 1539 O O . ILE A 1 197 ? -7.231 4.531 16.578 1.00 93.69 197 ILE A O 1
ATOM 1543 N N . LEU A 1 198 ? -5.324 4.347 15.410 1.00 93.75 198 LEU A N 1
ATOM 1544 C CA . LEU A 1 198 ? -4.398 4.611 16.512 1.00 93.75 198 LEU A CA 1
ATOM 1545 C C . LEU A 1 198 ? -4.498 6.055 17.004 1.00 93.75 198 LEU A C 1
ATOM 1547 O O . LEU A 1 198 ? -4.607 6.262 18.212 1.00 93.75 198 LEU A O 1
ATOM 1551 N N . SER A 1 199 ? -4.613 7.048 16.114 1.00 89.69 199 SER A N 1
ATOM 1552 C CA . SER A 1 199 ? -4.766 8.454 16.534 1.00 89.69 199 SER A CA 1
ATOM 1553 C C . SER A 1 199 ? -6.058 8.718 17.319 1.00 89.69 199 SER A C 1
ATOM 1555 O O . SER A 1 199 ? -6.186 9.742 17.985 1.00 89.69 199 SER A O 1
ATOM 1557 N N . ARG A 1 200 ? -7.029 7.794 17.265 1.00 87.00 200 ARG A N 1
ATOM 1558 C CA . ARG A 1 200 ? -8.286 7.854 18.028 1.00 87.00 200 ARG A CA 1
ATOM 1559 C C . ARG A 1 200 ? -8.264 7.011 19.310 1.00 87.00 200 ARG A C 1
ATOM 1561 O O . ARG A 1 200 ? -9.208 7.100 20.090 1.00 87.00 200 ARG A O 1
ATOM 1568 N N . SER A 1 201 ? -7.222 6.205 19.523 1.00 87.69 201 SER A N 1
ATOM 1569 C CA . SER A 1 201 ? -7.136 5.215 20.607 1.00 87.69 201 SER A CA 1
ATOM 1570 C C . SER A 1 201 ? -6.428 5.719 21.872 1.00 87.69 201 SER A C 1
ATOM 1572 O O . SER A 1 201 ? -6.423 5.010 22.872 1.00 87.69 201 SER A O 1
ATOM 1574 N N . GLY A 1 202 ? -5.830 6.914 21.849 1.00 86.19 202 GLY A N 1
ATOM 1575 C CA . GLY A 1 202 ? -5.150 7.524 22.998 1.00 86.19 202 GLY A CA 1
ATOM 1576 C C . GLY A 1 202 ? -3.935 8.356 22.582 1.00 86.19 202 GLY A C 1
ATOM 1577 O O . GLY A 1 202 ? -3.496 8.280 21.437 1.00 86.19 202 GLY A O 1
ATOM 1578 N N . TRP A 1 203 ? -3.390 9.146 23.510 1.00 85.25 203 TRP A N 1
ATOM 1579 C CA . TRP A 1 203 ? -2.260 10.044 23.232 1.00 85.25 203 TRP A CA 1
ATOM 1580 C C . TRP A 1 203 ? -0.980 9.290 22.875 1.00 85.25 203 TRP A C 1
ATOM 1582 O O . TRP A 1 203 ? -0.343 9.652 21.897 1.00 85.25 203 TRP A O 1
ATOM 1592 N N . ILE A 1 204 ? -0.655 8.208 23.592 1.00 89.62 204 ILE A N 1
ATOM 1593 C CA . ILE A 1 204 ? 0.527 7.375 23.305 1.00 89.62 204 ILE A CA 1
ATOM 1594 C C . ILE A 1 204 ? 0.474 6.866 21.858 1.00 89.62 204 ILE A C 1
ATOM 1596 O O . ILE A 1 204 ? 1.387 7.109 21.079 1.00 89.62 204 ILE A O 1
ATOM 1600 N N . TRP A 1 205 ? -0.651 6.264 21.464 1.00 91.88 205 TRP A N 1
ATOM 1601 C CA . TRP A 1 205 ? -0.870 5.770 20.104 1.00 91.88 205 TRP A CA 1
ATOM 1602 C C . TRP A 1 205 ? -0.785 6.873 19.045 1.00 91.88 205 TRP A C 1
ATOM 1604 O O . TRP A 1 205 ? -0.207 6.657 17.983 1.00 91.88 205 TRP A O 1
ATOM 1614 N N . ALA A 1 206 ? -1.353 8.049 19.332 1.00 88.56 206 ALA A N 1
ATOM 1615 C CA . ALA A 1 206 ? -1.301 9.199 18.439 1.00 88.56 206 ALA A CA 1
ATOM 1616 C C . ALA A 1 206 ? 0.133 9.725 18.264 1.00 88.56 206 ALA A C 1
ATOM 1618 O O . ALA A 1 206 ? 0.555 9.952 17.135 1.00 88.56 206 ALA A O 1
ATOM 1619 N N . ILE A 1 207 ? 0.889 9.878 19.353 1.00 87.25 207 ILE A N 1
ATOM 1620 C CA . ILE A 1 207 ? 2.283 10.333 19.317 1.00 87.25 207 ILE A CA 1
ATOM 1621 C C . ILE A 1 207 ? 3.136 9.340 18.524 1.00 87.25 207 ILE A C 1
ATOM 1623 O O . ILE A 1 207 ? 3.870 9.759 17.636 1.00 87.25 207 ILE A O 1
ATOM 1627 N N . SER A 1 208 ? 2.997 8.033 18.769 1.00 91.94 208 SER A N 1
ATOM 1628 C CA . SER A 1 208 ? 3.793 7.019 18.068 1.00 91.94 208 SER A CA 1
ATOM 1629 C C . SER A 1 208 ? 3.526 6.985 16.560 1.00 91.94 208 SER A C 1
ATOM 1631 O O . SER A 1 208 ? 4.475 6.907 15.778 1.00 91.94 208 SER A O 1
ATOM 1633 N N . ILE A 1 209 ? 2.259 7.070 16.123 1.00 93.88 209 ILE A N 1
ATOM 1634 C CA . ILE A 1 209 ? 1.947 7.046 14.684 1.00 93.88 209 ILE A CA 1
ATOM 1635 C C . ILE A 1 209 ? 2.384 8.334 13.984 1.00 93.88 209 ILE A C 1
ATOM 1637 O O . ILE A 1 209 ? 3.001 8.268 12.925 1.00 93.88 209 ILE A O 1
ATOM 1641 N N . TRP A 1 210 ? 2.127 9.502 14.580 1.00 89.25 210 TRP A N 1
ATOM 1642 C CA . TRP A 1 210 ? 2.546 10.776 13.994 1.00 89.25 210 TRP A CA 1
ATOM 1643 C C . TRP A 1 210 ? 4.066 10.941 14.012 1.00 89.25 210 TRP A C 1
ATOM 1645 O O . TRP A 1 210 ? 4.617 11.439 13.036 1.00 89.25 210 TRP A O 1
ATOM 1655 N N . GLY A 1 211 ? 4.750 10.458 15.053 1.00 89.12 211 GLY A N 1
ATOM 1656 C CA . GLY A 1 211 ? 6.210 10.398 15.092 1.00 89.12 211 GLY A CA 1
ATOM 1657 C C . GLY A 1 211 ? 6.772 9.515 13.979 1.00 89.12 211 GLY A C 1
ATOM 1658 O O . GLY A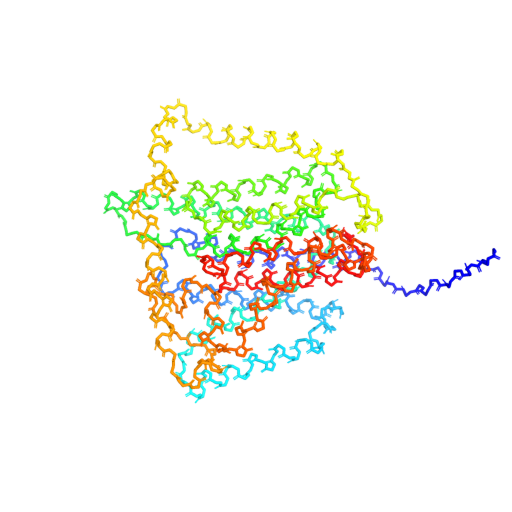 1 211 ? 7.670 9.939 13.261 1.00 89.12 211 GLY A O 1
ATOM 1659 N N . SER A 1 212 ? 6.175 8.340 13.750 1.00 92.56 212 SER A N 1
ATOM 1660 C CA . SER A 1 212 ? 6.568 7.456 12.641 1.00 92.56 212 SER A CA 1
ATOM 1661 C C . SER A 1 212 ? 6.360 8.117 11.273 1.00 92.56 212 SER A C 1
ATOM 1663 O O . SER A 1 212 ? 7.230 8.031 10.413 1.00 92.56 212 SER A O 1
ATOM 1665 N N . ILE A 1 213 ? 5.239 8.818 11.071 1.00 91.62 213 ILE A N 1
ATOM 1666 C CA . ILE A 1 213 ? 4.976 9.570 9.831 1.00 91.62 213 ILE A CA 1
ATOM 1667 C C . ILE A 1 213 ? 6.000 10.687 9.651 1.00 91.62 213 ILE A C 1
ATOM 1669 O O . ILE A 1 213 ? 6.475 10.902 8.542 1.00 91.62 213 ILE A O 1
ATOM 1673 N N . LEU A 1 214 ? 6.361 11.390 10.722 1.00 87.62 214 LEU A N 1
ATOM 1674 C CA . LEU A 1 214 ? 7.314 12.487 10.641 1.00 87.62 214 LEU A CA 1
ATOM 1675 C C . LEU A 1 214 ? 8.728 11.991 10.311 1.00 87.62 214 LEU A C 1
ATOM 1677 O O . LEU A 1 214 ? 9.382 12.576 9.454 1.00 87.62 214 LEU A O 1
ATOM 1681 N N . VAL A 1 215 ? 9.162 10.870 10.899 1.00 86.69 215 VAL A N 1
ATOM 1682 C CA . VAL A 1 215 ? 10.421 10.197 10.523 1.00 86.69 215 VAL A CA 1
ATOM 1683 C C . VAL A 1 215 ? 10.372 9.713 9.072 1.00 86.69 215 VAL A C 1
ATOM 1685 O O . VAL A 1 215 ? 11.355 9.842 8.343 1.00 86.69 215 VAL A O 1
ATOM 1688 N N . HIS A 1 216 ? 9.229 9.203 8.609 1.00 90.00 216 HIS A N 1
ATOM 1689 C CA . HIS A 1 216 ? 9.055 8.805 7.211 1.00 90.00 216 HIS A CA 1
ATOM 1690 C C . HIS A 1 216 ? 9.180 10.010 6.268 1.00 90.00 216 HIS A C 1
ATOM 1692 O O . HIS A 1 216 ? 9.973 9.961 5.329 1.00 90.00 216 HIS A O 1
ATOM 1698 N N . VAL A 1 217 ? 8.485 11.118 6.559 1.00 85.38 217 VAL A N 1
ATOM 1699 C CA . VAL A 1 217 ? 8.598 12.389 5.820 1.00 85.38 217 VAL A CA 1
ATOM 1700 C C . VAL A 1 217 ? 10.034 12.900 5.828 1.00 85.38 217 VAL A C 1
ATOM 1702 O O . VAL A 1 217 ? 10.522 13.306 4.774 1.00 85.38 217 VAL A O 1
ATOM 1705 N N . TYR A 1 218 ? 10.711 12.850 6.977 1.00 79.44 218 TYR A N 1
ATOM 1706 C CA . TYR A 1 218 ? 12.114 13.229 7.105 1.00 79.44 218 TYR A CA 1
ATOM 1707 C C . TYR A 1 218 ? 12.991 12.415 6.150 1.00 79.44 218 TYR A C 1
ATOM 1709 O O . TYR A 1 218 ? 13.697 12.972 5.311 1.00 79.44 218 TYR A O 1
ATOM 1717 N N . SER A 1 219 ? 12.849 11.093 6.199 1.00 80.38 219 SER A N 1
ATOM 1718 C CA . SER A 1 219 ? 13.635 10.165 5.386 1.00 80.38 219 SER A CA 1
ATOM 1719 C C . SER A 1 219 ? 13.427 10.395 3.887 1.00 80.38 219 SER A C 1
ATOM 1721 O O . SER A 1 219 ? 14.384 10.509 3.129 1.00 80.38 219 SER A O 1
ATOM 1723 N N . VAL A 1 220 ? 12.177 10.512 3.431 1.00 77.12 220 VAL A N 1
ATOM 1724 C CA . VAL A 1 220 ? 11.895 10.604 1.990 1.00 77.12 220 VAL A CA 1
ATOM 1725 C C . VAL A 1 220 ? 12.037 12.010 1.416 1.00 77.12 220 VAL A C 1
ATOM 1727 O O . VAL A 1 220 ? 12.340 12.146 0.230 1.00 77.12 220 VAL A O 1
ATOM 1730 N N . SER A 1 221 ? 11.809 13.044 2.227 1.00 71.12 221 SER A N 1
ATOM 1731 C CA . SER A 1 221 ? 11.833 14.434 1.767 1.00 71.12 221 SER A CA 1
ATOM 1732 C C . SER A 1 221 ? 13.214 15.030 1.964 1.00 71.12 221 SER A C 1
ATOM 1734 O O . SER A 1 221 ? 13.744 15.597 1.022 1.00 71.12 221 SER A O 1
ATOM 1736 N N . PHE A 1 222 ? 13.821 14.865 3.140 1.00 67.38 222 PHE A N 1
ATOM 1737 C CA . PHE A 1 222 ? 15.086 15.521 3.468 1.00 67.38 222 PHE A CA 1
ATOM 1738 C C . PHE A 1 222 ? 16.299 14.663 3.118 1.00 67.38 222 PHE A C 1
ATOM 1740 O O . PHE A 1 222 ? 17.198 15.172 2.458 1.00 67.38 222 PHE A O 1
ATOM 1747 N N . LEU A 1 223 ? 16.313 13.372 3.479 1.00 66.50 223 LEU A N 1
ATOM 1748 C CA . LEU A 1 223 ? 17.454 12.505 3.139 1.00 66.50 223 LEU A CA 1
ATOM 1749 C C . LEU A 1 223 ? 17.455 12.128 1.649 1.00 66.50 223 LEU A C 1
ATOM 1751 O O . LEU A 1 223 ? 18.478 12.223 0.983 1.00 66.50 223 LEU A O 1
ATOM 1755 N N . ALA A 1 224 ? 16.299 11.729 1.111 1.00 64.25 224 ALA A N 1
ATOM 1756 C CA . ALA A 1 224 ? 16.204 11.194 -0.251 1.00 64.25 224 ALA A CA 1
ATOM 1757 C C . ALA A 1 224 ? 15.780 12.210 -1.329 1.00 64.25 224 ALA A C 1
ATOM 1759 O O . ALA A 1 224 ? 15.941 11.952 -2.525 1.00 64.25 224 ALA A O 1
ATOM 1760 N N . ALA A 1 225 ? 15.163 13.330 -0.932 1.00 62.56 225 ALA A N 1
ATOM 1761 C CA . ALA A 1 225 ? 14.563 14.319 -1.836 1.00 62.56 225 ALA A CA 1
ATOM 1762 C C . ALA A 1 225 ? 13.639 13.705 -2.916 1.00 62.56 225 ALA A C 1
ATOM 1764 O O . ALA A 1 225 ? 13.690 14.069 -4.098 1.00 62.56 225 ALA A O 1
ATOM 1765 N N . THR A 1 226 ? 12.785 12.752 -2.519 1.00 68.50 226 THR A N 1
ATOM 1766 C CA . THR A 1 226 ? 11.848 12.040 -3.410 1.00 68.50 226 THR A CA 1
ATOM 1767 C C . THR A 1 226 ? 10.468 12.706 -3.442 1.00 68.50 226 THR A C 1
ATOM 1769 O O . THR A 1 226 ? 9.575 12.402 -2.652 1.00 68.50 226 THR A O 1
ATOM 1772 N N . ARG A 1 227 ? 10.256 13.595 -4.423 1.00 69.25 227 ARG A N 1
ATOM 1773 C CA . ARG A 1 227 ? 9.001 14.359 -4.587 1.00 69.25 227 ARG A CA 1
ATOM 1774 C C . ARG A 1 227 ? 7.742 13.481 -4.639 1.00 69.25 227 ARG A C 1
ATOM 1776 O O . ARG A 1 227 ? 6.723 13.855 -4.064 1.00 69.25 227 ARG A O 1
ATOM 1783 N N . SER A 1 228 ? 7.795 12.330 -5.311 1.00 76.25 228 SER A N 1
ATOM 1784 C CA . SER A 1 228 ? 6.660 11.400 -5.429 1.00 76.25 228 SER A CA 1
ATOM 1785 C C . SER A 1 228 ? 6.223 10.841 -4.073 1.00 76.25 228 SER A C 1
ATOM 1787 O O . SER A 1 228 ? 5.041 10.914 -3.745 1.00 76.25 228 SER A O 1
ATOM 1789 N N . SER A 1 229 ? 7.166 10.354 -3.261 1.00 80.94 229 SER A N 1
ATOM 1790 C CA . SER A 1 229 ? 6.904 9.853 -1.905 1.00 80.94 229 SER A CA 1
ATOM 1791 C C . SER A 1 229 ? 6.377 10.949 -0.987 1.00 80.94 229 SER A C 1
ATOM 1793 O O . SER A 1 229 ? 5.399 10.729 -0.278 1.00 80.94 229 SER A O 1
ATOM 1795 N N . THR A 1 230 ? 6.964 12.149 -1.028 1.00 80.88 230 THR A N 1
ATOM 1796 C CA . THR A 1 230 ? 6.488 13.288 -0.230 1.00 80.88 230 THR A CA 1
ATOM 1797 C C . THR A 1 230 ? 5.041 13.645 -0.578 1.00 80.88 230 THR A C 1
ATOM 1799 O O . THR A 1 230 ? 4.203 13.757 0.316 1.00 80.88 230 THR A O 1
ATOM 1802 N N . LEU A 1 231 ? 4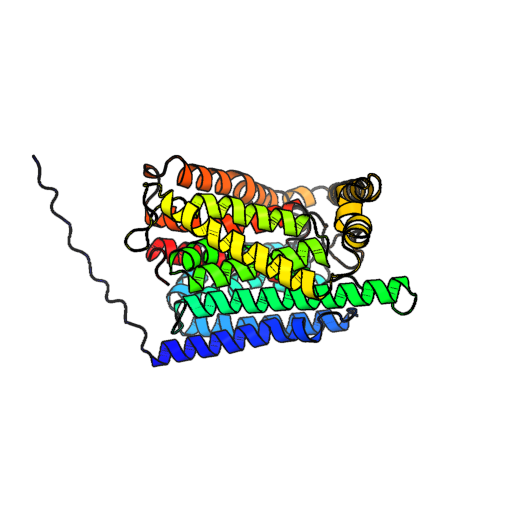.710 13.762 -1.870 1.00 80.12 231 LEU A N 1
ATOM 1803 C CA . LEU A 1 231 ? 3.344 14.051 -2.321 1.00 80.12 231 LEU A CA 1
ATOM 1804 C C . LEU A 1 231 ? 2.363 12.930 -1.956 1.00 80.12 231 LEU A C 1
ATOM 1806 O O . LEU A 1 231 ? 1.234 13.213 -1.554 1.00 80.12 231 LEU A O 1
ATOM 1810 N N . ALA A 1 232 ? 2.793 11.671 -2.031 1.00 87.69 232 ALA A N 1
ATOM 1811 C CA . ALA A 1 232 ? 1.987 10.533 -1.613 1.00 87.69 232 ALA A CA 1
ATOM 1812 C C . ALA A 1 232 ? 1.670 10.574 -0.111 1.00 87.69 232 ALA A C 1
ATOM 1814 O O . ALA A 1 232 ? 0.505 10.438 0.263 1.00 87.69 232 ALA A O 1
ATOM 1815 N N . ILE A 1 233 ? 2.658 10.844 0.751 1.00 89.44 233 ILE A N 1
ATOM 1816 C CA . ILE A 1 233 ? 2.436 10.985 2.201 1.00 89.44 233 ILE A CA 1
ATOM 1817 C C . ILE A 1 233 ? 1.495 12.157 2.488 1.00 89.44 233 ILE A C 1
ATOM 1819 O O . ILE A 1 233 ? 0.569 12.017 3.288 1.00 89.44 233 ILE A O 1
ATOM 1823 N N . LEU A 1 234 ? 1.678 13.294 1.810 1.00 83.88 234 LEU A N 1
ATOM 1824 C CA . LEU A 1 234 ? 0.777 14.440 1.938 1.00 83.88 234 LEU A CA 1
ATOM 1825 C C . LEU A 1 234 ? -0.661 14.076 1.551 1.00 83.88 234 LEU A C 1
ATOM 1827 O O . LEU A 1 234 ? -1.588 14.438 2.276 1.00 83.88 234 LEU A O 1
ATOM 1831 N N . ALA A 1 235 ? -0.861 13.307 0.476 1.00 87.62 235 ALA A N 1
ATOM 1832 C CA . ALA A 1 235 ? -2.182 12.818 0.083 1.00 87.62 235 ALA A CA 1
ATOM 1833 C C . ALA A 1 235 ? -2.813 11.923 1.166 1.00 87.62 235 ALA A C 1
ATOM 1835 O O . ALA A 1 235 ? -4.005 12.080 1.469 1.00 87.62 235 ALA A O 1
ATOM 1836 N N . VAL A 1 236 ? -2.024 11.039 1.798 1.00 93.69 236 VAL A N 1
ATOM 1837 C CA . VAL A 1 236 ? -2.475 10.217 2.936 1.00 93.69 236 VAL A CA 1
ATOM 1838 C C . VAL A 1 236 ? -2.882 11.103 4.109 1.00 93.69 236 VAL A C 1
ATOM 1840 O O . VAL A 1 236 ? -4.001 10.980 4.608 1.00 93.69 236 VAL A O 1
ATOM 1843 N N . VAL A 1 237 ? -2.002 12.007 4.540 1.00 91.31 237 VAL A N 1
ATOM 1844 C CA . VAL A 1 237 ? -2.197 12.862 5.719 1.00 91.31 237 VAL A CA 1
ATOM 1845 C C . VAL A 1 237 ? -3.388 13.798 5.530 1.00 91.31 237 VAL A C 1
ATOM 1847 O O . VAL A 1 237 ? -4.281 13.816 6.378 1.00 91.31 237 VAL A O 1
ATOM 1850 N N . ALA A 1 238 ? -3.462 14.517 4.407 1.00 85.31 238 ALA A N 1
ATOM 1851 C CA . ALA A 1 238 ? -4.557 15.441 4.117 1.00 85.31 238 ALA A CA 1
ATOM 1852 C C . ALA A 1 238 ? -5.915 14.720 4.114 1.00 85.31 238 ALA A C 1
ATOM 1854 O O . ALA A 1 238 ? -6.869 15.156 4.764 1.00 85.31 238 ALA A O 1
ATOM 1855 N N . SER A 1 239 ? -5.987 13.558 3.459 1.00 89.12 239 SER A N 1
ATOM 1856 C CA . SER A 1 239 ? -7.211 12.752 3.409 1.00 89.12 239 SER A CA 1
ATOM 1857 C C . SER A 1 239 ? -7.562 12.145 4.774 1.00 89.12 239 SER A C 1
ATOM 1859 O O . SER A 1 239 ? -8.733 12.083 5.157 1.00 89.12 239 SER A O 1
ATOM 1861 N N . ALA A 1 240 ? -6.567 11.713 5.551 1.00 91.50 240 ALA A N 1
ATOM 1862 C CA . ALA A 1 240 ? -6.783 11.137 6.873 1.00 91.50 240 ALA A CA 1
ATOM 1863 C C . ALA A 1 240 ? -7.246 12.189 7.894 1.00 91.50 240 ALA A C 1
ATOM 1865 O O . ALA A 1 240 ? -8.121 11.896 8.711 1.00 91.50 240 ALA A O 1
ATOM 1866 N N . ILE A 1 241 ? -6.749 13.428 7.818 1.00 86.81 241 ILE A N 1
ATOM 1867 C CA . ILE A 1 241 ? -7.204 14.544 8.664 1.00 86.81 241 ILE A CA 1
ATOM 1868 C C . ILE A 1 241 ? -8.704 14.803 8.471 1.00 86.81 241 ILE A C 1
ATOM 1870 O O . ILE A 1 241 ? -9.434 14.954 9.456 1.00 86.81 241 ILE A O 1
ATOM 1874 N N . LEU A 1 242 ? -9.195 14.763 7.226 1.00 86.00 242 LEU A N 1
ATOM 1875 C CA . LEU A 1 242 ? -10.631 14.882 6.945 1.00 86.00 242 LEU A CA 1
ATOM 1876 C C . LEU A 1 242 ? -11.434 13.781 7.648 1.00 86.00 242 LEU A C 1
ATOM 1878 O O . LEU A 1 242 ? -12.472 14.059 8.244 1.00 86.00 242 LEU A O 1
ATOM 1882 N N . SER A 1 243 ? -10.938 12.542 7.659 1.00 86.88 243 SER A N 1
ATOM 1883 C CA . SER A 1 243 ? -11.551 11.445 8.419 1.00 86.88 243 SER A CA 1
ATOM 1884 C C . SER A 1 243 ? -11.522 11.707 9.929 1.00 86.88 243 SER A C 1
ATOM 1886 O O . SER A 1 243 ? -12.529 11.518 10.619 1.00 86.88 243 SER A O 1
ATOM 1888 N N . LEU A 1 244 ? -10.389 12.162 10.473 1.00 88.12 244 LEU A N 1
ATOM 1889 C CA . LEU A 1 244 ? -10.205 12.436 11.904 1.00 88.12 244 LEU A CA 1
ATOM 1890 C C . LEU A 1 244 ? -11.113 13.548 12.441 1.00 88.12 244 LEU A C 1
ATOM 1892 O O . LEU A 1 244 ? -11.421 13.542 13.635 1.00 88.12 244 LEU A O 1
ATOM 1896 N N . SER A 1 245 ? -11.584 14.446 11.573 1.00 86.50 245 SER A N 1
ATOM 1897 C CA . SER A 1 245 ? -12.511 15.522 11.939 1.00 86.50 245 SER A CA 1
ATOM 1898 C C . SER A 1 245 ? -13.859 15.020 12.483 1.00 86.50 245 SER A C 1
ATOM 1900 O O . SER A 1 245 ? -14.531 15.748 13.213 1.00 86.50 245 SER A O 1
ATOM 1902 N N . TYR A 1 246 ? -14.246 13.772 12.195 1.00 88.12 246 TYR A N 1
ATOM 1903 C CA . TYR A 1 246 ? -15.504 13.183 12.655 1.00 88.12 246 TYR A CA 1
ATOM 1904 C C . TYR A 1 246 ? -15.372 12.450 13.999 1.00 88.12 246 TYR A C 1
ATOM 1906 O O . TYR A 1 246 ? -14.377 11.777 14.301 1.00 88.12 246 TYR A O 1
ATOM 1914 N N . ARG A 1 247 ? -16.431 12.521 14.815 1.00 88.94 247 ARG A N 1
ATOM 1915 C CA . ARG A 1 247 ? -16.537 11.767 16.072 1.00 88.94 247 ARG A CA 1
ATOM 1916 C C . ARG A 1 247 ? -16.726 10.274 15.790 1.00 88.94 247 ARG A C 1
ATOM 1918 O O . ARG A 1 247 ? -17.382 9.895 14.823 1.00 88.94 247 ARG A O 1
ATOM 1925 N N . VAL A 1 248 ? -16.182 9.434 16.667 1.00 89.06 248 VAL A N 1
ATOM 1926 C CA . VAL A 1 248 ? -16.379 7.976 16.655 1.00 89.06 248 VAL A CA 1
ATOM 1927 C C . VAL A 1 248 ? -17.216 7.582 17.859 1.00 89.06 248 VAL A C 1
ATOM 1929 O O . VAL A 1 248 ? -16.932 8.061 18.957 1.00 89.06 248 VAL A O 1
ATOM 1932 N N . ASP A 1 249 ? -18.198 6.717 17.630 1.00 87.62 249 ASP A N 1
ATOM 1933 C CA . ASP A 1 249 ? -19.042 6.100 18.648 1.00 87.62 249 ASP A CA 1
ATOM 1934 C C . ASP A 1 249 ? -19.154 4.593 18.376 1.00 87.62 249 ASP A C 1
ATOM 1936 O O . ASP A 1 249 ? -19.367 4.190 17.232 1.00 87.62 249 ASP A O 1
ATOM 1940 N N . ASN A 1 250 ? -18.928 3.760 19.395 1.00 86.12 250 ASN A N 1
ATOM 1941 C CA . ASN A 1 250 ? -18.895 2.292 19.294 1.00 86.12 250 ASN A CA 1
ATOM 1942 C C . ASN A 1 250 ? -18.091 1.745 18.092 1.00 86.12 250 ASN A C 1
ATOM 1944 O O . ASN A 1 250 ? -18.504 0.811 17.403 1.00 86.12 250 ASN A O 1
ATOM 1948 N N . GLY A 1 251 ? -16.937 2.359 17.804 1.00 87.31 251 GLY A N 1
ATOM 1949 C CA . GLY A 1 251 ? -16.074 1.975 16.682 1.00 87.31 251 GLY A CA 1
ATOM 1950 C C . GLY A 1 251 ? -16.588 2.405 15.301 1.00 87.31 251 GLY A C 1
ATOM 1951 O O . GLY A 1 251 ? -16.011 2.013 14.292 1.00 87.31 251 GLY A O 1
ATOM 1952 N N . VAL A 1 252 ? -17.640 3.219 15.211 1.00 93.50 252 VAL A N 1
ATOM 1953 C CA . VAL A 1 252 ? -18.208 3.722 13.952 1.00 93.50 252 VAL A CA 1
ATOM 1954 C C . VAL A 1 252 ? -18.022 5.236 13.861 1.00 93.50 252 VAL A C 1
ATOM 1956 O O . VAL A 1 252 ? -18.269 5.968 14.818 1.00 93.50 252 VAL A O 1
ATOM 1959 N N . ILE A 1 253 ? -17.584 5.731 12.702 1.00 90.31 253 ILE A N 1
ATOM 1960 C CA . ILE A 1 253 ? -17.455 7.171 12.451 1.00 90.31 253 ILE A CA 1
ATOM 1961 C C . ILE A 1 253 ? -18.853 7.768 12.246 1.00 90.31 253 ILE A C 1
ATOM 1963 O O . ILE A 1 253 ? -19.560 7.447 11.288 1.00 90.31 253 ILE A O 1
ATOM 1967 N N . THR A 1 254 ? -19.232 8.669 13.147 1.00 90.31 254 THR A N 1
ATOM 1968 C CA . THR A 1 254 ? -20.518 9.376 13.169 1.00 90.31 254 THR A CA 1
ATOM 1969 C C . THR A 1 254 ? -20.541 10.554 12.192 1.00 90.31 254 THR A C 1
ATOM 1971 O O . THR A 1 254 ? -19.520 10.942 11.620 1.00 90.31 254 THR A O 1
ATOM 1974 N N . ASN A 1 255 ? -21.715 11.157 12.011 1.00 86.50 255 ASN A N 1
ATOM 1975 C CA . ASN A 1 255 ? -21.898 12.309 11.123 1.00 86.50 255 ASN A CA 1
ATOM 1976 C C . ASN A 1 255 ? -21.514 13.641 11.787 1.00 86.50 255 ASN A C 1
ATOM 1978 O O . ASN A 1 255 ? -21.509 14.670 11.120 1.00 86.50 255 ASN A O 1
ATOM 1982 N N . GLN A 1 256 ? -21.222 13.630 13.090 1.00 84.12 256 GLN A N 1
ATOM 1983 C CA . GLN A 1 256 ? -20.899 14.828 13.856 1.00 84.12 256 GLN A CA 1
ATOM 1984 C C . GLN A 1 256 ? -19.412 15.160 13.721 1.00 84.12 256 GLN A C 1
ATOM 1986 O O . GLN A 1 256 ? -18.548 14.311 13.964 1.00 84.12 256 GLN A O 1
ATOM 1991 N N . LEU A 1 257 ? -19.125 16.409 13.354 1.00 81.56 257 LEU A N 1
ATOM 1992 C CA . LEU A 1 257 ? -17.777 16.967 13.392 1.00 81.56 257 LEU A CA 1
ATOM 1993 C C . LEU A 1 257 ? -17.354 17.219 14.844 1.00 81.56 257 LEU A C 1
ATOM 1995 O O . LEU A 1 257 ? -18.170 17.520 15.711 1.00 81.56 257 LEU A O 1
ATOM 1999 N N . SER A 1 258 ? -16.059 17.096 15.108 1.00 74.12 258 SER A N 1
ATOM 2000 C CA . SER A 1 258 ? -15.461 17.278 16.426 1.00 74.12 258 SER A CA 1
ATOM 2001 C C . SER A 1 258 ? -14.171 18.093 16.310 1.00 74.12 258 SER A C 1
ATOM 2003 O O . SER A 1 258 ? -13.067 17.543 16.355 1.00 74.12 258 SER A O 1
ATOM 2005 N N . PHE A 1 259 ? -14.304 19.422 16.251 1.00 64.69 259 PHE A N 1
ATOM 2006 C CA . PHE A 1 259 ? -13.174 20.366 16.225 1.00 64.69 259 PHE A CA 1
ATOM 2007 C C . PHE A 1 259 ? -12.200 20.192 17.404 1.00 64.69 259 PHE A C 1
ATOM 2009 O O . PHE A 1 259 ? -10.995 20.376 17.251 1.00 64.69 259 PHE A O 1
ATOM 2016 N N . LEU A 1 260 ? -12.694 19.742 18.563 1.00 59.25 260 LEU A N 1
ATOM 2017 C CA . LEU A 1 260 ? -11.885 19.423 19.747 1.00 59.25 260 LEU A CA 1
ATOM 2018 C C . LEU A 1 260 ? -10.827 18.337 19.491 1.00 59.25 260 LEU A C 1
ATOM 2020 O O . LEU A 1 260 ? -9.757 18.382 20.088 1.00 59.25 260 LEU A O 1
ATOM 2024 N N . ARG A 1 261 ? -11.089 17.368 18.602 1.00 63.53 261 ARG A N 1
ATOM 2025 C CA . ARG A 1 261 ? -10.102 16.328 18.252 1.00 63.53 261 ARG A CA 1
ATOM 2026 C C . ARG A 1 261 ? -9.029 16.867 17.321 1.00 63.53 261 ARG A C 1
ATOM 2028 O O . ARG A 1 261 ? -7.867 16.542 17.518 1.00 63.53 261 ARG A O 1
ATOM 2035 N N . LEU A 1 262 ? -9.405 17.725 16.374 1.00 64.06 262 LEU A N 1
ATOM 2036 C CA . LEU A 1 262 ? -8.444 18.394 15.501 1.00 64.06 262 LEU A CA 1
ATOM 2037 C C . LEU A 1 262 ? -7.515 19.303 16.321 1.00 64.06 262 LEU A C 1
ATOM 2039 O O . LEU A 1 262 ? -6.301 19.227 16.175 1.00 64.06 262 LEU A O 1
ATOM 2043 N N . ARG A 1 263 ? -8.068 20.057 17.284 1.00 63.16 263 ARG A N 1
ATOM 2044 C CA . ARG A 1 263 ? -7.279 20.861 18.234 1.00 63.16 263 ARG A CA 1
ATOM 2045 C C . ARG A 1 263 ? -6.315 20.037 19.088 1.00 63.16 263 ARG A C 1
ATOM 2047 O O . ARG A 1 263 ? -5.249 20.540 19.403 1.00 63.16 263 ARG A O 1
ATOM 2054 N N . ARG A 1 264 ? -6.644 18.787 19.440 1.00 65.81 264 ARG A N 1
ATOM 2055 C CA . ARG A 1 264 ? -5.729 17.890 20.180 1.00 65.81 264 ARG A CA 1
ATOM 2056 C C . ARG A 1 264 ? -4.541 17.411 19.346 1.00 65.81 264 ARG A C 1
ATOM 2058 O O . ARG A 1 264 ? -3.526 17.051 19.925 1.00 65.81 264 ARG A O 1
ATOM 2065 N N . LEU A 1 265 ? -4.649 17.417 18.018 1.00 66.62 265 LEU A N 1
ATOM 2066 C CA . LEU A 1 265 ? -3.536 17.057 17.138 1.00 66.62 265 LEU A CA 1
ATOM 2067 C C . LEU A 1 265 ? -2.517 18.193 17.007 1.00 66.62 265 LEU A C 1
ATOM 2069 O O . LEU A 1 265 ? -1.345 17.908 16.812 1.00 66.62 265 LEU A O 1
ATOM 2073 N N . ILE A 1 266 ? -2.937 19.452 17.178 1.00 70.69 266 ILE A N 1
ATOM 2074 C CA . ILE A 1 266 ? -2.061 20.632 17.100 1.00 70.69 266 ILE A CA 1
ATOM 2075 C C . ILE A 1 266 ? -0.879 20.555 18.085 1.00 70.69 266 ILE A C 1
ATOM 2077 O O . ILE A 1 266 ? 0.251 20.654 17.620 1.00 70.69 266 ILE A O 1
ATOM 2081 N N . PRO A 1 267 ? -1.066 20.331 19.405 1.00 62.81 267 PRO A N 1
ATOM 2082 C CA . PRO A 1 267 ? 0.062 20.247 20.331 1.00 62.81 267 PRO A CA 1
ATOM 2083 C C . PRO A 1 267 ? 0.933 19.008 20.089 1.00 62.81 267 PRO A C 1
ATOM 2085 O O . PRO A 1 267 ? 2.137 19.077 20.298 1.00 62.81 267 PRO A O 1
ATOM 2088 N N . ILE A 1 268 ? 0.358 17.893 19.616 1.00 65.38 268 ILE A N 1
ATOM 2089 C CA . ILE A 1 268 ? 1.126 16.689 19.248 1.00 65.38 268 ILE A CA 1
ATOM 2090 C C . ILE A 1 268 ? 2.020 16.993 18.046 1.00 65.38 268 ILE A C 1
ATOM 2092 O O . ILE A 1 268 ? 3.201 16.669 18.062 1.00 65.38 268 ILE A O 1
ATOM 2096 N N . PHE A 1 269 ? 1.462 17.633 17.020 1.00 69.62 269 PHE A N 1
ATOM 2097 C CA . PHE A 1 269 ? 2.202 18.025 15.829 1.00 69.62 269 PHE A CA 1
ATOM 2098 C C . PHE A 1 269 ? 3.284 19.047 16.172 1.00 69.62 269 PHE A C 1
ATOM 2100 O O . PHE A 1 269 ? 4.420 18.871 15.761 1.00 69.62 269 PHE A O 1
ATOM 2107 N N . PHE A 1 270 ? 2.967 20.046 17.001 1.00 70.12 270 PHE A N 1
ATOM 2108 C CA . PHE A 1 270 ? 3.938 21.023 17.489 1.00 70.12 270 PHE A CA 1
ATOM 2109 C C . PHE A 1 270 ? 5.082 20.352 18.259 1.00 70.12 270 PHE A C 1
ATOM 2111 O O . PHE A 1 270 ? 6.237 20.565 17.920 1.00 70.12 270 PHE A O 1
ATOM 2118 N N . LEU A 1 271 ? 4.783 19.479 19.229 1.00 69.88 271 LEU A N 1
ATOM 2119 C CA . LEU A 1 271 ? 5.796 18.731 19.980 1.00 69.88 271 LEU A CA 1
ATOM 2120 C C . LEU A 1 271 ? 6.676 17.881 19.058 1.00 69.88 271 LEU A C 1
ATOM 2122 O O . LEU A 1 271 ? 7.891 17.871 19.216 1.00 69.88 271 LEU A O 1
ATOM 2126 N N . LEU A 1 272 ? 6.078 17.174 18.099 1.00 66.81 272 LEU A N 1
ATOM 2127 C CA . LEU A 1 272 ? 6.817 16.333 17.162 1.00 66.81 272 LEU A CA 1
ATOM 2128 C C . LEU A 1 272 ? 7.671 17.161 16.204 1.00 66.81 272 LEU A C 1
ATOM 2130 O O . LEU A 1 272 ? 8.819 16.801 15.985 1.00 66.81 272 LEU A O 1
ATOM 2134 N N . CYS A 1 273 ? 7.161 18.277 15.682 1.00 68.62 273 CYS A N 1
ATOM 2135 C CA . CYS A 1 273 ? 7.947 19.220 14.891 1.00 68.62 273 CYS A CA 1
ATOM 2136 C C . CYS A 1 273 ? 9.115 19.779 15.700 1.00 68.62 273 CYS A C 1
ATOM 2138 O O . CYS A 1 273 ? 10.212 19.845 15.169 1.00 68.62 273 CYS A O 1
ATOM 2140 N N . THR A 1 274 ? 8.911 20.112 16.975 1.00 63.56 274 THR A N 1
ATOM 2141 C CA . THR A 1 274 ? 9.974 20.583 17.870 1.00 63.56 274 THR A CA 1
ATOM 2142 C C . THR A 1 274 ? 10.992 19.484 18.168 1.00 63.56 274 THR A C 1
ATOM 2144 O O . THR A 1 274 ? 12.184 19.738 18.106 1.00 63.56 274 THR A O 1
ATOM 2147 N N . LEU A 1 275 ? 10.566 18.249 18.443 1.00 60.25 275 LEU A N 1
ATOM 2148 C CA . LEU A 1 275 ? 11.479 17.122 18.670 1.00 60.25 275 LEU A CA 1
ATOM 2149 C C . LEU A 1 275 ? 12.249 16.743 17.408 1.00 60.25 275 LEU A C 1
ATOM 2151 O O . LEU A 1 275 ? 13.428 16.436 17.497 1.00 60.25 275 LEU A O 1
ATOM 2155 N N . LEU A 1 276 ? 11.608 16.784 16.241 1.00 60.78 276 LEU A N 1
ATOM 2156 C CA . LEU A 1 276 ? 12.274 16.556 14.965 1.00 60.78 276 LEU A CA 1
ATOM 2157 C C . LEU A 1 276 ? 13.221 17.707 14.640 1.00 60.78 276 LEU A C 1
ATOM 2159 O O . LEU A 1 276 ? 14.324 17.457 14.184 1.00 60.78 276 LEU A O 1
ATOM 2163 N N . PHE A 1 277 ? 12.829 18.946 14.944 1.00 59.59 277 PHE A N 1
ATOM 2164 C CA . PHE A 1 277 ? 13.712 20.103 14.902 1.00 59.59 277 PHE A CA 1
ATOM 2165 C C . PHE A 1 277 ? 14.923 19.853 15.797 1.00 59.59 277 PHE A C 1
ATOM 2167 O O . PHE A 1 277 ? 16.016 19.867 15.274 1.00 59.59 277 PHE A O 1
ATOM 2174 N N . PHE A 1 278 ? 14.775 19.484 17.073 1.00 55.59 278 PHE A N 1
ATOM 2175 C CA . PHE A 1 278 ? 15.906 19.165 17.961 1.00 55.59 278 PHE A CA 1
ATOM 2176 C C . PHE A 1 278 ? 16.740 17.952 17.518 1.00 55.59 278 PHE A C 1
ATOM 2178 O O . PHE A 1 278 ? 17.959 17.998 17.637 1.00 55.59 278 PHE A O 1
ATOM 2185 N N . ALA A 1 279 ? 16.121 16.893 16.990 1.00 52.38 279 ALA A N 1
ATOM 2186 C CA . ALA A 1 279 ? 16.815 15.701 16.493 1.00 52.38 279 ALA A CA 1
ATOM 2187 C C . ALA A 1 279 ? 17.593 15.973 15.197 1.00 52.38 279 ALA A C 1
ATOM 2189 O O . ALA A 1 279 ? 18.646 15.389 14.980 1.00 52.38 279 ALA A O 1
ATOM 2190 N N . ILE A 1 280 ? 17.092 16.880 14.354 1.00 49.75 280 ILE A N 1
ATOM 2191 C CA . ILE A 1 280 ? 17.832 17.438 13.219 1.00 49.75 280 ILE A CA 1
ATOM 2192 C C . ILE A 1 280 ? 18.902 18.411 13.737 1.00 49.75 280 ILE A C 1
ATOM 2194 O O . ILE A 1 280 ? 20.008 18.424 13.216 1.00 49.75 280 ILE A O 1
ATOM 2198 N N . PHE A 1 281 ? 18.595 19.193 14.782 1.00 49.47 281 PHE A N 1
ATOM 2199 C CA . PHE A 1 281 ? 19.432 20.273 15.308 1.00 49.47 281 PHE A CA 1
ATOM 2200 C C . PHE A 1 281 ? 20.617 19.814 16.165 1.00 49.47 281 PHE A C 1
ATOM 2202 O O . PHE A 1 281 ? 21.577 20.574 16.292 1.00 49.47 281 PHE A O 1
ATOM 2209 N N . SER A 1 282 ? 20.601 18.604 16.737 1.00 45.44 282 SER A N 1
ATOM 2210 C CA . SER A 1 282 ? 21.733 18.111 17.536 1.00 45.44 282 SER A CA 1
ATOM 2211 C C . SER A 1 282 ? 22.995 17.854 16.700 1.00 45.44 282 SER A C 1
ATOM 2213 O O . SER A 1 282 ? 24.081 17.889 17.264 1.00 45.44 282 SER A O 1
ATOM 2215 N N . ASP A 1 283 ? 22.866 17.694 15.376 1.00 41.84 283 ASP A N 1
ATOM 2216 C CA . ASP A 1 283 ? 23.983 17.623 14.410 1.00 41.84 283 ASP A CA 1
ATOM 2217 C C . ASP A 1 283 ? 24.308 18.985 13.739 1.00 41.84 283 ASP A C 1
ATOM 2219 O O . ASP A 1 283 ? 25.221 19.093 12.925 1.00 41.84 283 ASP A O 1
ATOM 2223 N N . PHE A 1 284 ? 23.565 20.055 14.049 1.00 41.09 284 PHE A N 1
ATOM 2224 C CA . PHE A 1 284 ? 23.334 21.173 13.116 1.00 41.09 284 PHE A CA 1
ATOM 2225 C C . PHE A 1 284 ? 23.902 22.539 13.520 1.00 41.09 284 PHE A C 1
ATOM 2227 O O . PHE A 1 284 ? 23.796 23.493 12.747 1.00 41.09 284 PHE A O 1
ATOM 2234 N N . ILE A 1 285 ? 24.476 22.675 14.721 1.00 43.44 285 ILE A N 1
ATOM 2235 C CA . ILE A 1 285 ? 24.770 23.981 15.353 1.00 43.44 285 ILE A CA 1
ATOM 2236 C C . ILE A 1 285 ? 25.685 24.918 14.532 1.00 43.44 285 ILE A C 1
ATOM 2238 O O . ILE A 1 285 ? 25.740 26.105 14.837 1.00 43.44 285 ILE A O 1
ATOM 2242 N N . PHE A 1 286 ? 26.317 24.474 13.440 1.00 43.81 286 PHE A N 1
ATOM 2243 C CA . PHE A 1 286 ? 27.206 25.337 12.659 1.00 43.81 286 PHE A CA 1
ATOM 2244 C C . PHE A 1 286 ? 26.735 25.808 11.271 1.00 43.81 286 PHE A C 1
ATOM 2246 O O . PHE A 1 286 ? 27.393 26.702 10.753 1.00 43.81 286 PHE A O 1
ATOM 2253 N N . ASN A 1 287 ? 25.655 25.305 10.640 1.00 47.91 287 ASN A N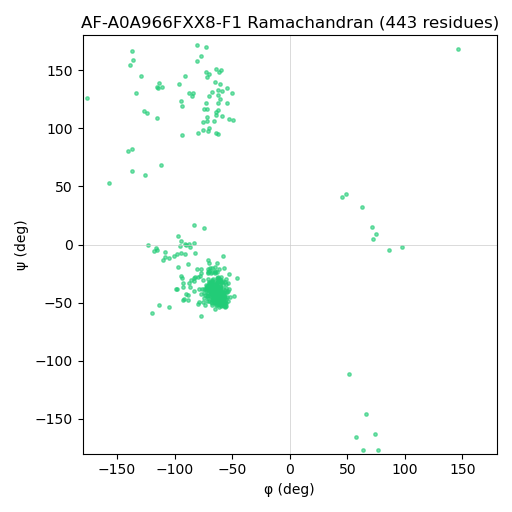 1
ATOM 2254 C CA . ASN A 1 287 ? 25.443 25.619 9.203 1.00 47.91 287 ASN A CA 1
ATOM 2255 C C . ASN A 1 287 ? 23.999 25.515 8.643 1.00 47.91 287 ASN A C 1
ATOM 2257 O O . ASN A 1 287 ? 23.768 24.895 7.608 1.00 47.91 287 ASN A O 1
ATOM 2261 N N . LEU A 1 288 ? 23.011 26.176 9.258 1.00 43.91 288 LEU A N 1
ATOM 2262 C CA . LEU A 1 288 ? 21.613 26.197 8.766 1.00 43.91 288 LEU A CA 1
ATOM 2263 C C . LEU A 1 288 ? 21.451 26.777 7.349 1.00 43.91 288 LEU A C 1
ATOM 2265 O O . LEU A 1 288 ? 20.712 26.225 6.535 1.00 43.91 288 LEU A O 1
ATOM 2269 N N . ILE A 1 289 ? 22.142 27.879 7.052 1.00 45.47 289 ILE A N 1
ATOM 2270 C CA . ILE A 1 289 ? 22.050 28.561 5.751 1.00 45.47 289 ILE A CA 1
ATOM 2271 C C . ILE A 1 289 ? 22.737 27.717 4.671 1.00 45.47 289 ILE A C 1
ATOM 2273 O O . ILE A 1 289 ? 22.125 27.418 3.651 1.00 45.47 289 ILE A O 1
ATOM 2277 N N . SER A 1 290 ? 23.936 27.201 4.964 1.00 43.84 290 SER A N 1
ATOM 2278 C CA . SER A 1 290 ? 24.661 26.285 4.079 1.00 43.84 290 SER A CA 1
ATOM 2279 C C . SER A 1 290 ? 23.904 24.970 3.851 1.00 43.84 290 SER A C 1
ATOM 2281 O O . SER A 1 290 ? 23.884 24.477 2.733 1.00 43.84 290 SER A O 1
ATOM 2283 N N . PHE A 1 291 ? 23.209 24.406 4.845 1.00 49.03 291 PHE A N 1
ATOM 2284 C CA . PHE A 1 291 ? 22.406 23.194 4.647 1.00 49.03 291 PHE A CA 1
ATOM 2285 C C . PHE A 1 291 ? 21.149 23.443 3.810 1.00 49.03 291 PHE A C 1
ATOM 2287 O O . PHE A 1 291 ? 20.806 22.593 3.001 1.00 49.03 291 PHE A O 1
ATOM 2294 N N . LEU A 1 292 ? 20.450 24.573 3.968 1.00 45.41 292 LEU A N 1
ATOM 2295 C CA . LEU A 1 292 ? 19.280 24.883 3.136 1.00 45.41 292 LEU A CA 1
ATOM 2296 C C . LEU A 1 292 ? 19.682 25.173 1.685 1.00 45.41 292 LEU A C 1
ATOM 2298 O O . LEU A 1 292 ? 19.066 24.607 0.781 1.00 45.41 292 LEU A O 1
ATOM 2302 N N . GLU A 1 293 ? 20.743 25.958 1.474 1.00 44.47 293 GLU A N 1
ATOM 2303 C CA . GLU A 1 293 ? 21.303 26.256 0.147 1.00 44.47 293 GLU A CA 1
ATOM 2304 C C . GLU A 1 293 ? 21.930 25.019 -0.520 1.00 44.47 293 GLU A C 1
ATOM 2306 O O . GLU A 1 293 ? 21.782 24.841 -1.727 1.00 44.47 293 GLU A O 1
ATOM 2311 N N . ASN A 1 294 ? 22.541 24.110 0.253 1.00 43.94 294 ASN A N 1
ATOM 2312 C CA . ASN A 1 294 ? 23.106 22.846 -0.244 1.00 43.94 294 ASN A CA 1
ATOM 2313 C C . ASN A 1 294 ? 22.151 21.646 -0.125 1.00 43.94 294 ASN A C 1
ATOM 2315 O O . ASN A 1 294 ? 22.525 20.518 -0.458 1.00 43.94 294 ASN A O 1
ATOM 2319 N N . SER A 1 295 ? 20.914 21.840 0.345 1.00 48.31 295 SER A N 1
ATOM 2320 C CA . SER A 1 295 ? 19.954 20.741 0.418 1.00 48.31 295 SER A CA 1
ATOM 2321 C C . SER A 1 295 ? 19.528 20.366 -0.997 1.00 48.31 295 SER A C 1
ATOM 2323 O O . SER A 1 295 ? 19.043 21.192 -1.775 1.00 48.31 295 SER A O 1
ATOM 2325 N N . LEU A 1 296 ? 19.627 19.075 -1.318 1.00 50.12 296 LEU A N 1
ATOM 2326 C CA . LEU A 1 296 ? 19.118 18.505 -2.572 1.00 50.12 296 LEU A CA 1
ATOM 2327 C C . LEU A 1 296 ? 17.639 18.859 -2.824 1.00 50.12 296 LEU A C 1
ATOM 2329 O O . LEU A 1 296 ? 17.196 18.882 -3.970 1.00 50.12 296 LEU A O 1
ATOM 2333 N N . LEU A 1 297 ? 16.877 19.142 -1.761 1.00 43.78 297 LEU A N 1
ATOM 2334 C CA . LEU A 1 297 ? 15.498 19.627 -1.811 1.00 43.78 297 LEU A CA 1
ATOM 2335 C C . LEU A 1 297 ? 15.387 21.012 -2.455 1.00 43.78 297 LEU A C 1
ATOM 2337 O O . LEU A 1 297 ? 14.574 21.180 -3.364 1.00 43.78 297 LEU A O 1
ATOM 2341 N N . PHE A 1 298 ? 16.189 21.986 -2.013 1.00 45.41 298 PHE A N 1
ATOM 2342 C CA . PHE A 1 298 ? 16.118 23.355 -2.524 1.00 45.41 298 PHE A CA 1
ATOM 2343 C C . PHE A 1 298 ? 16.540 23.407 -3.998 1.00 45.41 298 PHE A C 1
ATOM 2345 O O . PHE A 1 298 ? 15.802 23.930 -4.831 1.00 45.41 298 PHE A O 1
ATOM 2352 N N . GLY A 1 299 ? 17.629 22.716 -4.355 1.00 45.66 299 GLY A N 1
ATOM 2353 C CA . GLY A 1 299 ? 18.087 22.596 -5.745 1.00 45.66 299 GLY A CA 1
ATOM 2354 C C . GLY A 1 299 ? 17.130 21.844 -6.689 1.00 45.66 299 GLY A C 1
ATOM 2355 O O . GLY A 1 299 ? 17.160 22.076 -7.896 1.00 45.66 299 GLY A O 1
ATOM 2356 N N . ARG A 1 300 ? 16.252 20.965 -6.173 1.00 50.09 300 ARG A N 1
ATOM 2357 C CA . ARG A 1 300 ? 15.253 20.226 -6.981 1.00 50.09 300 ARG A CA 1
ATOM 2358 C C . ARG A 1 300 ? 13.870 20.873 -7.043 1.00 50.09 300 ARG A C 1
ATOM 2360 O O . ARG A 1 300 ? 13.143 20.610 -7.996 1.00 50.09 300 ARG A O 1
ATOM 2367 N N . PHE A 1 301 ? 13.465 21.645 -6.034 1.00 49.41 301 PHE A N 1
ATOM 2368 C CA . PHE A 1 301 ? 12.169 22.340 -6.031 1.00 49.41 301 PHE A CA 1
ATOM 2369 C C . PHE A 1 301 ? 12.249 23.770 -6.565 1.00 49.41 301 PHE A C 1
ATOM 2371 O O . PHE A 1 301 ? 11.258 24.243 -7.115 1.00 49.41 301 PHE A O 1
ATOM 2378 N N . PHE A 1 302 ? 13.398 24.433 -6.412 1.00 51.16 302 PHE A N 1
ATOM 2379 C CA . PHE A 1 302 ? 13.594 25.842 -6.765 1.00 51.16 302 PHE A CA 1
ATOM 2380 C C . PHE A 1 302 ? 14.740 26.069 -7.766 1.00 51.16 302 PHE A C 1
ATOM 2382 O O . PHE A 1 302 ? 14.991 27.206 -8.146 1.00 51.16 302 PHE A O 1
ATOM 2389 N N . GLY A 1 303 ? 15.439 25.010 -8.196 1.00 50.03 303 GLY A N 1
ATOM 2390 C CA . GLY A 1 303 ? 16.426 25.071 -9.275 1.00 50.03 303 GLY A CA 1
ATOM 2391 C C . GLY A 1 303 ? 15.803 24.713 -10.626 1.00 50.03 303 GLY A C 1
ATOM 2392 O O . GLY A 1 303 ? 15.344 23.584 -10.817 1.00 50.03 303 GLY A O 1
ATOM 2393 N N . ASP A 1 304 ? 15.829 25.652 -11.573 1.00 47.34 304 ASP A N 1
ATOM 2394 C CA . ASP A 1 304 ? 15.078 25.571 -12.836 1.00 47.34 304 ASP A CA 1
ATOM 2395 C C . ASP A 1 304 ? 15.513 24.426 -13.780 1.00 47.34 304 ASP A C 1
ATOM 2397 O O . ASP A 1 304 ? 14.709 23.926 -14.561 1.00 47.34 304 ASP A O 1
ATOM 2401 N N . GLY A 1 305 ? 16.754 23.929 -13.688 1.00 50.34 305 GLY A N 1
ATOM 2402 C CA . GLY A 1 305 ? 17.284 22.951 -14.655 1.00 50.34 305 GLY A CA 1
ATOM 2403 C C . GLY A 1 305 ? 16.925 21.478 -14.400 1.00 50.34 305 GLY A C 1
ATOM 2404 O O . GLY A 1 305 ? 16.631 20.733 -15.334 1.00 50.34 305 GLY A O 1
ATOM 2405 N N . SER A 1 306 ? 16.937 21.018 -13.142 1.00 50.25 306 SER A N 1
ATOM 2406 C CA . SER A 1 306 ? 16.844 19.575 -12.833 1.00 50.25 306 SER A CA 1
ATOM 2407 C C . SER A 1 306 ? 15.406 19.035 -12.820 1.00 50.25 306 SER A C 1
ATOM 2409 O O . SER A 1 306 ? 15.157 17.877 -13.170 1.00 50.25 306 SER A O 1
ATOM 2411 N N . ALA A 1 307 ? 14.439 19.878 -12.446 1.00 52.53 307 ALA A N 1
ATOM 2412 C CA . ALA A 1 307 ? 13.023 19.520 -12.404 1.00 52.53 307 ALA A CA 1
ATOM 2413 C C . ALA A 1 307 ? 12.410 19.404 -13.808 1.00 52.53 307 ALA A C 1
ATOM 2415 O O . ALA A 1 307 ? 11.592 18.509 -14.054 1.00 52.53 307 ALA A O 1
ATOM 2416 N N . GLN A 1 308 ? 12.828 20.283 -14.722 1.00 55.31 308 GLN A N 1
ATOM 2417 C CA . GLN A 1 308 ? 12.375 20.282 -16.107 1.00 55.31 308 GLN A CA 1
ATOM 2418 C C . GLN A 1 308 ? 12.909 19.052 -16.854 1.00 55.31 308 GLN A C 1
ATOM 2420 O O . GLN A 1 308 ? 12.110 18.268 -17.365 1.00 55.31 308 GLN A O 1
ATOM 2425 N N . GLN A 1 309 ? 14.216 18.774 -16.760 1.00 59.84 309 GLN A N 1
ATOM 2426 C CA . GLN A 1 309 ? 14.836 17.579 -17.352 1.00 59.84 309 GLN A CA 1
ATOM 2427 C C . GLN A 1 309 ? 14.211 16.266 -16.852 1.00 59.84 309 GLN A C 1
ATOM 2429 O O . GLN A 1 309 ? 13.937 15.363 -17.640 1.00 59.84 309 GLN A O 1
ATOM 2434 N N . SER A 1 310 ? 13.926 16.144 -15.547 1.00 62.22 310 SER A N 1
ATOM 2435 C CA . SER A 1 310 ? 13.283 14.931 -15.017 1.00 62.22 310 SER A CA 1
ATOM 2436 C C . SER A 1 310 ? 11.843 14.751 -15.507 1.00 62.22 310 SER A C 1
ATOM 2438 O O . SER A 1 310 ? 11.379 13.612 -15.592 1.00 62.22 310 SER A O 1
ATOM 2440 N N . SER A 1 311 ? 11.119 15.841 -15.766 1.00 65.88 311 SER A N 1
ATOM 2441 C CA . SER A 1 311 ? 9.737 15.785 -16.254 1.00 65.88 311 SER A CA 1
ATOM 2442 C C . SER A 1 311 ? 9.698 15.449 -17.745 1.00 65.88 311 SER A C 1
ATOM 2444 O O . SER A 1 311 ? 8.925 14.582 -18.147 1.00 65.88 311 SER A O 1
ATOM 2446 N N . GLU A 1 312 ? 10.579 16.060 -18.538 1.00 72.88 312 GLU A N 1
ATOM 2447 C CA . GLU A 1 312 ? 10.756 15.767 -19.965 1.00 72.88 312 GLU A CA 1
ATOM 2448 C C . GLU A 1 312 ? 11.168 14.306 -20.184 1.00 72.88 312 GLU A C 1
ATOM 2450 O O . GLU A 1 312 ? 10.554 13.616 -20.996 1.00 72.88 312 GLU A O 1
ATOM 2455 N N . ALA A 1 313 ? 12.093 13.782 -19.372 1.00 73.81 313 ALA A N 1
ATOM 2456 C CA . ALA A 1 313 ? 12.498 12.380 -19.440 1.00 73.81 313 ALA A CA 1
ATOM 2457 C C . ALA A 1 313 ? 11.331 11.403 -19.168 1.00 73.81 313 ALA A C 1
ATOM 2459 O O . ALA A 1 313 ? 11.172 10.392 -19.846 1.00 73.81 313 ALA A O 1
ATOM 2460 N N . ARG A 1 314 ? 10.445 11.710 -18.214 1.00 74.81 314 ARG A N 1
ATOM 2461 C CA . ARG A 1 314 ? 9.254 10.874 -17.954 1.00 74.81 314 ARG A CA 1
ATOM 2462 C C . ARG A 1 314 ? 8.242 10.916 -19.089 1.00 74.81 314 ARG A C 1
ATOM 2464 O O . ARG A 1 314 ? 7.600 9.905 -19.360 1.00 74.81 314 ARG A O 1
ATOM 2471 N N . ILE A 1 315 ? 8.080 12.073 -19.727 1.00 80.50 315 ILE A N 1
ATOM 2472 C CA . ILE A 1 315 ? 7.193 12.218 -20.883 1.00 80.50 315 ILE A CA 1
ATOM 2473 C C . ILE A 1 315 ? 7.753 11.422 -22.059 1.00 80.50 315 ILE A C 1
ATOM 2475 O O . ILE A 1 315 ? 7.014 10.646 -22.652 1.00 80.50 315 ILE A O 1
ATOM 2479 N N . GLN A 1 316 ? 9.049 11.550 -22.345 1.00 82.81 316 GLN A N 1
ATOM 2480 C CA . GLN A 1 316 ? 9.705 10.781 -23.397 1.00 82.81 316 GLN A CA 1
ATOM 2481 C C . GLN A 1 316 ? 9.564 9.271 -23.160 1.00 82.81 316 GLN A C 1
ATOM 2483 O O . GLN A 1 316 ? 9.166 8.550 -24.066 1.00 82.81 316 GLN A O 1
ATOM 2488 N N . GLU A 1 317 ? 9.791 8.798 -21.933 1.00 83.19 317 GLU A N 1
ATOM 2489 C CA . GLU A 1 317 ? 9.641 7.379 -21.587 1.00 83.19 317 GLU A CA 1
ATOM 2490 C C . GLU A 1 317 ? 8.205 6.884 -21.810 1.00 83.19 317 GLU A C 1
ATOM 2492 O O . GLU A 1 317 ? 7.980 5.793 -22.337 1.00 83.19 317 GLU A O 1
ATOM 2497 N N . ALA A 1 318 ? 7.218 7.693 -21.418 1.00 85.88 318 ALA A N 1
ATOM 2498 C CA . ALA A 1 318 ? 5.816 7.376 -21.640 1.00 85.88 318 ALA A CA 1
ATOM 2499 C C . ALA A 1 318 ? 5.485 7.313 -23.137 1.00 85.88 318 ALA A C 1
ATOM 2501 O O . ALA A 1 318 ? 4.795 6.383 -23.555 1.00 85.88 318 ALA A O 1
ATOM 2502 N N . THR A 1 319 ? 5.991 8.261 -23.929 1.00 86.62 319 THR A N 1
ATOM 2503 C CA . THR A 1 319 ? 5.820 8.297 -25.385 1.00 86.62 319 THR A CA 1
ATOM 2504 C C . THR A 1 319 ? 6.440 7.068 -26.037 1.00 86.62 319 THR A C 1
ATOM 2506 O O . THR A 1 319 ? 5.736 6.354 -26.738 1.00 86.62 319 THR A O 1
ATOM 2509 N N . GLU A 1 320 ? 7.696 6.741 -25.729 1.00 86.62 320 GLU A N 1
ATOM 2510 C CA . GLU A 1 320 ? 8.387 5.561 -26.269 1.00 86.62 320 GLU A CA 1
ATOM 2511 C C . GLU A 1 320 ? 7.655 4.258 -25.918 1.00 86.62 320 GLU A C 1
ATOM 2513 O O . GLU A 1 320 ? 7.505 3.360 -26.750 1.00 86.62 320 GLU A O 1
ATOM 2518 N N . MET A 1 321 ? 7.149 4.144 -24.686 1.00 89.75 321 MET A N 1
ATOM 2519 C CA . MET A 1 321 ? 6.374 2.975 -24.276 1.00 89.75 321 MET A CA 1
ATOM 2520 C C . MET A 1 321 ? 5.061 2.877 -25.056 1.00 89.75 321 MET A C 1
ATOM 2522 O O . MET A 1 321 ? 4.744 1.799 -25.561 1.00 89.75 321 MET A O 1
ATOM 2526 N N . ILE A 1 322 ? 4.336 3.992 -25.201 1.00 89.38 322 ILE A N 1
ATOM 2527 C CA . ILE A 1 322 ? 3.091 4.088 -25.975 1.00 89.38 322 ILE A CA 1
ATOM 2528 C C . ILE A 1 322 ? 3.328 3.742 -27.448 1.00 89.38 322 ILE A C 1
ATOM 2530 O O . ILE A 1 322 ? 2.594 2.927 -28.001 1.00 89.38 322 ILE A O 1
ATOM 2534 N N . GLU A 1 323 ? 4.359 4.316 -28.067 1.00 88.69 323 GLU A N 1
ATOM 2535 C CA . GLU A 1 323 ? 4.745 4.061 -29.460 1.00 88.69 323 GLU A CA 1
ATOM 2536 C C . GLU A 1 323 ? 5.158 2.608 -29.682 1.00 88.69 323 GLU A C 1
ATOM 2538 O O . GLU A 1 323 ? 4.954 2.058 -30.766 1.00 88.69 323 GLU A O 1
ATOM 2543 N N . SER A 1 324 ? 5.686 1.949 -28.647 1.00 88.69 324 SER A N 1
ATOM 2544 C CA . SER A 1 324 ? 6.009 0.532 -28.741 1.00 88.69 324 SER A CA 1
ATOM 2545 C C . SER A 1 324 ? 4.758 -0.345 -28.884 1.00 88.69 324 SER A C 1
ATOM 2547 O O . SER A 1 324 ? 4.854 -1.414 -29.481 1.00 88.69 324 SER A O 1
ATOM 2549 N N . LEU A 1 325 ? 3.598 0.048 -28.338 1.00 90.25 325 LEU A N 1
ATOM 2550 C CA . LEU A 1 325 ? 2.386 -0.780 -28.348 1.00 90.25 325 LEU A CA 1
ATOM 2551 C C . LEU A 1 325 ? 1.784 -0.843 -29.758 1.00 90.25 325 LEU A C 1
ATOM 2553 O O . LEU A 1 325 ? 1.320 0.162 -30.297 1.00 90.25 325 LEU A O 1
ATOM 2557 N N . GLN A 1 326 ? 1.736 -2.043 -30.344 1.00 87.38 326 GLN A N 1
ATOM 2558 C CA . GLN A 1 326 ? 1.242 -2.254 -31.707 1.00 87.38 326 GLN A CA 1
ATOM 2559 C C . GLN A 1 326 ? -0.029 -3.104 -31.737 1.00 87.38 326 GLN A C 1
ATOM 2561 O O . GLN A 1 326 ? -0.120 -4.147 -31.093 1.00 87.38 326 GLN A O 1
ATOM 2566 N N . GLY A 1 327 ? -1.014 -2.677 -32.534 1.00 89.62 327 GLY A N 1
ATOM 2567 C CA . GLY A 1 327 ? -2.211 -3.464 -32.841 1.00 89.62 327 GLY A CA 1
ATOM 2568 C C . GLY A 1 327 ? -2.926 -4.000 -31.598 1.00 89.62 327 GLY A C 1
ATOM 2569 O O . GLY A 1 327 ? -3.514 -3.240 -30.829 1.00 89.62 327 GLY A O 1
ATOM 2570 N N . ILE A 1 328 ? -2.886 -5.322 -31.409 1.00 90.50 328 ILE A N 1
ATOM 2571 C CA . ILE A 1 328 ? -3.587 -6.010 -30.316 1.00 90.50 328 ILE A CA 1
ATOM 2572 C C . ILE A 1 328 ? -2.995 -5.726 -28.926 1.00 90.50 328 ILE A C 1
ATOM 2574 O O . ILE A 1 328 ? -3.725 -5.836 -27.935 1.00 90.50 328 ILE A O 1
ATOM 2578 N N . ASP A 1 329 ? -1.737 -5.274 -28.847 1.00 91.75 329 ASP A N 1
ATOM 2579 C CA . ASP A 1 329 ? -1.082 -4.853 -27.601 1.00 91.75 329 ASP A CA 1
ATOM 2580 C C . ASP A 1 329 ? -1.891 -3.761 -26.891 1.00 91.75 329 ASP A C 1
ATOM 2582 O O . ASP A 1 329 ? -1.968 -3.729 -25.666 1.00 91.75 329 ASP A O 1
ATOM 2586 N N . TRP A 1 330 ? -2.551 -2.878 -27.646 1.00 93.75 330 TRP A N 1
ATOM 2587 C CA . TRP A 1 330 ? -3.401 -1.844 -27.062 1.00 93.75 330 TRP A CA 1
ATOM 2588 C C . TRP A 1 330 ? -4.582 -2.431 -26.307 1.00 93.75 330 TRP A C 1
ATOM 2590 O O . TRP A 1 330 ? -4.933 -1.952 -25.233 1.00 93.75 330 TRP A O 1
ATOM 2600 N N . LEU A 1 331 ? -5.212 -3.470 -26.849 1.00 93.50 331 LEU A N 1
ATOM 2601 C CA . LEU A 1 331 ? -6.410 -4.039 -26.250 1.00 93.50 331 LEU A CA 1
ATOM 2602 C C . LEU A 1 331 ? -6.059 -4.956 -25.076 1.00 93.50 331 LEU A C 1
ATOM 2604 O O . LEU A 1 331 ? -6.620 -4.799 -23.991 1.00 93.50 331 LEU A O 1
ATOM 2608 N N . LEU A 1 332 ? -5.138 -5.894 -25.302 1.00 92.44 332 LEU A N 1
ATOM 2609 C CA . LEU A 1 332 ? -4.844 -6.999 -24.387 1.00 92.44 332 LEU A CA 1
ATOM 2610 C C . LEU A 1 332 ? -3.496 -6.868 -23.677 1.00 92.44 332 LEU A C 1
ATOM 2612 O O . LEU A 1 332 ? -3.206 -7.673 -22.803 1.00 92.44 332 LEU A O 1
ATOM 2616 N N . GLY A 1 333 ? -2.664 -5.889 -24.022 1.00 93.81 333 GLY A N 1
ATOM 2617 C CA . GLY A 1 333 ? -1.305 -5.801 -23.497 1.00 93.81 333 GLY A CA 1
ATOM 2618 C C . GLY A 1 333 ? -0.436 -6.983 -23.920 1.00 93.81 333 GLY A C 1
ATOM 2619 O O . GLY A 1 333 ? -0.852 -7.888 -24.642 1.00 93.81 333 GLY A O 1
ATOM 2620 N N . ARG A 1 334 ? 0.796 -6.984 -23.418 1.00 93.81 334 ARG A N 1
ATOM 2621 C CA . ARG A 1 334 ? 1.800 -8.021 -23.706 1.00 93.81 334 ARG A CA 1
ATOM 2622 C C . ARG A 1 334 ? 1.888 -9.113 -22.637 1.00 93.81 334 ARG A C 1
ATOM 2624 O O . ARG A 1 334 ? 2.788 -9.952 -22.665 1.00 93.81 334 ARG A O 1
ATOM 2631 N N . GLY A 1 335 ? 0.975 -9.103 -21.667 1.00 92.88 335 GLY A N 1
ATOM 2632 C CA . GLY A 1 335 ? 0.923 -10.089 -20.596 1.00 92.88 335 GLY A CA 1
ATOM 2633 C C . GLY A 1 335 ? 1.965 -9.914 -19.490 1.00 92.88 335 GLY A C 1
ATOM 2634 O O . GLY A 1 335 ? 2.753 -8.967 -19.446 1.00 92.88 335 GLY A O 1
ATOM 2635 N N . ILE A 1 336 ? 1.946 -10.867 -18.561 1.00 91.81 336 ILE A N 1
ATOM 2636 C CA . ILE A 1 336 ? 2.922 -10.986 -17.473 1.00 91.81 336 ILE A CA 1
ATOM 2637 C C . ILE A 1 336 ? 4.307 -11.275 -18.064 1.00 91.81 336 ILE A C 1
ATOM 2639 O O . ILE A 1 336 ? 4.458 -12.041 -19.012 1.00 91.81 336 ILE A O 1
ATOM 2643 N N . GLY A 1 337 ? 5.336 -10.655 -17.506 1.00 85.31 337 GLY A N 1
ATOM 2644 C CA . GLY A 1 337 ? 6.701 -10.708 -18.012 1.00 85.31 337 GLY A CA 1
ATOM 2645 C C . GLY A 1 337 ? 7.014 -9.670 -19.087 1.00 85.31 337 GLY A C 1
ATOM 2646 O O . GLY A 1 337 ? 8.173 -9.577 -19.487 1.00 85.31 337 GLY A O 1
ATOM 2647 N N . ALA A 1 338 ? 6.031 -8.884 -19.547 1.00 86.81 338 ALA A N 1
ATOM 2648 C CA . ALA A 1 338 ? 6.289 -7.863 -20.555 1.00 86.81 338 ALA A CA 1
ATOM 2649 C C . ALA A 1 338 ? 7.266 -6.821 -20.013 1.00 86.81 338 ALA A C 1
ATOM 2651 O O . ALA A 1 338 ? 7.105 -6.343 -18.884 1.00 86.81 338 ALA A O 1
ATOM 2652 N N . ASN A 1 339 ? 8.262 -6.495 -20.831 1.00 82.31 339 ASN A N 1
ATOM 2653 C CA . ASN A 1 339 ? 9.361 -5.616 -20.477 1.00 82.31 339 ASN A CA 1
ATOM 2654 C C . ASN A 1 339 ? 9.296 -4.325 -21.295 1.00 82.31 339 ASN A C 1
ATOM 2656 O O . ASN A 1 339 ? 9.049 -4.358 -22.502 1.00 82.31 339 ASN A O 1
ATOM 2660 N N . PHE A 1 340 ? 9.570 -3.209 -20.633 1.00 78.38 340 PHE A N 1
ATOM 2661 C CA . PHE A 1 340 ? 9.942 -1.957 -21.263 1.00 78.38 340 PHE A CA 1
ATOM 2662 C C . PHE A 1 340 ? 11.254 -1.480 -20.633 1.00 78.38 340 PHE A C 1
ATOM 2664 O O . PHE A 1 340 ? 11.298 -1.198 -19.435 1.00 78.38 340 PHE A O 1
ATOM 2671 N N . ARG A 1 341 ? 12.330 -1.425 -21.429 1.00 69.38 341 ARG A N 1
ATOM 2672 C CA . ARG A 1 341 ? 13.635 -0.945 -20.959 1.00 69.38 341 ARG A CA 1
ATOM 2673 C C . ARG A 1 341 ? 13.590 0.572 -20.851 1.00 69.38 341 ARG A C 1
ATOM 2675 O O . ARG A 1 341 ? 13.764 1.269 -21.844 1.00 69.38 341 ARG A O 1
ATOM 2682 N N . SER A 1 342 ? 13.366 1.061 -19.640 1.00 63.53 342 SER A N 1
ATOM 2683 C CA . SER A 1 342 ? 13.424 2.486 -19.343 1.00 63.53 342 SER A CA 1
ATOM 2684 C C . SER A 1 342 ? 14.828 3.037 -19.584 1.00 63.53 342 SER A C 1
ATOM 2686 O O . SER A 1 342 ? 15.793 2.525 -19.021 1.00 63.53 342 SER A O 1
ATOM 2688 N N . PHE A 1 343 ? 14.962 4.126 -20.341 1.00 65.31 343 PHE A N 1
ATOM 2689 C CA . PHE A 1 343 ? 16.248 4.823 -20.444 1.00 65.31 343 PHE A CA 1
ATOM 2690 C C . PHE A 1 343 ? 16.648 5.522 -19.130 1.00 65.31 343 PHE A C 1
ATOM 2692 O O . PHE A 1 343 ? 17.832 5.726 -18.875 1.00 65.31 343 PHE A O 1
ATOM 2699 N N . MET A 1 344 ? 15.675 5.857 -18.272 1.00 59.22 344 MET A N 1
ATOM 2700 C CA . MET A 1 344 ? 15.911 6.446 -16.948 1.00 59.22 344 MET A CA 1
ATOM 2701 C C . MET A 1 344 ? 16.303 5.396 -15.897 1.00 59.22 344 MET A C 1
ATOM 2703 O O . MET A 1 344 ? 17.004 5.714 -14.939 1.00 59.22 344 MET A O 1
ATOM 2707 N N . ALA A 1 345 ? 15.857 4.148 -16.062 1.00 58.16 345 ALA A N 1
ATOM 2708 C CA . ALA A 1 345 ? 16.219 3.023 -15.204 1.00 58.16 345 ALA A CA 1
ATOM 2709 C C . ALA A 1 345 ? 16.425 1.766 -16.063 1.00 58.16 345 ALA A C 1
ATOM 2711 O O . ALA A 1 345 ? 15.543 0.909 -16.108 1.00 58.16 345 ALA A O 1
ATOM 2712 N N . PRO A 1 346 ? 17.600 1.607 -16.701 1.00 54.28 346 PRO A N 1
ATOM 2713 C CA . PRO A 1 346 ? 17.869 0.507 -17.640 1.00 54.28 346 PRO A CA 1
ATOM 2714 C C . PRO A 1 346 ? 17.682 -0.895 -17.043 1.00 54.28 346 PRO A C 1
ATOM 2716 O O . PRO A 1 346 ? 17.509 -1.876 -17.763 1.00 54.28 346 PRO A O 1
ATOM 2719 N N . GLN A 1 347 ? 17.725 -0.973 -15.712 1.00 55.88 347 GLN A N 1
ATOM 2720 C CA . GLN A 1 347 ? 17.580 -2.176 -14.895 1.00 55.88 347 GLN A CA 1
ATOM 2721 C C . GLN A 1 347 ? 16.111 -2.492 -14.539 1.00 55.88 347 GLN A C 1
ATOM 2723 O O . GLN A 1 347 ? 15.815 -3.600 -14.099 1.00 55.88 347 GLN A O 1
ATOM 2728 N N . ALA A 1 348 ? 15.184 -1.536 -14.686 1.00 61.88 348 ALA A N 1
ATOM 2729 C CA . ALA A 1 348 ? 13.772 -1.711 -14.354 1.00 61.88 348 ALA A CA 1
ATOM 2730 C C . ALA A 1 348 ? 12.980 -2.130 -15.605 1.00 61.88 348 ALA A C 1
ATOM 2732 O O . ALA A 1 348 ? 12.986 -1.399 -16.596 1.00 61.88 348 ALA A O 1
ATOM 2733 N N . PRO A 1 349 ? 12.259 -3.268 -15.580 1.00 67.62 349 PRO A N 1
ATOM 2734 C CA . PRO A 1 349 ? 11.531 -3.752 -16.749 1.00 67.62 349 PRO A CA 1
ATOM 2735 C C . PRO A 1 349 ? 10.147 -3.101 -16.939 1.00 67.62 349 PRO A C 1
ATOM 2737 O O . PRO A 1 349 ? 9.284 -3.647 -17.630 1.00 67.62 349 PRO A O 1
ATOM 2740 N N . TRP A 1 350 ? 9.895 -1.967 -16.285 1.00 73.25 350 TRP A N 1
ATOM 2741 C CA . TRP A 1 350 ? 8.616 -1.260 -16.278 1.00 73.25 350 TRP A CA 1
ATOM 2742 C C . TRP A 1 350 ? 8.828 0.257 -16.394 1.00 73.25 350 TRP A C 1
ATOM 2744 O O . TRP A 1 350 ? 9.873 0.759 -15.973 1.00 73.25 350 TRP A O 1
ATOM 2754 N N . PRO A 1 351 ? 7.837 1.000 -16.922 1.00 80.50 351 PRO A N 1
ATOM 2755 C CA . PRO A 1 351 ? 7.901 2.459 -16.996 1.00 80.50 351 PRO A CA 1
ATOM 2756 C C . PRO A 1 351 ? 7.938 3.102 -15.602 1.00 80.50 351 PRO A C 1
ATOM 2758 O O . PRO A 1 351 ? 7.353 2.574 -14.648 1.00 80.50 351 PRO A O 1
ATOM 2761 N N . HIS A 1 352 ? 8.557 4.282 -15.474 1.00 78.69 352 HIS A N 1
ATOM 2762 C CA . HIS A 1 352 ? 8.555 5.026 -14.210 1.00 78.69 352 HIS A CA 1
ATOM 2763 C C . HIS A 1 352 ? 7.152 5.451 -13.802 1.00 78.69 352 HIS A C 1
ATOM 2765 O O . HIS A 1 352 ? 6.850 5.481 -12.614 1.00 78.69 352 HIS A O 1
ATOM 2771 N N . ILE A 1 353 ? 6.279 5.784 -14.749 1.00 84.50 353 ILE A N 1
ATOM 2772 C CA . ILE A 1 353 ? 4.873 6.056 -14.450 1.00 84.50 353 ILE A CA 1
ATOM 2773 C C . ILE A 1 353 ? 4.156 4.709 -14.295 1.00 84.50 353 ILE A C 1
ATOM 2775 O O . ILE A 1 353 ? 3.742 4.094 -15.275 1.00 84.50 353 ILE A O 1
ATOM 2779 N N . GLY A 1 354 ? 4.004 4.228 -13.058 1.00 85.56 354 GLY A N 1
ATOM 2780 C CA . GLY A 1 354 ? 3.552 2.857 -12.801 1.00 85.56 354 GLY A CA 1
ATOM 2781 C C . GLY A 1 354 ? 2.132 2.542 -13.265 1.00 85.56 354 GLY A C 1
ATOM 2782 O O . GLY A 1 354 ? 1.830 1.381 -13.542 1.00 85.56 354 GLY A O 1
ATOM 2783 N N . ILE A 1 355 ? 1.253 3.542 -13.420 1.00 89.19 355 ILE A N 1
ATOM 2784 C CA . ILE A 1 355 ? -0.071 3.303 -14.016 1.00 89.19 355 ILE A CA 1
ATOM 2785 C C . ILE A 1 355 ? 0.042 2.797 -15.465 1.00 89.19 355 ILE A C 1
ATOM 2787 O O . ILE A 1 355 ? -0.792 2.008 -15.907 1.00 89.19 355 ILE A O 1
ATOM 2791 N N . LEU A 1 356 ? 1.105 3.170 -16.183 1.00 91.50 356 LEU A N 1
ATOM 2792 C CA . LEU A 1 356 ? 1.367 2.695 -17.539 1.00 91.50 356 LEU A CA 1
ATOM 2793 C C . LEU A 1 356 ? 1.792 1.224 -17.582 1.00 91.50 356 LEU A C 1
ATOM 2795 O O . LEU A 1 356 ? 1.590 0.567 -18.597 1.00 91.50 356 LEU A O 1
ATOM 2799 N N . THR A 1 357 ? 2.283 0.656 -16.480 1.00 90.69 357 THR A N 1
ATOM 2800 C CA . THR A 1 357 ? 2.567 -0.784 -16.399 1.00 90.69 357 THR A CA 1
ATOM 2801 C C . THR A 1 357 ? 1.296 -1.620 -16.575 1.00 90.69 357 THR A C 1
ATOM 2803 O O . THR A 1 357 ? 1.341 -2.694 -17.174 1.00 90.69 357 THR A O 1
ATOM 2806 N N . PHE A 1 358 ? 0.139 -1.113 -16.126 1.00 92.69 358 PHE A N 1
ATOM 2807 C CA . PHE A 1 358 ? -1.154 -1.762 -16.372 1.00 92.69 358 PHE A CA 1
ATOM 2808 C C . PHE A 1 358 ? -1.551 -1.716 -17.849 1.00 92.69 358 PHE A C 1
ATOM 2810 O O . PHE A 1 358 ? -2.178 -2.660 -18.320 1.00 92.69 358 PHE A O 1
ATOM 2817 N N . LEU A 1 359 ? -1.171 -0.661 -18.577 1.00 94.19 359 LEU A N 1
ATOM 2818 C CA . LEU A 1 359 ? -1.375 -0.577 -20.023 1.00 94.19 359 LEU A CA 1
ATOM 2819 C C . LEU A 1 359 ? -0.429 -1.531 -20.763 1.00 94.19 359 LEU A C 1
ATOM 2821 O O . LEU A 1 359 ? -0.885 -2.332 -21.567 1.00 94.19 359 LEU A O 1
ATOM 2825 N N . LEU A 1 360 ? 0.863 -1.516 -20.428 1.00 92.94 360 LEU A N 1
ATOM 2826 C CA . LEU A 1 360 ? 1.874 -2.376 -21.048 1.00 92.94 360 LEU A CA 1
ATOM 2827 C C . LEU A 1 360 ? 1.540 -3.868 -20.903 1.00 92.94 360 LEU A C 1
ATOM 2829 O O . LEU A 1 360 ? 1.566 -4.622 -21.875 1.00 92.94 360 LEU A O 1
ATOM 2833 N N . LYS A 1 361 ? 1.234 -4.310 -19.678 1.00 92.56 361 LYS A N 1
ATOM 2834 C CA . LYS A 1 361 ? 1.000 -5.731 -19.378 1.00 92.56 361 LYS A CA 1
ATOM 2835 C C . LYS A 1 361 ? -0.446 -6.153 -19.633 1.00 92.56 361 LYS A C 1
ATOM 2837 O O . LYS A 1 361 ? -0.690 -7.310 -19.957 1.00 92.56 361 LYS A O 1
ATOM 2842 N N . GLY A 1 362 ? -1.391 -5.231 -19.461 1.00 92.38 362 GLY A N 1
ATOM 2843 C CA . GLY A 1 362 ? -2.821 -5.517 -19.386 1.00 92.38 362 GLY A CA 1
ATOM 2844 C C . GLY A 1 362 ? -3.696 -4.901 -20.474 1.00 92.38 362 GLY A C 1
ATOM 2845 O O . GLY A 1 362 ? -4.907 -5.130 -20.479 1.00 92.38 362 GLY A O 1
ATOM 2846 N N . GLY A 1 363 ? -3.113 -4.066 -21.335 1.00 94.81 363 GLY A N 1
ATOM 2847 C CA . GLY A 1 363 ? -3.832 -3.292 -22.336 1.00 94.81 363 GLY A CA 1
ATOM 2848 C C . GLY A 1 363 ? -4.907 -2.395 -21.726 1.00 94.81 363 GLY A C 1
ATOM 2849 O O . GLY A 1 363 ? -4.993 -2.179 -20.511 1.00 94.81 363 GLY A O 1
ATOM 2850 N N . LEU A 1 364 ? -5.790 -1.894 -22.581 1.00 95.50 364 LEU A N 1
ATOM 2851 C CA . LEU A 1 364 ? -6.962 -1.122 -22.183 1.00 95.50 364 LEU A CA 1
ATOM 2852 C C . LEU A 1 364 ? -7.901 -1.927 -21.271 1.00 95.50 364 LEU A C 1
ATOM 2854 O O . LEU A 1 364 ? -8.574 -1.333 -20.424 1.00 95.50 364 LEU A O 1
ATOM 2858 N N . VAL A 1 365 ? -7.911 -3.261 -21.388 1.00 94.12 365 VAL A N 1
ATOM 2859 C CA . VAL A 1 365 ? -8.753 -4.152 -20.575 1.00 94.12 365 VAL A CA 1
ATOM 2860 C C . VAL A 1 365 ? -8.426 -4.066 -19.083 1.00 94.12 365 VAL A C 1
ATOM 2862 O O . VAL A 1 365 ? -9.358 -4.054 -18.280 1.00 94.12 365 VAL A O 1
ATOM 2865 N N . LEU A 1 366 ? -7.152 -3.975 -18.681 1.00 92.25 366 LEU A N 1
ATOM 2866 C CA . LEU A 1 366 ? -6.799 -3.736 -17.271 1.00 92.25 366 LEU A CA 1
ATOM 2867 C C . LEU A 1 366 ? -6.623 -2.252 -16.953 1.00 92.25 366 LEU A C 1
ATOM 2869 O O . LEU A 1 366 ? -7.019 -1.806 -15.874 1.00 92.25 366 LEU A O 1
ATOM 2873 N N . PHE A 1 3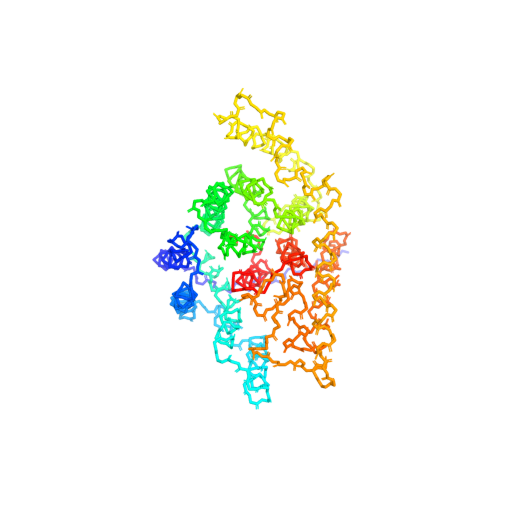67 ? -6.071 -1.477 -17.886 1.00 94.81 367 PHE A N 1
ATOM 2874 C CA . PHE A 1 367 ? -5.771 -0.068 -17.664 1.00 94.81 367 PHE A CA 1
ATOM 2875 C C . PHE A 1 367 ? -7.028 0.761 -17.377 1.00 94.81 367 PHE A C 1
ATOM 2877 O O . PHE A 1 367 ? -7.077 1.456 -16.360 1.00 94.81 367 PHE A O 1
ATOM 2884 N N . ILE A 1 368 ? -8.075 0.654 -18.209 1.00 95.62 368 ILE A N 1
ATOM 2885 C CA . ILE A 1 368 ? -9.293 1.467 -18.053 1.00 95.62 368 ILE A CA 1
ATOM 2886 C C . ILE A 1 368 ? -9.979 1.190 -16.705 1.00 95.62 368 ILE A C 1
ATOM 2888 O O . ILE A 1 368 ? -10.256 2.153 -15.981 1.00 95.62 368 ILE A O 1
ATOM 2892 N N . PRO A 1 369 ? -10.241 -0.072 -16.297 1.00 94.00 369 PRO A N 1
ATOM 2893 C CA . PRO A 1 369 ? -10.818 -0.346 -14.985 1.00 94.00 369 PRO A CA 1
ATOM 2894 C C . PRO A 1 369 ? -9.948 0.145 -13.830 1.00 94.00 369 PRO A C 1
ATOM 2896 O O . PRO A 1 369 ? -10.492 0.710 -12.880 1.00 94.00 369 PRO A O 1
ATOM 2899 N N . CYS A 1 370 ? -8.624 -0.028 -13.899 1.00 93.06 370 CYS A N 1
ATOM 2900 C CA . CYS A 1 370 ? -7.712 0.452 -12.862 1.00 93.06 370 CYS A CA 1
ATOM 2901 C C . CYS A 1 370 ? -7.780 1.975 -12.714 1.00 93.06 370 CYS A C 1
ATOM 2903 O O . CYS A 1 370 ? -8.022 2.471 -11.610 1.00 93.06 370 CYS A O 1
ATOM 2905 N N . VAL A 1 371 ? -7.668 2.714 -13.821 1.00 93.81 371 VAL A N 1
ATOM 2906 C CA . VAL A 1 371 ? -7.770 4.180 -13.837 1.00 93.81 371 VAL A CA 1
ATOM 2907 C C . VAL A 1 371 ? -9.134 4.635 -13.317 1.00 93.81 371 VAL A C 1
ATOM 2909 O O . VAL A 1 371 ? -9.220 5.485 -12.427 1.00 93.81 371 VAL A O 1
ATOM 2912 N N . TYR A 1 372 ? -10.217 4.025 -13.804 1.00 96.12 372 TYR A N 1
ATOM 2913 C CA . TYR A 1 372 ? -11.569 4.343 -13.357 1.00 96.12 372 TYR A CA 1
ATOM 2914 C C . TYR A 1 372 ? -11.750 4.090 -11.855 1.00 96.12 372 TYR A C 1
ATOM 2916 O O . TYR A 1 372 ? -12.320 4.922 -11.144 1.00 96.12 372 TYR A O 1
ATOM 2924 N N . VAL A 1 373 ? -11.278 2.955 -11.335 1.00 95.12 373 VAL A N 1
ATOM 2925 C CA . VAL A 1 373 ? -11.429 2.628 -9.914 1.00 95.12 373 VAL A CA 1
ATOM 2926 C C . VAL A 1 373 ? -10.632 3.596 -9.039 1.00 95.12 373 VAL A C 1
ATOM 2928 O O . VAL A 1 373 ? -11.205 4.155 -8.098 1.00 95.12 373 VAL A O 1
ATOM 2931 N N . LEU A 1 374 ? -9.355 3.817 -9.354 1.00 93.06 374 LEU A N 1
ATOM 2932 C CA . LEU A 1 374 ? -8.438 4.585 -8.511 1.00 93.06 374 LEU A CA 1
ATOM 2933 C C . LEU A 1 374 ? -8.689 6.090 -8.563 1.00 93.06 374 LEU A C 1
ATOM 2935 O O . LEU A 1 374 ? -8.688 6.729 -7.513 1.00 93.06 374 LEU A O 1
ATOM 2939 N N . TYR A 1 375 ? -8.954 6.650 -9.744 1.00 91.62 375 TYR A N 1
ATOM 2940 C CA . TYR A 1 375 ? -9.009 8.105 -9.930 1.00 91.62 375 TYR A CA 1
ATOM 2941 C C . TYR A 1 375 ? -10.430 8.655 -10.066 1.00 91.62 375 TYR A C 1
ATOM 2943 O O . TYR A 1 375 ? -10.635 9.861 -9.956 1.00 91.62 375 TYR A O 1
ATOM 2951 N N . ILE A 1 376 ? -11.439 7.793 -10.238 1.00 94.06 376 ILE A N 1
ATOM 2952 C CA . ILE A 1 376 ? -12.838 8.229 -10.364 1.00 94.06 376 ILE A CA 1
ATOM 2953 C C . ILE A 1 376 ? -13.701 7.627 -9.254 1.00 94.06 376 ILE A C 1
ATOM 2955 O O . ILE A 1 376 ? -14.308 8.356 -8.465 1.00 94.06 376 ILE A O 1
ATOM 2959 N N . LYS A 1 377 ? -13.772 6.298 -9.152 1.00 96.62 377 LYS A N 1
ATOM 2960 C CA . LYS A 1 377 ? -14.687 5.609 -8.231 1.00 96.62 377 LYS A CA 1
ATOM 2961 C C . LYS A 1 377 ? -14.314 5.833 -6.767 1.00 96.62 377 LYS A C 1
ATOM 2963 O O . LYS A 1 377 ? -15.188 6.193 -5.978 1.00 96.62 377 LYS A O 1
ATOM 2968 N N . PHE A 1 378 ? -13.056 5.614 -6.387 1.00 96.00 378 PHE A N 1
ATOM 2969 C CA . PHE A 1 378 ? -12.607 5.785 -5.002 1.00 96.00 378 PHE A CA 1
ATOM 2970 C C . PHE A 1 378 ? -12.686 7.243 -4.527 1.00 96.00 378 PHE A C 1
ATOM 2972 O O . PHE A 1 378 ? -13.299 7.456 -3.478 1.00 96.00 378 PHE A O 1
ATOM 2979 N N . PRO A 1 379 ? -12.221 8.256 -5.287 1.00 93.62 379 PRO A N 1
ATOM 2980 C CA . PRO A 1 379 ? -12.409 9.657 -4.919 1.00 93.62 379 PRO A CA 1
ATOM 2981 C C . PRO A 1 379 ? -13.883 10.027 -4.756 1.00 93.62 379 PRO A C 1
ATOM 2983 O O . PRO A 1 379 ? -14.265 10.586 -3.730 1.00 93.62 379 PRO A O 1
ATOM 2986 N N . ARG A 1 380 ? -14.759 9.622 -5.689 1.00 95.00 380 ARG A N 1
ATOM 2987 C CA . ARG A 1 380 ? -16.211 9.855 -5.563 1.00 95.00 380 ARG A CA 1
ATOM 2988 C C . ARG A 1 380 ? -16.802 9.203 -4.313 1.00 95.00 380 ARG A C 1
ATOM 2990 O O . ARG A 1 380 ? -17.620 9.820 -3.630 1.00 95.00 380 ARG A O 1
ATOM 2997 N N . LEU A 1 381 ? -16.405 7.969 -3.994 1.00 96.12 381 LEU A N 1
ATOM 2998 C CA . LEU A 1 381 ? -16.851 7.275 -2.782 1.00 96.12 381 LEU A CA 1
ATOM 2999 C C . LEU A 1 381 ? -16.364 7.972 -1.509 1.00 96.12 381 LEU A C 1
ATOM 3001 O O . LEU A 1 381 ? -17.140 8.091 -0.560 1.00 96.12 381 LEU A O 1
ATOM 3005 N N . PHE A 1 382 ? -15.121 8.452 -1.495 1.00 94.81 382 PHE A N 1
ATOM 3006 C CA . PHE A 1 382 ? -14.557 9.199 -0.376 1.00 94.81 382 PHE A CA 1
ATOM 3007 C C . PHE A 1 382 ? -15.272 10.536 -0.174 1.00 94.81 382 PHE A C 1
ATOM 3009 O O . PHE A 1 382 ? -15.763 10.807 0.918 1.00 94.81 382 PHE A O 1
ATOM 3016 N N . ILE A 1 383 ? -15.445 11.320 -1.241 1.00 92.81 383 ILE A N 1
ATOM 3017 C CA . ILE A 1 383 ? -16.184 12.589 -1.213 1.00 92.81 383 ILE A CA 1
ATOM 3018 C C . ILE A 1 383 ? -17.617 12.361 -0.723 1.00 92.81 383 ILE A C 1
ATOM 3020 O O . ILE A 1 383 ? -18.099 13.092 0.140 1.00 92.81 383 ILE A O 1
ATOM 3024 N N . LYS A 1 384 ? -18.298 11.309 -1.197 1.00 94.00 384 LYS A N 1
ATOM 3025 C CA . LYS A 1 384 ? -19.635 10.937 -0.708 1.00 94.00 384 LYS A CA 1
ATOM 3026 C C . LYS A 1 384 ? -19.619 10.583 0.784 1.00 94.00 384 LYS A C 1
ATOM 3028 O O . LYS A 1 384 ? -20.533 10.976 1.505 1.00 94.00 384 LYS A O 1
ATOM 3033 N N . ALA A 1 385 ? -18.594 9.878 1.259 1.00 93.44 385 ALA A N 1
ATOM 3034 C CA . ALA A 1 385 ? -18.438 9.527 2.669 1.00 93.44 385 ALA A CA 1
ATOM 3035 C C . ALA A 1 385 ? -18.159 10.739 3.572 1.00 93.44 385 ALA A C 1
ATOM 3037 O O . ALA A 1 385 ? -18.641 10.765 4.706 1.00 93.44 385 ALA A O 1
ATOM 3038 N N . VAL A 1 386 ? -17.435 11.743 3.077 1.00 89.81 386 VAL A N 1
ATOM 3039 C CA . VAL A 1 386 ? -17.178 13.002 3.789 1.00 89.81 386 VAL A CA 1
ATOM 3040 C C . VAL A 1 386 ? -18.419 13.903 3.737 1.00 89.81 386 VAL A C 1
ATOM 3042 O O . VAL A 1 386 ? -19.038 14.174 4.763 1.00 89.81 386 VAL A O 1
ATOM 3045 N N . LEU A 1 387 ? -18.851 14.307 2.541 1.00 89.31 387 LEU A N 1
ATOM 3046 C CA . LEU A 1 387 ? -19.849 15.367 2.352 1.00 89.31 387 LEU A CA 1
ATOM 3047 C C . LEU A 1 387 ? -21.303 14.903 2.502 1.00 89.31 387 LEU A C 1
ATOM 3049 O O . LEU A 1 387 ? -22.170 15.698 2.854 1.00 89.31 387 LEU A O 1
ATOM 3053 N N . LYS A 1 388 ? -21.609 13.629 2.224 1.00 88.38 388 LYS A N 1
ATOM 3054 C CA . LYS A 1 388 ? -22.987 13.097 2.226 1.00 88.38 388 LYS A CA 1
ATOM 3055 C C . LYS A 1 388 ? -23.113 11.871 3.138 1.00 88.38 388 LYS A C 1
ATOM 3057 O O . LYS A 1 388 ? -23.515 10.794 2.684 1.00 88.38 388 LYS A O 1
ATOM 3062 N N . PRO A 1 389 ? -22.829 12.000 4.445 1.00 81.69 389 PRO A N 1
ATOM 3063 C CA . PRO A 1 389 ? -22.596 10.855 5.320 1.00 81.69 389 PRO A CA 1
ATOM 3064 C C . PRO A 1 389 ? -23.843 9.982 5.557 1.00 81.69 389 PRO A C 1
ATOM 3066 O O . PRO A 1 389 ? -23.708 8.788 5.799 1.00 81.69 389 PRO A O 1
ATOM 3069 N N . LYS A 1 390 ? -25.056 10.535 5.395 1.00 86.19 390 LYS A N 1
ATOM 3070 C CA . LYS A 1 390 ? -26.334 9.796 5.495 1.00 86.19 390 LYS A CA 1
ATOM 3071 C C . LYS A 1 390 ? -26.601 8.838 4.322 1.00 86.19 390 LYS A C 1
ATOM 3073 O O . LYS A 1 390 ? -27.501 8.015 4.404 1.00 86.19 390 LYS A O 1
ATOM 3078 N N . THR A 1 391 ? -25.849 8.945 3.225 1.00 89.19 391 THR A N 1
ATOM 3079 C CA . THR A 1 391 ? -26.092 8.174 1.986 1.00 89.19 391 THR A CA 1
ATOM 3080 C C . THR A 1 391 ? -25.349 6.838 1.924 1.00 89.19 391 THR A C 1
ATOM 3082 O O . THR A 1 391 ? -25.420 6.128 0.917 1.00 89.19 391 THR A O 1
ATOM 3085 N N . LEU A 1 392 ? -24.583 6.512 2.964 1.00 91.56 392 LEU A N 1
ATOM 3086 C CA . LEU A 1 392 ? -23.809 5.285 3.078 1.00 91.56 392 LEU A CA 1
ATOM 3087 C C . LEU A 1 392 ? -24.117 4.625 4.417 1.00 91.56 392 LEU A C 1
ATOM 3089 O O . LEU A 1 392 ? -24.272 5.301 5.431 1.00 91.56 392 LEU A O 1
ATOM 3093 N N . GLU A 1 393 ? -24.137 3.296 4.424 1.00 94.06 393 GLU A N 1
ATOM 3094 C CA . GLU A 1 393 ? -24.206 2.522 5.660 1.00 94.06 393 GLU A CA 1
ATOM 3095 C C . GLU A 1 393 ? -23.056 2.934 6.610 1.00 94.06 393 GLU A C 1
ATOM 3097 O O . GLU A 1 393 ? -21.907 3.024 6.153 1.00 94.06 393 GLU A O 1
ATOM 3102 N N . PRO A 1 394 ? -23.305 3.154 7.917 1.00 93.81 394 PRO A N 1
ATOM 3103 C CA . PRO A 1 394 ? -22.308 3.716 8.834 1.00 93.81 394 PRO A CA 1
ATOM 3104 C C . PRO A 1 394 ? -20.980 2.945 8.886 1.00 93.81 394 PRO A C 1
ATOM 3106 O O . PRO A 1 394 ? -19.902 3.547 8.875 1.00 93.81 394 PRO A O 1
ATOM 3109 N N . ARG A 1 395 ? -21.021 1.605 8.879 1.00 95.25 395 ARG A N 1
ATOM 3110 C CA . ARG A 1 395 ? -19.801 0.777 8.883 1.00 95.25 395 ARG A CA 1
ATOM 3111 C C . ARG A 1 395 ? -19.061 0.818 7.549 1.00 95.25 395 ARG A C 1
ATOM 3113 O O . ARG A 1 395 ? -17.837 0.916 7.529 1.00 95.25 395 ARG A O 1
ATOM 3120 N N . LYS A 1 396 ? -19.788 0.834 6.426 1.00 96.31 396 LYS A N 1
ATOM 3121 C CA . LYS A 1 396 ? -19.196 1.028 5.094 1.00 96.31 396 LYS A CA 1
ATOM 3122 C C . LYS A 1 396 ? -18.515 2.392 4.992 1.00 96.31 396 LYS A C 1
ATOM 3124 O O . LYS A 1 396 ? -17.392 2.472 4.505 1.00 96.31 396 LYS A O 1
ATOM 3129 N N . ARG A 1 397 ? -19.169 3.449 5.480 1.00 95.75 397 ARG A N 1
ATOM 3130 C CA . ARG A 1 397 ? -18.595 4.797 5.568 1.00 95.75 397 ARG A CA 1
ATOM 3131 C C . ARG A 1 397 ? -17.319 4.795 6.407 1.00 95.75 397 ARG A C 1
ATOM 3133 O O . ARG A 1 397 ? -16.314 5.350 5.981 1.00 95.75 397 ARG A O 1
ATOM 3140 N N . THR A 1 398 ? -17.352 4.129 7.558 1.00 96.69 398 THR A N 1
ATOM 3141 C CA . THR A 1 398 ? -16.197 4.001 8.454 1.00 96.69 398 THR A CA 1
ATOM 3142 C C . THR A 1 398 ? -15.012 3.322 7.766 1.00 96.69 398 THR A C 1
ATOM 3144 O O . THR A 1 398 ? -13.901 3.834 7.825 1.00 96.69 398 THR A O 1
ATOM 3147 N N . ALA A 1 399 ? -15.249 2.225 7.043 1.00 97.38 399 ALA A N 1
ATOM 3148 C CA . ALA A 1 399 ? -14.207 1.537 6.282 1.00 97.38 399 ALA A CA 1
ATOM 3149 C C . ALA A 1 399 ? -13.616 2.419 5.168 1.00 97.38 399 ALA A C 1
ATOM 3151 O O . ALA A 1 399 ? -12.400 2.492 5.020 1.00 97.38 399 ALA A O 1
ATOM 3152 N N . ILE A 1 400 ? -14.467 3.136 4.424 1.00 97.19 400 ILE A N 1
ATOM 3153 C CA . ILE A 1 400 ? -14.047 4.058 3.356 1.00 97.19 400 ILE A CA 1
ATOM 3154 C C . ILE A 1 400 ? -13.152 5.174 3.912 1.00 97.19 400 ILE A C 1
ATOM 3156 O O . ILE A 1 400 ? -12.068 5.403 3.386 1.00 97.19 400 ILE A O 1
ATOM 3160 N N . LEU A 1 401 ? -13.583 5.840 4.987 1.00 96.19 401 LEU A N 1
ATOM 3161 C CA . LEU A 1 401 ? -12.859 6.969 5.583 1.00 96.19 401 LEU A CA 1
ATOM 3162 C C . LEU A 1 401 ? -11.558 6.564 6.289 1.00 96.19 401 LEU A C 1
ATOM 3164 O O . LEU A 1 401 ? -10.747 7.435 6.590 1.00 96.19 401 LEU A O 1
ATOM 3168 N N . THR A 1 402 ? -11.358 5.281 6.585 1.00 96.75 402 THR A N 1
ATOM 3169 C CA . THR A 1 402 ? -10.131 4.785 7.228 1.00 96.75 402 THR A CA 1
ATOM 3170 C C . THR A 1 402 ? -9.145 4.195 6.222 1.00 96.75 402 THR A C 1
ATOM 3172 O O . THR A 1 402 ? -7.948 4.405 6.366 1.00 96.75 402 THR A O 1
ATOM 3175 N N . VAL A 1 403 ? -9.617 3.484 5.193 1.00 97.56 403 VAL A N 1
ATOM 3176 C CA . VAL A 1 403 ? -8.732 2.778 4.246 1.00 97.56 403 VAL A CA 1
ATOM 3177 C C . VAL A 1 403 ? -8.335 3.651 3.055 1.00 97.56 403 VAL A C 1
ATOM 3179 O O . VAL A 1 403 ? -7.169 3.652 2.665 1.00 97.56 403 VAL A O 1
ATOM 3182 N N . LEU A 1 404 ? -9.271 4.416 2.475 1.00 97.06 404 LEU A N 1
ATOM 3183 C CA . LEU A 1 404 ? -8.990 5.173 1.249 1.00 97.06 404 LEU A CA 1
ATOM 3184 C C . LEU A 1 404 ? -7.897 6.245 1.370 1.00 97.06 404 LEU A C 1
ATOM 3186 O O . LEU A 1 404 ? -7.193 6.408 0.378 1.00 97.06 404 LEU A O 1
ATOM 3190 N N . PRO A 1 405 ? -7.682 6.932 2.514 1.00 96.06 405 PRO A N 1
ATOM 3191 C CA . PRO A 1 405 ? -6.549 7.848 2.644 1.00 96.06 405 PRO A CA 1
ATOM 3192 C C . PRO A 1 405 ? -5.215 7.205 2.256 1.00 96.06 405 PRO A C 1
ATOM 3194 O O . PRO A 1 405 ? -4.458 7.773 1.478 1.00 96.06 405 PRO A O 1
ATOM 3197 N N . GLY A 1 406 ? -4.971 5.979 2.722 1.00 95.88 406 GLY A N 1
ATOM 3198 C CA . GLY A 1 406 ? -3.772 5.228 2.370 1.00 95.88 406 GLY A CA 1
ATOM 3199 C C . GLY A 1 406 ? -3.728 4.804 0.897 1.00 95.88 406 GLY A C 1
ATOM 3200 O O . GLY A 1 406 ? -2.684 4.882 0.253 1.00 95.88 406 GLY A O 1
ATOM 3201 N N . VAL A 1 407 ? -4.881 4.422 0.333 1.00 95.69 407 VAL A N 1
ATOM 3202 C CA . VAL A 1 407 ? -5.010 4.076 -1.096 1.00 95.69 407 VAL A CA 1
ATOM 3203 C C . VAL A 1 407 ? -4.725 5.284 -1.992 1.00 95.69 407 VAL A C 1
ATOM 3205 O O . VAL A 1 407 ? -4.142 5.111 -3.054 1.00 95.69 407 VAL A O 1
ATOM 3208 N N . PHE A 1 408 ? -5.078 6.504 -1.577 1.00 94.00 408 PHE A N 1
ATOM 3209 C CA . PHE A 1 408 ? -4.745 7.723 -2.322 1.00 94.00 408 PHE A CA 1
ATOM 3210 C C . PHE A 1 408 ? -3.249 8.035 -2.321 1.00 94.00 408 PHE A C 1
ATOM 3212 O O . PHE A 1 408 ? -2.744 8.507 -3.337 1.00 94.00 408 PHE A O 1
ATOM 3219 N N . GLY A 1 409 ? -2.533 7.718 -1.238 1.00 91.81 409 GLY A N 1
ATOM 3220 C CA . GLY A 1 409 ? -1.068 7.758 -1.230 1.00 91.81 409 GLY A CA 1
ATOM 3221 C C . GLY A 1 409 ? -0.479 6.825 -2.284 1.00 91.81 409 GLY A C 1
ATOM 3222 O O . GLY A 1 409 ? 0.274 7.257 -3.153 1.00 91.81 409 GLY A O 1
ATOM 3223 N N . TRP A 1 410 ? -0.908 5.561 -2.284 1.00 92.31 410 TRP A N 1
ATOM 3224 C CA . TRP A 1 410 ? -0.469 4.582 -3.282 1.00 92.31 410 TRP A CA 1
ATOM 3225 C C . TRP A 1 410 ? -0.856 4.972 -4.723 1.00 92.31 410 TRP A C 1
ATOM 3227 O O . TRP A 1 410 ? -0.030 4.910 -5.628 1.00 92.31 410 TRP A O 1
ATOM 3237 N N . ALA A 1 411 ? -2.081 5.458 -4.945 1.00 92.25 411 ALA A N 1
ATOM 3238 C CA . ALA A 1 411 ? -2.532 5.917 -6.261 1.00 92.25 411 ALA A CA 1
ATOM 3239 C C . ALA A 1 411 ? -1.740 7.138 -6.765 1.00 92.25 411 ALA A C 1
ATOM 3241 O O . ALA A 1 411 ? -1.519 7.265 -7.970 1.00 92.25 411 ALA A O 1
ATOM 3242 N N . THR A 1 412 ? -1.303 8.014 -5.853 1.00 88.75 412 THR A N 1
ATOM 3243 C CA . THR A 1 412 ? -0.400 9.136 -6.152 1.00 88.75 412 THR A CA 1
ATOM 3244 C C . THR A 1 412 ? 0.979 8.631 -6.581 1.00 88.75 412 THR A C 1
ATOM 3246 O O . THR A 1 412 ? 1.523 9.139 -7.558 1.00 88.75 412 THR A O 1
ATOM 3249 N N . LEU A 1 413 ? 1.525 7.600 -5.922 1.00 87.44 413 LEU A N 1
ATOM 3250 C CA . LEU A 1 413 ? 2.783 6.975 -6.353 1.00 87.44 413 LEU A CA 1
ATOM 3251 C C . LEU A 1 413 ? 2.666 6.391 -7.763 1.00 87.44 413 LEU A C 1
ATOM 3253 O O . LEU A 1 413 ? 3.489 6.720 -8.609 1.00 87.44 413 LEU A O 1
ATOM 3257 N N . LEU A 1 414 ? 1.597 5.643 -8.054 1.00 88.50 414 LEU A N 1
ATOM 3258 C CA . LEU A 1 414 ? 1.352 5.087 -9.393 1.00 88.50 414 LEU A CA 1
ATOM 3259 C C . LEU A 1 414 ? 1.315 6.140 -10.513 1.00 88.50 414 LEU A C 1
ATOM 3261 O O . LEU A 1 414 ? 1.698 5.838 -11.643 1.00 88.50 414 LEU A O 1
ATOM 3265 N N . LEU A 1 415 ? 0.848 7.360 -10.222 1.00 85.81 415 LEU A N 1
ATOM 3266 C CA . LEU A 1 415 ? 0.839 8.459 -11.195 1.00 85.81 415 LEU A CA 1
ATOM 3267 C C . LEU A 1 415 ? 2.202 9.124 -11.355 1.00 85.81 415 LEU A C 1
ATOM 3269 O O . LEU A 1 415 ? 2.538 9.572 -12.446 1.00 85.81 415 LEU A O 1
ATOM 3273 N N . LEU A 1 416 ? 2.943 9.273 -10.258 1.00 76.56 416 LEU A N 1
ATOM 3274 C CA . LEU A 1 416 ? 4.113 10.145 -10.229 1.00 76.56 416 LEU A CA 1
ATOM 3275 C C . LEU A 1 416 ? 5.427 9.398 -10.431 1.00 76.56 416 LEU A C 1
ATOM 3277 O O . LEU A 1 416 ? 6.342 9.966 -11.021 1.00 76.56 416 LEU A O 1
ATOM 3281 N N . SER A 1 417 ? 5.563 8.199 -9.865 1.00 72.25 417 SER A N 1
ATOM 3282 C CA . SER A 1 417 ? 6.783 7.394 -9.918 1.00 72.25 417 SER A CA 1
ATOM 3283 C C . SER A 1 417 ? 6.568 6.037 -9.241 1.00 72.25 417 SER A C 1
ATOM 3285 O O . SER A 1 417 ? 6.269 5.986 -8.048 1.00 72.25 417 SER A O 1
ATOM 3287 N N . GLY A 1 418 ? 6.852 4.949 -9.949 1.00 71.50 418 GLY A N 1
ATOM 3288 C CA . GLY A 1 418 ? 6.809 3.585 -9.433 1.00 71.50 418 GLY A CA 1
ATOM 3289 C C . GLY A 1 418 ? 5.397 3.126 -9.074 1.00 71.50 418 GLY A C 1
ATOM 3290 O O . GLY A 1 418 ? 4.429 3.475 -9.743 1.00 71.50 418 GLY A O 1
ATOM 3291 N N . GLY A 1 419 ? 5.278 2.306 -8.029 1.00 66.31 419 GLY A N 1
ATOM 3292 C CA . GLY A 1 419 ? 3.998 1.760 -7.563 1.00 66.31 419 GLY A CA 1
ATOM 3293 C C . GLY A 1 419 ? 3.686 0.343 -8.064 1.00 66.31 419 GLY A C 1
ATOM 3294 O O . GLY A 1 419 ? 2.653 -0.221 -7.695 1.00 66.31 419 GLY A O 1
ATOM 3295 N N . TYR A 1 420 ? 4.565 -0.231 -8.893 1.00 75.81 420 TYR A N 1
ATOM 3296 C CA . TYR A 1 420 ? 4.479 -1.601 -9.398 1.00 75.81 420 TYR A CA 1
ATOM 3297 C C . TYR A 1 420 ? 5.606 -2.464 -8.810 1.00 75.81 420 TYR A C 1
ATOM 3299 O O . TYR A 1 420 ? 6.550 -2.854 -9.489 1.00 75.81 420 TYR A O 1
ATOM 3307 N N . SER A 1 421 ? 5.529 -2.729 -7.507 1.00 77.94 421 SER A N 1
ATOM 3308 C CA . SER A 1 421 ? 6.438 -3.631 -6.797 1.00 77.94 421 SER A CA 1
ATOM 3309 C C . SER A 1 421 ? 5.682 -4.541 -5.828 1.00 77.94 421 SER A C 1
ATOM 3311 O O . SER A 1 421 ? 4.512 -4.318 -5.501 1.00 77.94 421 SER A O 1
ATOM 3313 N N . SER A 1 422 ? 6.358 -5.577 -5.333 1.00 80.94 422 SER A N 1
ATOM 3314 C CA . SER A 1 422 ? 5.791 -6.489 -4.339 1.00 80.94 422 SER A CA 1
ATOM 3315 C C . SER A 1 422 ? 5.409 -5.754 -3.049 1.00 80.94 422 SER A C 1
ATOM 3317 O O . SER A 1 422 ? 4.373 -6.064 -2.461 1.00 80.94 422 SER A O 1
ATOM 3319 N N . SER A 1 423 ? 6.182 -4.751 -2.638 1.00 80.06 423 SER A N 1
ATOM 3320 C CA . SER A 1 423 ? 5.916 -3.933 -1.450 1.00 80.06 423 SER A CA 1
ATOM 3321 C C . SER A 1 423 ? 4.695 -3.018 -1.628 1.00 80.06 423 SER A C 1
ATOM 3323 O O . SER A 1 423 ? 3.895 -2.863 -0.706 1.00 80.06 423 SER A O 1
ATOM 3325 N N . ASP A 1 424 ? 4.484 -2.484 -2.834 1.00 80.56 424 ASP A N 1
ATOM 3326 C CA . ASP A 1 424 ? 3.296 -1.690 -3.180 1.00 80.56 424 ASP A CA 1
ATOM 3327 C C . ASP A 1 424 ? 2.011 -2.520 -3.098 1.00 80.56 424 ASP A C 1
ATOM 3329 O O . ASP A 1 424 ? 1.033 -2.171 -2.427 1.00 80.56 424 ASP A O 1
ATOM 3333 N N . PHE A 1 425 ? 2.025 -3.667 -3.778 1.00 87.56 425 PHE A N 1
ATOM 3334 C CA . PHE A 1 425 ? 0.865 -4.544 -3.898 1.00 87.56 425 PHE A CA 1
ATOM 3335 C C . PHE A 1 425 ? 0.533 -5.252 -2.578 1.00 87.56 425 PHE A C 1
ATOM 3337 O O . PHE A 1 425 ? -0.630 -5.585 -2.334 1.00 87.56 425 PHE A O 1
ATOM 3344 N N . PHE A 1 426 ? 1.510 -5.399 -1.675 1.00 90.62 426 PHE A N 1
ATOM 3345 C CA . PHE A 1 426 ? 1.264 -5.803 -0.290 1.00 90.62 426 PHE A CA 1
ATOM 3346 C C . PHE A 1 426 ? 0.262 -4.858 0.386 1.00 90.62 426 PHE A C 1
ATOM 3348 O O . PHE A 1 426 ? -0.721 -5.306 0.983 1.00 90.62 426 PHE A O 1
ATOM 3355 N N . GLY A 1 427 ? 0.454 -3.543 0.238 1.00 90.88 427 GLY A N 1
ATOM 3356 C CA . GLY A 1 427 ? -0.441 -2.538 0.807 1.00 90.88 427 GLY A CA 1
ATOM 3357 C C . GLY A 1 427 ? -1.886 -2.704 0.326 1.00 90.88 427 GLY A C 1
ATOM 3358 O O . GLY A 1 427 ? -2.819 -2.576 1.118 1.00 90.88 427 GLY A O 1
ATOM 3359 N N . VAL A 1 428 ? -2.089 -3.053 -0.949 1.00 91.56 428 VAL A N 1
ATOM 3360 C CA . VAL A 1 428 ? -3.423 -3.264 -1.545 1.00 91.56 428 VAL A CA 1
ATOM 3361 C C . VAL A 1 428 ? -4.171 -4.400 -0.845 1.00 91.56 428 VAL A C 1
ATOM 3363 O O . VAL A 1 428 ? -5.329 -4.240 -0.448 1.00 91.56 428 VAL A O 1
ATOM 3366 N N . GLY A 1 429 ? -3.493 -5.530 -0.637 1.00 93.69 429 GLY A N 1
ATOM 3367 C CA . GLY A 1 429 ? -4.018 -6.672 0.108 1.00 93.69 429 GLY A CA 1
ATOM 3368 C C . GLY A 1 429 ? -4.369 -6.342 1.554 1.00 93.69 429 GLY A C 1
ATOM 3369 O O . GLY A 1 429 ? -5.460 -6.660 2.039 1.00 93.69 429 GLY A O 1
ATOM 3370 N N . PHE A 1 430 ? -3.458 -5.634 2.222 1.00 96.00 430 PHE A N 1
ATOM 3371 C CA . PHE A 1 430 ? -3.639 -5.159 3.590 1.00 96.00 430 PHE A CA 1
ATOM 3372 C C . PHE A 1 430 ? -4.866 -4.240 3.708 1.00 96.00 430 PHE A C 1
ATOM 3374 O O . PHE A 1 430 ? -5.707 -4.408 4.594 1.00 96.00 430 PHE A O 1
ATOM 3381 N N . GLY A 1 431 ? -5.020 -3.311 2.760 1.00 96.50 431 GLY A N 1
ATOM 3382 C CA . GLY A 1 431 ? -6.162 -2.406 2.660 1.00 96.50 431 GLY A CA 1
ATOM 3383 C C . GLY A 1 431 ? -7.486 -3.128 2.422 1.00 96.50 431 GLY A C 1
ATOM 3384 O O . GLY A 1 431 ? -8.487 -2.784 3.053 1.00 96.50 431 GLY A O 1
ATOM 3385 N N . LEU A 1 432 ? -7.504 -4.159 1.570 1.00 95.19 432 LEU A N 1
ATOM 3386 C CA . LEU A 1 432 ? -8.688 -4.997 1.364 1.00 95.19 432 LEU A CA 1
ATOM 3387 C C . LEU A 1 432 ? -9.093 -5.716 2.659 1.00 95.19 432 LEU A C 1
ATOM 3389 O O . LEU A 1 432 ? -10.267 -5.680 3.038 1.00 95.19 432 LEU A O 1
ATOM 3393 N N . GLY A 1 433 ? -8.127 -6.313 3.363 1.00 95.19 433 GLY A N 1
ATOM 3394 C CA . GLY A 1 433 ? -8.351 -6.943 4.665 1.00 95.19 433 GLY A CA 1
ATOM 3395 C C . GLY A 1 433 ? -8.949 -5.969 5.680 1.00 95.19 433 GLY A C 1
ATOM 3396 O O . GLY A 1 433 ? -9.990 -6.256 6.283 1.00 95.19 433 GLY A O 1
ATOM 3397 N N . ALA A 1 434 ? -8.349 -4.783 5.797 1.00 97.19 434 ALA A N 1
ATOM 3398 C CA . ALA A 1 434 ? -8.821 -3.722 6.678 1.00 97.19 434 ALA A CA 1
ATOM 3399 C C . ALA A 1 434 ? -10.224 -3.235 6.315 1.00 97.19 434 ALA A C 1
ATOM 3401 O O . ALA A 1 434 ? -11.076 -3.096 7.192 1.00 97.19 434 ALA A O 1
ATOM 3402 N N . TYR A 1 435 ? -10.505 -3.030 5.028 1.00 97.25 435 TYR A N 1
ATOM 3403 C CA . TYR A 1 435 ? -11.818 -2.599 4.560 1.00 97.25 435 TYR A CA 1
ATOM 3404 C C . TYR A 1 435 ? -12.911 -3.589 4.967 1.00 97.25 435 TYR A C 1
ATOM 3406 O O . TYR A 1 435 ? -13.949 -3.191 5.503 1.00 97.25 435 TYR A O 1
ATOM 3414 N N . LEU A 1 436 ? -12.676 -4.881 4.732 1.00 95.19 436 LEU A N 1
ATOM 3415 C CA . LEU A 1 436 ? -13.637 -5.939 5.028 1.00 95.19 436 LEU A CA 1
ATOM 3416 C C . LEU A 1 436 ? -13.864 -6.096 6.534 1.00 95.19 436 LEU A C 1
ATOM 3418 O O . LEU A 1 436 ? -15.013 -6.197 6.969 1.00 95.19 436 LEU A O 1
ATOM 3422 N N . HIS A 1 437 ? -12.791 -6.045 7.328 1.00 95.31 437 HIS A N 1
ATOM 3423 C CA . HIS A 1 437 ? -12.877 -6.090 8.788 1.00 95.31 437 HIS A CA 1
ATOM 3424 C C . HIS A 1 437 ? -13.639 -4.892 9.344 1.00 95.31 437 HIS A C 1
ATOM 3426 O O . HIS A 1 437 ? -14.623 -5.070 10.056 1.00 95.31 437 HIS A O 1
ATOM 3432 N N . ILE A 1 438 ? -13.263 -3.671 8.957 1.00 96.56 438 ILE A N 1
ATOM 3433 C CA . ILE A 1 438 ? -13.882 -2.446 9.478 1.00 96.56 438 ILE A CA 1
ATOM 3434 C C . ILE A 1 438 ? -15.349 -2.345 9.059 1.00 96.56 438 ILE A C 1
ATOM 3436 O O . ILE A 1 438 ? -16.203 -1.918 9.839 1.00 96.56 438 ILE A O 1
ATOM 3440 N N . ARG A 1 439 ? -15.683 -2.787 7.844 1.00 95.75 439 ARG A N 1
ATOM 3441 C CA . ARG A 1 439 ? -17.074 -2.833 7.387 1.00 95.75 439 ARG A CA 1
ATOM 3442 C C . ARG A 1 439 ? -17.922 -3.794 8.228 1.00 95.75 439 ARG A C 1
ATOM 3444 O O . ARG A 1 439 ? -19.114 -3.548 8.395 1.00 95.75 439 ARG A O 1
ATOM 3451 N N . LYS A 1 440 ? -17.335 -4.865 8.765 1.00 93.94 440 LYS A N 1
ATOM 3452 C CA . LYS A 1 440 ? -18.048 -5.850 9.586 1.00 93.94 440 LYS A CA 1
ATOM 3453 C C . LYS A 1 440 ? -18.065 -5.477 11.069 1.00 93.94 440 LYS A C 1
ATOM 3455 O O . LYS A 1 440 ? -19.124 -5.560 11.684 1.00 93.94 440 LYS A O 1
ATOM 3460 N N . TYR A 1 441 ? -16.944 -5.021 11.619 1.00 93.31 441 TYR A N 1
ATOM 3461 C CA . TYR A 1 441 ? -16.722 -4.877 13.063 1.00 93.31 441 TYR A CA 1
ATOM 3462 C C . TYR A 1 441 ? -16.500 -3.429 13.538 1.00 93.31 441 TYR A C 1
ATOM 3464 O O . TYR A 1 441 ? -16.399 -3.194 14.742 1.00 93.31 441 TYR A O 1
ATOM 3472 N N . GLY A 1 442 ? -16.460 -2.448 12.630 1.00 93.44 442 GLY A N 1
ATOM 3473 C CA . GLY A 1 442 ? -16.042 -1.077 12.939 1.00 93.44 442 GLY A CA 1
ATOM 3474 C C . GLY A 1 442 ? -14.526 -0.965 13.140 1.00 93.44 442 GLY A C 1
ATOM 3475 O O . GLY A 1 442 ? -13.768 -1.853 12.768 1.00 93.44 442 GLY A O 1
ATOM 3476 N N . LEU A 1 443 ? -14.063 0.124 13.750 1.00 91.75 443 LEU A N 1
ATOM 3477 C CA . LEU A 1 443 ? -12.648 0.382 14.071 1.00 91.75 443 LEU A CA 1
ATOM 3478 C C . LEU A 1 443 ? -12.122 -0.454 15.251 1.00 91.75 443 LEU A C 1
ATOM 3480 O O . LEU A 1 443 ? -11.079 -0.128 15.815 1.00 91.75 443 LEU A O 1
ATOM 3484 N N . ASN A 1 444 ? -12.855 -1.490 15.657 1.00 85.69 444 ASN A N 1
ATOM 3485 C CA . ASN A 1 444 ? -12.464 -2.357 16.756 1.00 85.69 444 ASN A CA 1
ATOM 3486 C C . ASN A 1 444 ? -11.341 -3.286 16.274 1.00 85.69 444 ASN A C 1
ATOM 3488 O O . ASN A 1 444 ? -11.575 -4.205 15.481 1.00 85.69 444 ASN A O 1
ATOM 3492 N N . LEU A 1 445 ? -10.129 -2.974 16.736 1.00 82.06 445 LEU A N 1
ATOM 3493 C CA . LEU A 1 445 ? -8.911 -3.775 16.658 1.00 82.06 445 LEU A CA 1
ATOM 3494 C C . LEU A 1 445 ? -8.514 -4.206 18.062 1.00 82.06 445 LEU A C 1
ATOM 3496 O O . LEU A 1 445 ? -8.537 -3.323 18.958 1.00 82.06 445 LEU A O 1
#

Mean predicted aligned error: 9.43 Å

Radius of gyration: 22.64 Å; Cα contacts (8 Å, |Δi|>4): 654; chains: 1; bounding box: 83×52×57 Å

Nearest PDB structures (foldseek):
  7tpj-assembly1_B  TM=5.485E-01  e=2.804E-04  Cupriavidus metallidurans

Solvent-accessible surface area (backbone atoms only — not comparable to full-atom values): 22470 Å² total; per-residue (Å²): 141,79,86,81,78,79,78,80,80,80,78,72,84,73,78,74,77,51,70,69,56,13,50,51,30,39,53,51,42,52,54,34,51,48,52,61,43,49,58,52,59,74,48,42,58,52,75,79,52,77,68,54,59,59,55,52,53,56,41,54,53,54,31,32,48,57,36,34,45,49,31,51,77,74,30,67,69,54,38,56,50,59,74,24,71,68,39,50,51,49,50,51,50,54,51,51,30,40,46,39,2,47,74,73,62,60,35,52,67,70,45,31,52,55,46,50,49,24,66,48,15,27,55,36,18,24,22,50,41,50,30,29,69,48,19,78,50,25,62,55,50,54,47,49,56,50,46,54,40,36,50,50,22,36,53,19,28,51,42,39,47,57,42,47,55,36,23,76,69,71,75,42,78,79,65,78,74,80,50,23,54,45,41,52,47,23,42,26,22,58,47,16,35,40,54,57,43,33,52,73,71,41,69,70,45,27,50,54,52,53,46,42,50,49,51,38,50,42,25,33,37,69,59,58,47,36,65,41,59,42,53,11,51,48,43,14,50,60,44,31,52,64,42,56,33,37,39,70,54,94,43,27,51,45,89,48,75,30,68,72,54,52,58,57,46,51,62,53,49,51,52,46,52,48,51,49,47,49,67,58,44,77,83,36,89,87,45,66,67,60,47,52,72,66,26,68,46,46,49,47,76,73,29,79,66,58,46,51,54,56,50,52,50,52,50,50,52,51,48,55,55,55,70,65,53,55,81,64,28,49,50,54,20,42,6,43,21,49,70,40,77,26,90,92,41,72,87,36,52,46,52,56,40,20,56,52,40,37,31,54,27,28,2,48,68,42,26,50,57,49,50,43,42,64,73,44,50,48,52,52,52,45,50,39,45,68,78,41,48,87,80,45,59,54,32,54,34,33,16,46,49,22,33,46,17,2,48,45,9,43,52,42,17,17,65,63,40,36,59,79,38,38,42,30,28,17,21,55,16,26,38,52,39,49,31,56,46,18,39,74,58,20,64,69,100

Foldseek 3Di:
DDDDDDDDPPPPDPPDQPLVQQAVLVVLLVVLLCLLCVLLQVCQLPQDDPVSVVVNLVSLVVSCCSLLVCCCVPPPVLVCVCPDPVVVVLVVLQVVLLCLQCPVVVFDPVLLSFLVLQSCLLSSLLSSLVSLVSHPHSLVSLLCSLLSLLVSLQRSLVSLLVVVVCVVVVNDPRGDSPRSVLSLLLNLQSLLLQLLQQLVVDDVSVLSSVLSLVSSLCSCCQSVVPPLSNVLSVLLVVLLLLLQQFDDDQQFTDLDGDVVSVVVVVVSNVVSVVVVVVVVCVVPVPPPPPCCVPGPNCCQPVPPPPVVVVVVLLVVLLVVLVVPQDDCCQAAASGRNQADCRPVHNPHRARFLQLCVCCRSGHCNRSVVVCCVLVPVLVVLSCCLSVVVVVDDRLLSLLSSRRSSSSSSLSSSNGPGDSSGSSNSSSVSSSVSSSVCSSVNHSDD

Secondary structure (DSSP, 8-state):
---------------PPPHHHHHHHHHHHHHHHHHHHHHHHHTTT----THHHHHHHHHHHHHHHHHHHHHHHH-HHHHHHHTSHHHHHHHHHHHHHHHIIIIIS---HHHHHHHHHHHHHHHHHHHHHHHHHHSS-HHHHHHHHHHHHHHHHHHHHHHHHHHHHHHHTTSS-----SSHHHHHHHTHHHHHHHHHHHTTS-HHHHHHHHHHHHHHHIIIIIIS--HHHHHHHHHHHHHHHHHHTEEEETTEEEEEE-HHHHHHHHHHHHHHHHHHHHHHHTT-TT-HHHHHHT-HHHHHHS-HHHHHHHHHHHHHHHHHHHHH--TTHHHH-S-TT-----SS-TT-SS-SBTHHHHHHHHHHHHHHHHHIIIIIIHHHHHHHHHH-GGGS-HHHHHHHHHHHHHHHHHHHHHHHSB--SHHHHHHHHHHHHHHHHHHHHTT--